Protein AF-0000000068601759 (afdb_homodimer)

Nearest PDB structures (foldseek):
  2x3x-assembly2_B  TM=1.407E-01  e=8.183E-01  Mus musculus
  4bne-assembly1_B  TM=9.800E-02  e=8.525E-01  Gallus gallus
  8b22-assembly1_A  TM=1.931E-01  e=9.949E+00  Thermotoga maritima
  2x3x-assembly2_B  TM=1.411E-01  e=8.473E-01  Mus musculus
  8b24-assembly1_A  TM=1.868E-01  e=5.291E+00  Thermotoga maritima

Radius of gyration: 29.23 Å; Cα contacts (8 Å, |Δi|>4): 939; chains: 2; bounding box: 79×85×70 Å

Solvent-accessible surface area (backbone atoms only — not comparable to full-atom values): 39164 Å² total; per-residue (Å²): 110,35,46,53,42,33,53,33,47,38,36,43,38,35,34,58,25,36,49,51,36,53,50,50,52,28,59,74,66,72,48,56,78,56,56,77,55,85,86,53,37,68,65,48,50,51,50,50,31,51,43,50,49,31,56,47,32,15,58,48,47,47,36,17,49,54,18,40,70,44,31,64,48,38,51,19,48,60,53,58,42,63,31,27,31,53,35,47,53,50,49,34,52,49,40,50,45,41,51,49,36,43,53,52,52,50,50,51,49,38,56,72,74,44,65,83,48,81,50,37,68,76,60,26,47,62,80,74,45,41,52,50,54,37,50,43,49,55,58,55,43,37,70,51,51,26,47,36,39,61,67,53,52,47,48,50,30,47,47,44,31,60,51,46,32,55,25,64,74,48,46,45,96,86,61,37,36,54,60,39,52,45,34,42,34,43,50,37,34,35,21,47,42,18,35,62,66,58,43,73,64,57,54,47,53,60,62,68,42,58,63,70,62,34,34,51,53,12,50,52,48,42,50,48,50,43,49,51,47,41,45,44,49,66,71,64,65,46,41,49,53,58,54,51,43,59,71,58,32,71,62,48,37,49,69,90,37,74,66,45,30,50,50,39,49,51,50,50,55,48,45,54,53,50,31,52,52,45,34,51,17,52,58,38,55,48,68,86,64,90,53,93,56,29,74,32,17,77,34,44,68,56,28,64,70,45,43,57,57,51,49,54,45,48,51,52,47,43,50,71,76,43,67,77,62,54,67,80,52,43,46,54,39,27,66,44,49,47,24,54,48,51,50,47,52,36,30,32,68,72,49,41,62,70,45,36,65,72,58,58,60,82,63,68,85,55,45,56,81,74,75,75,76,77,72,69,70,83,109,108,34,46,53,43,32,54,33,48,38,36,44,38,34,34,58,26,37,50,52,36,52,49,50,51,28,59,74,67,71,48,54,80,56,56,78,55,85,84,53,38,68,64,48,52,51,50,51,33,50,42,50,49,33,56,47,31,16,59,48,45,48,36,17,49,55,19,38,71,45,30,65,49,38,50,18,50,61,54,58,42,64,32,27,31,53,35,47,54,50,51,35,52,50,39,51,45,40,51,49,37,43,53,53,50,50,50,51,48,37,56,73,75,43,67,84,49,81,51,35,69,75,59,26,47,61,79,74,43,41,53,49,53,37,49,41,51,54,58,56,42,37,71,52,51,27,48,36,40,61,68,54,51,48,49,50,31,46,47,46,31,58,51,48,30,54,27,63,74,47,45,43,96,86,61,36,36,52,62,40,51,45,35,43,33,43,50,38,34,36,20,47,42,16,35,64,66,56,44,73,64,57,54,48,53,59,62,68,42,58,64,69,61,35,33,52,53,13,48,51,48,42,51,48,50,43,49,51,48,41,45,46,47,66,72,65,65,46,44,50,54,59,54,51,43,60,71,59,32,70,61,47,36,49,70,90,38,74,65,44,29,51,51,40,50,51,50,49,54,48,45,54,53,49,32,51,52,45,32,51,17,53,59,35,58,48,67,87,65,90,52,93,57,31,73,32,17,78,34,45,69,56,29,63,70,44,44,56,57,52,49,54,46,48,52,53,46,41,51,70,77,44,68,78,61,54,65,81,53,44,46,53,38,30,67,45,49,46,25,54,48,51,48,46,53,37,29,31,69,72,49,40,62,68,44,37,67,73,58,57,60,82,63,67,84,55,44,56,80,75,77,74,78,77,72,69,71,82,107

Secondary structure (DSSP, 8-state):
-HHHHHHHHHHHHHHHHHHHHHHHHHHHHT--TTPPPSSSHHHHHHHHHHHHHHHHHHHHHHHHHHHHHTHHHHHHHHS-HHHHHHHHHHHHHHHHHHHHHHHHHHHHHHHHH-TT-SSB-TTS--TTHHHHHHHHHHHHHHHHHTTB-HHHHHHHHHHHHHHGGGB---B-TTSPBGGGHHHHHHHHHHHHHHHHT--HHHHHHHHHS-HHHHHHHHHHHHHHHHHHHHHHHHHS---HHHHHHHHHT-SPPP-S-HHHHHHHHHHHHHHHHHHHHHHHHHHHHS--S--TTGGGGGGHHHHHHHHHHHHHHHHHHHHHH-TT--HHHHHHIIIIIHHHHHHHHTTSHHHHHHHHHHHS---GGGB--------GGG-/-HHHHHHHHHHHHHHHHHHHHHHHHHHHHT--TTPPPSSSHHHHHHHHHHHHHHHHHHHHHHHHHHHHHTHHHHHHHHS-HHHHHHHHHHHHHHHHHHHHHHHHHHHHHHHHH-TT-SSB-TTS--TTHHHHHHHHHHHHHHHHHTTB-HHHHHHHHHHHHHHGGGB---B-TTSPBGGGHHHHHHHHHHHHHHHHT--HHHHHHHHHS-HHHHHHHHHHHHHHHHHHHHHHHHHS---HHHHHHHHHT-SPPP-S-HHHHHHHHHHHHHHHHHHHHHHHHHHHHS--S--TTGGGGGGHHHHHHHHHHHHHHHHHHHHHH-TT--HHHHHHIIIIIHHHHHHHHTTSHHHHHHHHHHHS---GGGB--------GGG-

pLDDT: mean 84.85, std 11.3, range [19.81, 97.12]

Foldseek 3Di:
DLLLLLVLLLLVLLLLLLVLLLVLVCVVVVHDQQDADPPCRPVNLLSLLSSLLSLLARVLLNLLVLLQVLLLLLVLLADDPVSLVVSVVVLVQLLCQLVVLLQQLLVVCCVVPPVPDPPRDRQFRDDLSLVSLLSNVLSVCSNVCSNDDLVVQLVVLVCQLLCCLVDAFDADPVRGTGSLVNLSSNSSNSSSCSNRPDDPVNLVVLQPPDLVVLLVVLVVLSVVLSVVSSCCVPPVSDGSVVSNCLSSRSHHQDVPDPVSNVVSSVSSVVSVVSSVSNNSSSSSNRHPDDDPCSQLSVQSLQLSSCSSVQSVVVSVVCCVPPVPDDSVVSCCVSNPVSSVCSSRVSSDDVNCVVCVCSSGPDPVVVDDDDDPDPPVVVD/DLLLLLVLLLLVLLLLLLVLLLVLVCVVVVHDQQDADPPPRPVNLLSLLSSLLSLLARVLLNLLVLLQVLLLLLVLLADDPVSLVVSVVVLVQLLCQLVVLLQQLLVVCCVVPPVPDPPRDRQFRDDLSLVSLLSNVLSVCSNVCSNDDLVVQLVVLVCQLLCCLVDAFDADPVRGTGSLVNLSSNSSNSSSCSNRPDDPVNLVVLQPPDLVVLLVVLVVLSVVLSVVSSCCVPPVSDGSVVSNCLSSRSHHQDVPDPVSNVVSSVSSVVSVVSSVSNNSSSSSNRHPDDDPCSQLSVQSLQLSSCSSVQSVVVSVVCCVPPVPDDSVVSCCCSNPVSSVCSSRVSSDDVNCVVCVCSSGPDPVVVDDPPDPDPPPVVD

Structure (mmCIF, N/CA/C/O backbone):
data_AF-0000000068601759-model_v1
#
loop_
_entity.id
_entity.type
_entity.pdbx_description
1 polymer 'Acyltransferase 3 domain-containing protein'
#
loop_
_atom_site.group_PDB
_atom_site.id
_atom_site.type_symbol
_atom_site.label_atom_id
_atom_site.label_alt_id
_atom_site.label_comp_id
_atom_site.label_asym_id
_atom_site.label_entity_id
_atom_site.label_seq_id
_atom_site.pdbx_PDB_ins_code
_atom_site.Cartn_x
_atom_site.Cartn_y
_atom_site.Cartn_z
_atom_site.occupancy
_atom_site.B_iso_or_equiv
_atom_site.auth_seq_id
_atom_site.auth_comp_id
_atom_site.auth_asym_id
_atom_site.auth_atom_id
_atom_site.pdbx_PDB_model_num
ATOM 1 N N . MET A 1 1 ? 14.414 26.406 10.586 1 85.94 1 MET A N 1
ATOM 2 C CA . MET A 1 1 ? 13.688 25.172 10.336 1 85.94 1 MET A CA 1
ATOM 3 C C . MET A 1 1 ? 13.102 24.609 11.633 1 85.94 1 MET A C 1
ATOM 5 O O . MET A 1 1 ? 11.938 24.219 11.672 1 85.94 1 MET A O 1
ATOM 9 N N . ASP A 1 2 ? 13.773 24.703 12.688 1 89.81 2 ASP A N 1
ATOM 10 C CA . ASP A 1 2 ? 13.281 24.172 13.953 1 89.81 2 ASP A CA 1
ATOM 11 C C . ASP A 1 2 ? 12.141 25.016 14.5 1 89.81 2 ASP A C 1
ATOM 13 O O . ASP A 1 2 ? 11.211 24.484 15.117 1 89.81 2 ASP A O 1
ATOM 17 N N . ASN A 1 3 ? 12.227 26.25 14.242 1 91.81 3 ASN A N 1
ATOM 18 C CA . ASN A 1 3 ? 11.125 27.125 14.656 1 91.81 3 ASN A CA 1
ATOM 19 C C . ASN A 1 3 ? 9.836 26.766 13.914 1 91.81 3 ASN A C 1
ATOM 21 O O . ASN A 1 3 ? 8.75 26.766 14.5 1 91.81 3 ASN A O 1
ATOM 25 N N . VAL A 1 4 ? 9.977 26.516 12.641 1 91 4 VAL A N 1
ATOM 26 C CA . VAL A 1 4 ? 8.812 26.188 11.82 1 91 4 VAL A CA 1
ATOM 27 C C . VAL A 1 4 ? 8.195 24.875 12.32 1 91 4 VAL A C 1
ATOM 29 O O . VAL A 1 4 ? 6.977 24.766 12.445 1 91 4 VAL A O 1
ATOM 32 N N . LYS A 1 5 ? 9.031 23.953 12.625 1 94 5 LYS A N 1
ATOM 33 C CA . LYS A 1 5 ? 8.562 22.656 13.109 1 94 5 LYS A CA 1
ATOM 34 C C . LYS A 1 5 ? 7.816 22.812 14.438 1 94 5 LYS A C 1
ATOM 36 O O . LYS A 1 5 ? 6.758 22.203 14.625 1 94 5 LYS A O 1
ATOM 41 N N . TYR A 1 6 ? 8.414 23.562 15.258 1 93.69 6 TYR A N 1
ATOM 42 C CA . TYR A 1 6 ? 7.816 23.766 16.578 1 93.69 6 TYR A CA 1
ATOM 43 C C . TYR A 1 6 ? 6.445 24.422 16.438 1 93.69 6 TYR A C 1
ATOM 45 O O . TYR A 1 6 ? 5.469 23.938 17.016 1 93.69 6 TYR A O 1
ATOM 53 N N . LEU A 1 7 ? 6.375 25.469 15.719 1 93.31 7 LEU A N 1
ATOM 54 C CA . LEU A 1 7 ? 5.121 26.219 15.594 1 93.31 7 LEU A CA 1
ATOM 55 C C . LEU A 1 7 ? 4.078 25.391 14.844 1 93.31 7 LEU A C 1
ATOM 57 O O . LEU A 1 7 ? 2.889 25.453 15.148 1 93.31 7 LEU A O 1
ATOM 61 N N . ALA A 1 8 ? 4.539 24.672 13.828 1 93.5 8 ALA A N 1
ATOM 62 C CA . ALA A 1 8 ? 3.623 23.797 13.102 1 93.5 8 ALA A CA 1
ATOM 63 C C . ALA A 1 8 ? 3.039 22.719 14.023 1 93.5 8 ALA A C 1
ATOM 65 O O . ALA A 1 8 ? 1.847 22.422 13.945 1 93.5 8 ALA A O 1
ATOM 66 N N . MET A 1 9 ? 3.828 22.188 14.859 1 94.56 9 MET A N 1
ATOM 67 C CA . MET A 1 9 ? 3.361 21.172 15.805 1 94.56 9 MET A CA 1
ATOM 68 C C . MET A 1 9 ? 2.35 21.766 16.781 1 94.56 9 MET A C 1
ATOM 70 O O . MET A 1 9 ? 1.357 21.125 17.125 1 94.56 9 MET A O 1
ATOM 74 N N . LEU A 1 10 ? 2.635 22.953 17.188 1 93.75 10 LEU A N 1
ATOM 75 C CA . LEU A 1 10 ? 1.698 23.625 18.094 1 93.75 10 LEU A CA 1
ATOM 76 C C . LEU A 1 10 ? 0.348 23.844 17.406 1 93.75 10 LEU A C 1
ATOM 78 O O . LEU A 1 10 ? -0.699 23.703 18.047 1 93.75 10 LEU A O 1
ATOM 82 N N . VAL A 1 11 ? 0.412 24.172 16.188 1 94.62 11 VAL A N 1
ATOM 83 C CA . VAL A 1 11 ? -0.816 24.359 15.414 1 94.62 11 VAL A CA 1
ATOM 84 C C . VAL A 1 11 ? -1.601 23.047 15.359 1 94.62 11 VAL A C 1
ATOM 86 O O . VAL A 1 11 ? -2.822 23.047 15.523 1 94.62 11 VAL A O 1
ATOM 89 N N . VAL A 1 12 ? -0.904 21.984 15.156 1 94.31 12 VAL A N 1
ATOM 90 C CA . VAL A 1 12 ? -1.543 20.672 15.055 1 94.31 12 VAL A CA 1
ATOM 91 C C . VAL A 1 12 ? -2.184 20.312 16.391 1 94.31 12 VAL A C 1
ATOM 93 O O . VAL A 1 12 ? -3.322 19.844 16.438 1 94.31 12 VAL A O 1
ATOM 96 N N . VAL A 1 13 ? -1.489 20.547 17.453 1 94.75 13 VAL A N 1
ATOM 97 C CA . VAL A 1 13 ? -2.01 20.219 18.781 1 94.75 13 VAL A CA 1
ATOM 98 C C . VAL A 1 13 ? -3.24 21.078 19.078 1 94.75 13 VAL A C 1
ATOM 100 O O . VAL A 1 13 ? -4.246 20.594 19.578 1 94.75 13 VAL A O 1
ATOM 103 N N . TRP A 1 14 ? -3.107 22.297 18.703 1 94.62 14 TRP A N 1
ATOM 104 C CA . TRP A 1 14 ? -4.215 23.219 18.922 1 94.62 14 TRP A CA 1
ATOM 105 C C . TRP A 1 14 ? -5.438 22.797 18.109 1 94.62 14 TRP A C 1
ATOM 107 O O . TRP A 1 14 ? -6.57 22.906 18.594 1 94.62 14 TRP A O 1
ATOM 117 N N . ASN A 1 15 ? -5.16 22.391 16.969 1 93.62 15 ASN A N 1
ATOM 118 C CA . ASN A 1 15 ? -6.234 21.922 16.094 1 93.62 15 ASN A CA 1
ATOM 119 C C . ASN A 1 15 ? -7.023 20.781 16.719 1 93.62 15 ASN A C 1
ATOM 121 O O . ASN A 1 15 ? -8.258 20.797 16.734 1 93.62 15 ASN A O 1
ATOM 125 N N . HIS A 1 16 ? -6.414 19.859 17.266 1 92.88 16 HIS A N 1
ATOM 126 C CA . HIS A 1 16 ? -7.082 18.703 17.859 1 92.88 16 HIS A CA 1
ATOM 127 C C . HIS A 1 16 ? -7.77 19.062 19.172 1 92.88 16 HIS A C 1
ATOM 129 O O . HIS A 1 16 ? -8.82 18.5 19.5 1 92.88 16 HIS A O 1
ATOM 135 N N . SER A 1 17 ? -7.188 19.969 19.875 1 93.31 17 SER A N 1
ATOM 136 C CA . SER A 1 17 ? -7.832 20.438 21.094 1 93.31 17 SER A CA 1
ATOM 137 C C . SER A 1 17 ? -9.125 21.188 20.781 1 93.31 17 SER A C 1
ATOM 139 O O . SER A 1 17 ? -10.141 20.984 21.438 1 93.31 17 SER A O 1
ATOM 141 N N . LEU A 1 18 ? -9.016 22.016 19.812 1 91.38 18 LEU A N 1
ATOM 142 C CA . LEU A 1 18 ? -10.188 22.781 19.406 1 91.38 18 LEU A CA 1
ATOM 143 C C . LEU A 1 18 ? -11.281 21.875 18.859 1 91.38 18 LEU A C 1
ATOM 145 O O . LEU A 1 18 ? -12.469 22.141 19.031 1 91.38 18 LEU A O 1
ATOM 149 N N . GLN A 1 19 ? -10.859 20.875 18.172 1 90.06 19 GLN A N 1
ATOM 150 C CA . GLN A 1 19 ? -11.828 19.906 17.688 1 90.06 19 GLN A CA 1
ATOM 151 C C . GLN A 1 19 ? -12.648 19.312 18.828 1 90.06 19 GLN A C 1
ATOM 153 O O . GLN A 1 19 ? -13.867 19.203 18.734 1 90.06 19 GLN A O 1
ATOM 158 N N . ASP A 1 20 ? -11.961 18.922 19.844 1 87.81 20 ASP A N 1
ATOM 159 C CA . ASP A 1 20 ? -12.641 18.344 21 1 87.81 20 ASP A CA 1
ATOM 160 C C . ASP A 1 20 ? -13.539 19.375 21.688 1 87.81 20 ASP A C 1
ATOM 162 O O . ASP A 1 20 ? -14.609 19.047 22.188 1 87.81 20 ASP A O 1
ATOM 166 N N . PHE A 1 21 ? -13.102 20.562 21.703 1 86.62 21 PHE A N 1
ATOM 167 C CA . PHE A 1 21 ? -13.914 21.641 22.25 1 86.62 21 PHE A CA 1
ATOM 168 C C . PHE A 1 21 ? -15.211 21.797 21.453 1 86.62 21 PHE A C 1
ATOM 170 O O . PHE A 1 21 ? -16.281 21.906 22.047 1 86.62 21 PHE A O 1
ATOM 177 N N . LEU A 1 22 ? -15.078 21.828 20.188 1 87.56 22 LEU A N 1
ATOM 178 C CA . LEU A 1 22 ? -16.25 21.984 19.328 1 87.56 22 LEU A CA 1
ATOM 179 C C . LEU A 1 22 ? -17.203 20.812 19.5 1 87.56 22 LEU A C 1
ATOM 181 O O . LEU A 1 22 ? -18.422 20.984 19.484 1 87.56 22 LEU A O 1
ATOM 185 N N . LYS A 1 23 ? -16.656 19.688 19.656 1 84.75 23 LYS A N 1
ATOM 186 C CA . LYS A 1 23 ? -17.484 18.516 19.922 1 84.75 23 LYS A CA 1
ATOM 187 C C . LYS A 1 23 ? -18.219 18.641 21.25 1 84.75 23 LYS A C 1
ATOM 189 O O . LYS A 1 23 ? -19.391 18.266 21.344 1 84.75 23 LYS A O 1
ATOM 194 N N . ALA A 1 24 ? -17.516 19.094 22.203 1 81.75 24 ALA A N 1
ATOM 195 C CA . ALA A 1 24 ? -18.125 19.281 23.516 1 81.75 24 ALA A CA 1
ATOM 196 C C . ALA A 1 24 ? -19.25 20.328 23.453 1 81.75 24 ALA A C 1
ATOM 198 O O . ALA A 1 24 ? -20.281 20.172 24.109 1 81.75 24 ALA A O 1
ATOM 199 N N . LEU A 1 25 ? -18.953 21.328 22.719 1 81.56 25 LEU A N 1
ATOM 200 C CA . LEU A 1 25 ? -19.953 22.375 22.562 1 81.56 25 LEU A CA 1
ATOM 201 C C . LEU A 1 25 ? -21.219 21.828 21.891 1 81.56 25 LEU A C 1
ATOM 203 O O . LEU A 1 25 ? -22.328 22.109 22.328 1 81.56 25 LEU A O 1
ATOM 207 N N . ASP A 1 26 ? -21.031 21.078 20.906 1 82.81 26 ASP A N 1
ATOM 208 C CA . ASP A 1 26 ? -22.156 20.516 20.172 1 82.81 26 ASP A CA 1
ATOM 209 C C . ASP A 1 26 ? -22.922 19.516 21.031 1 82.81 26 ASP A C 1
ATOM 211 O O . ASP A 1 26 ? -24.156 19.438 20.969 1 82.81 26 ASP A O 1
ATOM 215 N N . LYS A 1 27 ? -22.234 18.781 21.766 1 80.31 27 LYS A N 1
ATOM 216 C CA . LYS A 1 27 ? -22.875 17.844 22.672 1 80.31 27 LYS A CA 1
ATOM 217 C C . LYS A 1 27 ? -23.703 18.562 23.734 1 80.31 27 LYS A C 1
ATOM 219 O O . LYS A 1 27 ? -24.812 18.156 24.062 1 80.31 27 LYS A O 1
ATOM 224 N N . HIS A 1 28 ? -23.141 19.594 24.25 1 77.38 28 HIS A N 1
ATOM 225 C CA . HIS A 1 28 ? -23.812 20.375 25.297 1 77.38 28 HIS A CA 1
ATOM 226 C C . HIS A 1 28 ? -25.094 21 24.766 1 77.38 28 HIS A C 1
ATOM 228 O O . HIS A 1 28 ? -26.094 21.094 25.484 1 77.38 28 HIS A O 1
ATOM 234 N N . GLU A 1 29 ? -25.016 21.359 23.547 1 80 29 GLU A N 1
ATOM 235 C CA . GLU A 1 29 ? -26.156 22.047 22.969 1 80 29 GLU A CA 1
ATOM 236 C C . GLU A 1 29 ? -27.047 21.094 22.203 1 80 29 GLU A C 1
ATOM 238 O O . GLU A 1 29 ? -28.047 21.5 21.609 1 80 29 GLU A O 1
ATOM 243 N N . ASN A 1 30 ? -26.719 19.781 22.156 1 80.62 30 ASN A N 1
ATOM 244 C CA . ASN A 1 30 ? -27.469 18.734 21.453 1 80.62 30 ASN A CA 1
ATOM 245 C C . ASN A 1 30 ? -27.719 19.109 20 1 80.62 30 ASN A C 1
ATOM 247 O O . ASN A 1 30 ? -28.859 19.078 19.531 1 80.62 30 ASN A O 1
ATOM 251 N N . ARG A 1 31 ? -26.656 19.516 19.406 1 81.88 31 ARG A N 1
ATOM 252 C CA . ARG A 1 31 ? -26.734 19.906 18.016 1 81.88 31 ARG A CA 1
ATOM 253 C C . ARG A 1 31 ? -25.828 19.047 17.141 1 81.88 31 ARG A C 1
ATOM 255 O O . ARG A 1 31 ? -24.938 18.359 17.656 1 81.88 31 ARG A O 1
ATOM 262 N N . GLY A 1 32 ? -26.172 19.109 15.828 1 80.38 32 GLY A N 1
ATOM 263 C CA . GLY A 1 32 ? -25.359 18.359 14.883 1 80.38 32 GLY A CA 1
ATOM 264 C C . GLY A 1 32 ? -24.125 19.125 14.422 1 80.38 32 GLY A C 1
ATOM 265 O O . GLY A 1 32 ? -24.047 20.344 14.617 1 80.38 32 GLY A O 1
ATOM 266 N N . TRP A 1 33 ? -23.281 18.516 13.852 1 82.94 33 TRP A N 1
ATOM 267 C CA . TRP A 1 33 ? -22 19.062 13.438 1 82.94 33 TRP A CA 1
ATOM 268 C C . TRP A 1 33 ? -22.172 20.156 12.391 1 82.94 33 TRP A C 1
ATOM 270 O O . TRP A 1 33 ? -21.375 21.094 12.32 1 82.94 33 TRP A O 1
ATOM 280 N N . CYS A 1 34 ? -23.297 20.156 11.719 1 82.31 34 CYS A N 1
ATOM 281 C CA . CYS A 1 34 ? -23.547 21.125 10.672 1 82.31 34 CYS A CA 1
ATOM 282 C C . CYS A 1 34 ? -24.422 22.266 11.18 1 82.31 34 CYS A C 1
ATOM 284 O O . CYS A 1 34 ? -24.516 23.312 10.547 1 82.31 34 CYS A O 1
ATOM 286 N N . GLU A 1 35 ? -25 22.078 12.336 1 81.69 35 GLU A N 1
ATOM 287 C CA . GLU A 1 35 ? -25.969 23.047 12.836 1 81.69 35 GLU A CA 1
ATOM 288 C C . GLU A 1 35 ? -25.281 24.25 13.477 1 81.69 35 GLU A C 1
ATOM 290 O O . GLU A 1 35 ? -24.266 24.094 14.148 1 81.69 35 GLU A O 1
ATOM 295 N N . MET A 1 36 ? -25.891 25.359 13.258 1 76.88 36 MET A N 1
ATOM 296 C CA . MET A 1 36 ? -25.344 26.594 13.828 1 76.88 36 MET A CA 1
ATOM 297 C C . MET A 1 36 ? -25.875 26.828 15.242 1 76.88 36 MET A C 1
ATOM 299 O O . MET A 1 36 ? -26.984 26.391 15.57 1 76.88 36 MET A O 1
ATOM 303 N N . ASP A 1 37 ? -24.969 27.422 16.047 1 71.88 37 ASP A N 1
ATOM 304 C CA . ASP A 1 37 ? -25.344 27.75 17.422 1 71.88 37 ASP A CA 1
ATOM 305 C C . ASP A 1 37 ? -26.391 28.859 17.438 1 71.88 37 ASP A C 1
ATOM 307 O O . ASP A 1 37 ? -26.219 29.906 16.812 1 71.88 37 ASP A O 1
ATOM 311 N N . ALA A 1 38 ? -27.422 28.594 18.094 1 66.81 38 ALA A N 1
ATOM 312 C CA . ALA A 1 38 ? -28.516 29.562 18.172 1 66.81 38 ALA A CA 1
ATOM 313 C C . ALA A 1 38 ? -28.25 30.594 19.25 1 66.81 38 ALA A C 1
ATOM 315 O O . ALA A 1 38 ? -28.719 31.734 19.156 1 66.81 38 ALA A O 1
ATOM 316 N N . THR A 1 39 ? -27.547 30.234 20.266 1 69.19 39 THR A N 1
ATOM 317 C CA . THR A 1 39 ? -27.359 31.109 21.406 1 69.19 39 THR A CA 1
ATOM 318 C C . THR A 1 39 ? -26.062 31.922 21.266 1 69.19 39 THR A C 1
ATOM 320 O O . THR A 1 39 ? -26.062 33.156 21.422 1 69.19 39 THR A O 1
ATOM 323 N N . ASN A 1 40 ? -24.953 31.297 21 1 74.5 40 ASN A N 1
ATOM 324 C CA . ASN A 1 40 ? -23.641 31.938 20.859 1 74.5 40 ASN A CA 1
ATOM 325 C C . ASN A 1 40 ? -23.094 31.766 19.453 1 74.5 40 ASN A C 1
ATOM 327 O O . ASN A 1 40 ? -21.984 31.25 19.266 1 74.5 40 ASN A O 1
ATOM 331 N N . ARG A 1 41 ? -23.828 32.281 18.547 1 72.19 41 ARG A N 1
ATOM 332 C CA . ARG A 1 41 ? -23.531 32.125 17.141 1 72.19 41 ARG A CA 1
ATOM 333 C C . ARG A 1 41 ? -22.172 32.719 16.781 1 72.19 41 ARG A C 1
ATOM 335 O O . ARG A 1 41 ? -21.375 32.094 16.062 1 72.19 41 ARG A O 1
ATOM 342 N N . PHE A 1 42 ? -21.938 33.844 17.422 1 74.25 42 PHE A N 1
ATOM 343 C CA . PHE A 1 42 ? -20.734 34.562 17.109 1 74.25 42 PHE A CA 1
ATOM 344 C C . PHE A 1 42 ? -19.5 33.812 17.531 1 74.25 42 PHE A C 1
ATOM 346 O O . PHE A 1 42 ? -18.594 33.562 16.719 1 74.25 42 PHE A O 1
ATOM 353 N N . SER A 1 43 ? -19.484 33.344 18.719 1 75.06 43 SER A N 1
ATOM 354 C CA . SER A 1 43 ? -18.312 32.656 19.234 1 75.06 43 SER A CA 1
ATOM 355 C C . SER A 1 43 ? -18.125 31.297 18.531 1 75.06 43 SER A C 1
ATOM 357 O O . SER A 1 43 ? -16.984 30.891 18.266 1 75.06 43 SER A O 1
ATOM 359 N N . ASN A 1 44 ? -19.203 30.734 18.203 1 81.44 44 ASN A N 1
ATOM 360 C CA . ASN A 1 44 ? -19.141 29.422 17.578 1 81.44 44 ASN A CA 1
ATOM 361 C C . ASN A 1 44 ? -18.578 29.5 16.156 1 81.44 44 ASN A C 1
ATOM 363 O O . ASN A 1 44 ? -17.703 28.719 15.789 1 81.44 44 ASN A O 1
ATOM 367 N N . VAL A 1 45 ? -19.031 30.469 15.461 1 82.88 45 VAL A N 1
ATOM 368 C CA . VAL A 1 45 ? -18.609 30.578 14.07 1 82.88 45 VAL A CA 1
ATOM 369 C C . VAL A 1 45 ? -17.125 30.938 14.016 1 82.88 45 VAL A C 1
ATOM 371 O O . VAL A 1 45 ? -16.391 30.453 13.141 1 82.88 45 VAL A O 1
ATOM 374 N N . HIS A 1 46 ? -16.75 31.766 14.93 1 86.62 46 HIS A N 1
ATOM 375 C CA . HIS A 1 46 ? -15.336 32.156 14.961 1 86.62 46 HIS A CA 1
ATOM 376 C C . HIS A 1 46 ? -14.461 30.969 15.359 1 86.62 46 HIS A C 1
ATOM 378 O O . HIS A 1 46 ? -13.359 30.781 14.828 1 86.62 46 HIS A O 1
ATOM 384 N N . ALA A 1 47 ? -14.914 30.203 16.266 1 87 47 ALA A N 1
ATOM 385 C CA . ALA A 1 47 ? -14.164 29.016 16.672 1 87 47 ALA A CA 1
ATOM 386 C C . ALA A 1 47 ? -14.055 28.016 15.523 1 87 47 ALA A C 1
ATOM 388 O O . ALA A 1 47 ? -12.984 27.438 15.305 1 87 47 ALA A O 1
ATOM 389 N N . ARG A 1 48 ? -15.086 27.891 14.852 1 89.56 48 ARG A N 1
ATOM 390 C CA . ARG A 1 48 ? -15.109 26.969 13.727 1 89.56 48 ARG A CA 1
ATOM 391 C C . ARG A 1 48 ? -14.195 27.438 12.609 1 89.56 48 ARG A C 1
ATOM 393 O O . ARG A 1 48 ? -13.469 26.641 12.008 1 89.56 48 ARG A O 1
ATOM 400 N N . ALA A 1 49 ? -14.289 28.703 12.359 1 90.94 49 ALA A N 1
ATOM 401 C CA . ALA A 1 49 ? -13.445 29.281 11.312 1 90.94 49 ALA A CA 1
ATOM 402 C C . ALA A 1 49 ? -11.969 29.156 11.664 1 90.94 49 ALA A C 1
ATOM 404 O O . ALA A 1 49 ? -11.141 28.828 10.812 1 90.94 49 ALA A O 1
ATOM 405 N N . PHE A 1 50 ? -11.695 29.422 12.898 1 91.81 50 PHE A N 1
ATOM 406 C CA . PHE A 1 50 ? -10.312 29.312 13.367 1 91.81 50 PHE A CA 1
ATOM 407 C C . PHE A 1 50 ? -9.844 27.859 13.297 1 91.81 50 PHE A C 1
ATOM 409 O O . PHE A 1 50 ? -8.703 27.594 12.898 1 91.81 50 PHE A O 1
ATOM 416 N N . TYR A 1 51 ? -10.664 26.969 13.641 1 93.06 51 TYR A N 1
ATOM 417 C CA . TYR A 1 51 ? -10.367 25.547 13.57 1 93.06 51 TYR A CA 1
ATOM 418 C C . TYR A 1 51 ? -10.047 25.125 12.141 1 93.06 51 TYR A C 1
ATOM 420 O O . TYR A 1 51 ? -9.062 24.422 11.898 1 93.06 51 TYR A O 1
ATOM 428 N N . LEU A 1 52 ? -10.781 25.609 11.25 1 93.75 52 LEU A N 1
ATOM 429 C CA . LEU A 1 52 ? -10.57 25.25 9.852 1 93.75 52 LEU A CA 1
ATOM 430 C C . LEU A 1 52 ? -9.281 25.875 9.32 1 93.75 52 LEU A C 1
ATOM 432 O O . LEU A 1 52 ? -8.586 25.25 8.508 1 93.75 52 LEU A O 1
ATOM 436 N N . LEU A 1 53 ? -9.016 27.062 9.773 1 94.12 53 LEU A N 1
ATOM 437 C CA . LEU A 1 53 ? -7.762 27.688 9.367 1 94.12 53 LEU A CA 1
ATOM 438 C C . LEU A 1 53 ? -6.562 26.875 9.836 1 94.12 53 LEU A C 1
ATOM 440 O O . LEU A 1 53 ? -5.605 26.688 9.086 1 94.12 53 LEU A O 1
ATOM 444 N N . LEU A 1 54 ? -6.656 26.422 11.047 1 94.5 54 LEU A N 1
ATOM 445 C CA . LEU A 1 54 ? -5.582 25.594 11.586 1 94.5 54 LEU A CA 1
ATOM 446 C C . LEU A 1 54 ? -5.445 24.297 10.797 1 94.5 54 LEU A C 1
ATOM 448 O O . LEU A 1 54 ? -4.332 23.797 10.586 1 94.5 54 LEU A O 1
ATOM 452 N N . ASN A 1 55 ? -6.516 23.812 10.352 1 94.44 55 ASN A N 1
ATOM 453 C CA . ASN A 1 55 ? -6.508 22.578 9.57 1 94.44 55 ASN A CA 1
ATOM 454 C C . ASN A 1 55 ? -5.824 22.781 8.219 1 94.44 55 ASN A C 1
ATOM 456 O O . ASN A 1 55 ? -5.133 21.891 7.727 1 94.44 55 ASN A O 1
ATOM 460 N N . VAL A 1 56 ? -6.039 23.875 7.684 1 94.56 56 VAL A N 1
ATOM 461 C CA . VAL A 1 56 ? -5.5 24.172 6.359 1 94.56 56 VAL A CA 1
ATOM 462 C C . VAL A 1 56 ? -3.984 24.328 6.441 1 94.56 56 VAL A C 1
ATOM 464 O O . VAL A 1 56 ? -3.266 23.969 5.504 1 94.56 56 VAL A O 1
ATOM 467 N N . ILE A 1 57 ? -3.498 24.734 7.555 1 94.62 57 ILE A N 1
ATOM 468 C CA . ILE A 1 57 ? -2.088 25.094 7.664 1 94.62 57 ILE A CA 1
ATOM 469 C C . ILE A 1 57 ? -1.321 23.969 8.352 1 94.62 57 ILE A C 1
ATOM 471 O O . ILE A 1 57 ? -0.235 23.594 7.906 1 94.62 57 ILE A O 1
ATOM 475 N N . GLY A 1 58 ? -1.862 23.359 9.336 1 93.62 58 GLY A N 1
ATOM 476 C CA . GLY A 1 58 ? -1.155 22.453 10.234 1 93.62 58 GLY A CA 1
ATOM 477 C C . GLY A 1 58 ? -0.468 21.312 9.516 1 93.62 58 GLY A C 1
ATOM 478 O O . GLY A 1 58 ? 0.739 21.359 9.273 1 93.62 58 GLY A O 1
ATOM 479 N N . MET A 1 59 ? -1.177 20.406 8.969 1 93.75 59 MET A N 1
ATOM 480 C CA . MET A 1 59 ? -0.612 19.188 8.406 1 93.75 59 MET A CA 1
ATOM 481 C C . MET A 1 59 ? 0.056 19.469 7.066 1 93.75 59 MET A C 1
ATOM 483 O O . MET A 1 59 ? 1.129 18.938 6.777 1 93.75 59 MET A O 1
ATOM 487 N N . PRO A 1 60 ? -0.488 20.344 6.309 1 95.25 60 PRO A N 1
ATOM 488 C CA . PRO A 1 60 ? 0.181 20.609 5.035 1 95.25 60 PRO A CA 1
ATOM 489 C C . PRO A 1 60 ? 1.571 21.219 5.215 1 95.25 60 PRO A C 1
ATOM 491 O O . PRO A 1 60 ? 2.52 20.812 4.539 1 95.25 60 PRO A O 1
ATOM 494 N N . VAL A 1 61 ? 1.696 22.172 6.109 1 94.69 61 VAL A N 1
ATOM 495 C CA . VAL A 1 61 ? 3.002 22.766 6.363 1 94.69 61 VAL A CA 1
ATOM 496 C C . VAL A 1 61 ? 3.949 21.719 6.941 1 94.69 61 VAL A C 1
ATOM 498 O O . VAL A 1 61 ? 5.105 21.625 6.527 1 94.69 61 VAL A O 1
ATOM 501 N N . PHE A 1 62 ? 3.398 21.016 7.824 1 93.69 62 PHE A N 1
ATOM 502 C CA . PHE A 1 62 ? 4.195 19.969 8.438 1 93.69 62 PHE A CA 1
ATOM 503 C C . PHE A 1 62 ? 4.676 18.969 7.379 1 93.69 62 PHE A C 1
ATOM 505 O O . PHE A 1 62 ? 5.836 18.562 7.395 1 93.69 62 PHE A O 1
ATOM 512 N N . THR A 1 63 ? 3.859 18.578 6.496 1 95.06 63 THR A N 1
ATOM 513 C CA . THR A 1 63 ? 4.184 17.641 5.426 1 95.06 63 THR A CA 1
ATOM 514 C C . THR A 1 63 ? 5.199 18.25 4.461 1 95.06 63 THR A C 1
ATOM 516 O O . THR A 1 63 ? 6.133 17.578 4.031 1 95.06 63 THR A O 1
ATOM 519 N N . CYS A 1 64 ? 5.035 19.484 4.195 1 94.88 64 CYS A N 1
ATOM 520 C CA . CYS A 1 64 ? 5.961 20.188 3.307 1 94.88 64 CYS A CA 1
ATOM 521 C C . CYS A 1 64 ? 7.355 20.25 3.918 1 94.88 64 CYS A C 1
ATOM 523 O O . CYS A 1 64 ? 8.352 20.031 3.229 1 94.88 64 CYS A O 1
ATOM 525 N N . VAL A 1 65 ? 7.41 20.531 5.141 1 92.81 65 VAL A N 1
ATOM 526 C CA . VAL A 1 65 ? 8.68 20.609 5.855 1 92.81 65 VAL A CA 1
ATOM 527 C C . VAL A 1 65 ? 9.352 19.234 5.863 1 92.81 65 VAL A C 1
ATOM 529 O O . VAL A 1 65 ? 10.57 19.141 5.676 1 92.81 65 VAL A O 1
ATOM 532 N N . SER A 1 66 ? 8.586 18.234 6.113 1 91.81 66 SER A N 1
ATOM 533 C CA . SER A 1 66 ? 9.133 16.875 6.082 1 91.81 66 SER A CA 1
ATOM 534 C C . SER A 1 66 ? 9.719 16.547 4.715 1 91.81 66 SER A C 1
ATOM 536 O O . SER A 1 66 ? 10.758 15.891 4.621 1 91.81 66 SER A O 1
ATOM 538 N N . GLY A 1 67 ? 9.039 16.984 3.707 1 93.06 67 GLY A N 1
ATOM 539 C CA . GLY A 1 67 ? 9.586 16.812 2.367 1 93.06 67 GLY A CA 1
ATOM 540 C C . GLY A 1 67 ? 10.891 17.562 2.158 1 93.06 67 GLY A C 1
ATOM 541 O O . GLY A 1 67 ? 11.836 17.031 1.585 1 93.06 67 GLY A O 1
ATOM 542 N N . TYR A 1 68 ? 10.953 18.75 2.682 1 91.94 68 TYR A N 1
ATOM 543 C CA . TYR A 1 68 ? 12.141 19.578 2.557 1 91.94 68 TYR A CA 1
ATOM 544 C C . TYR A 1 68 ? 13.328 18.953 3.275 1 91.94 68 TYR A C 1
ATOM 546 O O . TYR A 1 68 ? 14.453 18.984 2.771 1 91.94 68 TYR A O 1
ATOM 554 N N . LEU A 1 69 ? 13.062 18.406 4.344 1 87.94 69 LEU A N 1
ATOM 555 C CA . LEU A 1 69 ? 14.117 17.797 5.137 1 87.94 69 LEU A CA 1
ATOM 556 C C . LEU A 1 69 ? 14.586 16.484 4.504 1 87.94 69 LEU A C 1
ATOM 558 O O . LEU A 1 69 ? 15.656 15.977 4.84 1 87.94 69 LEU A O 1
ATOM 562 N N . SER A 1 70 ? 13.82 15.945 3.639 1 86.5 70 SER A N 1
ATOM 563 C CA . SER A 1 70 ? 14.188 14.711 2.951 1 86.5 70 SER A CA 1
ATOM 564 C C . SER A 1 70 ? 14.914 15 1.642 1 86.5 70 SER A C 1
ATOM 566 O O . SER A 1 70 ? 15.109 14.102 0.823 1 86.5 70 SER A O 1
ATOM 568 N N . ARG A 1 71 ? 15.242 16.172 1.454 1 85 71 ARG A N 1
ATOM 569 C CA . ARG A 1 71 ? 15.891 16.578 0.215 1 85 71 ARG A CA 1
ATOM 570 C C . ARG A 1 71 ? 17.234 15.875 0.039 1 85 71 ARG A C 1
ATOM 572 O O . ARG A 1 71 ? 17.641 15.57 -1.085 1 85 71 ARG A O 1
ATOM 579 N N . SER A 1 72 ? 17.922 15.641 1.129 1 80.19 72 SER A N 1
ATOM 580 C CA . SER A 1 72 ? 19.203 14.945 1.066 1 80.19 72 SER A CA 1
ATOM 581 C C . SER A 1 72 ? 19.047 13.555 0.464 1 80.19 72 SER A C 1
ATOM 583 O O . SER A 1 72 ? 19.969 13.055 -0.194 1 80.19 72 SER A O 1
ATOM 585 N N . TRP A 1 73 ? 17.938 13.016 0.633 1 78.62 73 TRP A N 1
ATOM 586 C CA . TRP A 1 73 ? 17.656 11.703 0.073 1 78.62 73 TRP A CA 1
ATOM 587 C C . TRP A 1 73 ? 17.531 11.766 -1.446 1 78.62 73 TRP A C 1
ATOM 589 O O . TRP A 1 73 ? 18 10.867 -2.152 1 78.62 73 TRP A O 1
ATOM 599 N N . LEU A 1 74 ? 16.922 12.805 -1.868 1 76.69 74 LEU A N 1
ATOM 600 C CA . LEU A 1 74 ? 16.781 13 -3.305 1 76.69 74 LEU A CA 1
ATOM 601 C C . LEU A 1 74 ? 18.141 13.18 -3.979 1 76.69 74 LEU A C 1
ATOM 603 O O . LEU A 1 74 ? 18.391 12.594 -5.031 1 76.69 74 LEU A O 1
ATOM 607 N N . ASN A 1 75 ? 18.922 13.945 -3.279 1 77.19 75 ASN A N 1
ATOM 608 C CA . ASN A 1 75 ? 20.266 14.164 -3.811 1 77.19 75 ASN A CA 1
ATOM 609 C C . ASN A 1 75 ? 21.078 12.867 -3.824 1 77.19 75 ASN A C 1
ATOM 611 O O . ASN A 1 75 ? 21.812 12.602 -4.781 1 77.19 75 ASN A O 1
ATOM 615 N N . ALA A 1 76 ? 20.922 12.141 -2.85 1 74.62 76 ALA A N 1
ATOM 616 C CA . ALA A 1 76 ? 21.625 10.867 -2.754 1 74.62 76 ALA A CA 1
ATOM 617 C C . ALA A 1 76 ? 21.141 9.891 -3.824 1 74.62 76 ALA A C 1
ATOM 619 O O . ALA A 1 76 ? 21.938 9.102 -4.355 1 74.62 76 ALA A O 1
ATOM 620 N N . ALA A 1 77 ? 19.969 9.977 -4.121 1 73.56 77 ALA A N 1
ATOM 621 C CA . ALA A 1 77 ? 19.391 9.094 -5.125 1 73.56 77 ALA A CA 1
ATOM 622 C C . ALA A 1 77 ? 19.906 9.43 -6.52 1 73.56 77 ALA A C 1
ATOM 624 O O . ALA A 1 77 ? 19.922 8.57 -7.406 1 73.56 77 ALA A O 1
ATOM 625 N N . ARG A 1 78 ? 20.312 10.625 -6.672 1 74.56 78 ARG A N 1
ATOM 626 C CA . ARG A 1 78 ? 20.703 11.109 -7.988 1 74.56 78 ARG A CA 1
ATOM 627 C C . ARG A 1 78 ? 22.219 11.094 -8.156 1 74.56 78 ARG A C 1
ATOM 629 O O . ARG A 1 78 ? 22.719 11.18 -9.273 1 74.56 78 ARG A O 1
ATOM 636 N N . GLU A 1 79 ? 22.953 11.117 -7.109 1 71.88 79 GLU A N 1
ATOM 637 C CA . GLU A 1 79 ? 24.406 11.258 -7.164 1 71.88 79 GLU A CA 1
ATOM 638 C C . GLU A 1 79 ? 25.078 9.906 -7.402 1 71.88 79 GLU A C 1
ATOM 640 O O . GLU A 1 79 ? 24.406 8.914 -7.695 1 71.88 79 GLU A O 1
ATOM 645 N N . ASP A 1 80 ? 26.422 9.781 -6.938 1 64.44 80 ASP A N 1
ATOM 646 C CA . ASP A 1 80 ? 27.375 8.695 -7.18 1 64.44 80 ASP A CA 1
ATOM 647 C C . ASP A 1 80 ? 26.969 7.438 -6.414 1 64.44 80 ASP A C 1
ATOM 649 O O . ASP A 1 80 ? 26.016 7.453 -5.633 1 64.44 80 ASP A O 1
ATOM 653 N N . GLU A 1 81 ? 27.609 6.379 -6.703 1 63.34 81 GLU A N 1
ATOM 654 C CA . GLU A 1 81 ? 27.406 5.047 -6.141 1 63.34 81 GLU A CA 1
ATOM 655 C C . GLU A 1 81 ? 27.438 5.082 -4.617 1 63.34 81 GLU A C 1
ATOM 657 O O . GLU A 1 81 ? 26.625 4.441 -3.957 1 63.34 81 GLU A O 1
ATOM 662 N N . ALA A 1 82 ? 28.328 5.859 -4.102 1 63.25 82 ALA A N 1
ATOM 663 C CA . ALA A 1 82 ? 28.469 5.949 -2.65 1 63.25 82 ALA A CA 1
ATOM 664 C C . ALA A 1 82 ? 27.234 6.598 -2.023 1 63.25 82 ALA A C 1
ATOM 666 O O . ALA A 1 82 ? 26.797 6.195 -0.948 1 63.25 82 ALA A O 1
ATOM 667 N N . SER A 1 83 ? 26.672 7.41 -2.752 1 72.94 83 SER A N 1
ATOM 668 C CA . SER A 1 83 ? 25.484 8.125 -2.266 1 72.94 83 SER A CA 1
ATOM 669 C C . SER A 1 83 ? 24.25 7.227 -2.266 1 72.94 83 SER A C 1
ATOM 671 O O . SER A 1 83 ? 23.406 7.328 -1.377 1 72.94 83 SER A O 1
ATOM 673 N N . ALA A 1 84 ? 24.312 6.328 -3.143 1 73.69 84 ALA A N 1
ATOM 674 C CA . ALA A 1 84 ? 23.188 5.391 -3.232 1 73.69 84 ALA A CA 1
ATOM 675 C C . ALA A 1 84 ? 23.172 4.449 -2.031 1 73.69 84 ALA A C 1
ATOM 677 O O . ALA A 1 84 ? 22.109 4.145 -1.493 1 73.69 84 ALA A O 1
ATOM 678 N N . ALA A 1 85 ? 24.328 4.02 -1.661 1 75.19 85 ALA A N 1
ATOM 679 C CA . ALA A 1 85 ? 24.438 3.135 -0.506 1 75.19 85 ALA A CA 1
ATOM 680 C C . ALA A 1 85 ? 24 3.84 0.771 1 75.19 85 ALA A C 1
ATOM 682 O O . ALA A 1 85 ? 23.281 3.262 1.587 1 75.19 85 ALA A O 1
ATOM 683 N N . ASN A 1 86 ? 24.422 5.027 0.852 1 75.31 86 ASN A N 1
ATOM 684 C CA . ASN A 1 86 ? 24.047 5.816 2.02 1 75.31 86 ASN A CA 1
ATOM 685 C C . ASN A 1 86 ? 22.547 6.09 2.051 1 75.31 86 ASN A C 1
ATOM 687 O O . ASN A 1 86 ? 21.938 6.062 3.117 1 75.31 86 ASN A O 1
ATOM 691 N N . LEU A 1 87 ? 22.016 6.293 0.922 1 76.75 87 LEU A N 1
ATOM 692 C CA . LEU A 1 87 ? 20.578 6.512 0.807 1 76.75 87 LEU A CA 1
ATOM 693 C C . LEU A 1 87 ? 19.797 5.285 1.273 1 76.75 87 LEU A C 1
ATOM 695 O O . LEU A 1 87 ? 18.844 5.406 2.041 1 76.75 87 LEU A O 1
ATOM 699 N N . LEU A 1 88 ? 20.312 4.203 0.846 1 76.88 88 LEU A N 1
ATOM 700 C CA . LEU A 1 88 ? 19.625 2.959 1.188 1 76.88 88 LEU A CA 1
ATOM 701 C C . LEU A 1 88 ? 19.656 2.725 2.695 1 76.88 88 LEU A C 1
ATOM 703 O O . LEU A 1 88 ? 18.641 2.342 3.283 1 76.88 88 LEU A O 1
ATOM 707 N N . VAL A 1 89 ? 20.734 3.006 3.229 1 76.69 89 VAL A N 1
ATOM 708 C CA . VAL A 1 89 ? 20.891 2.803 4.668 1 76.69 89 VAL A CA 1
ATOM 709 C C . VAL A 1 89 ? 19.984 3.773 5.426 1 76.69 89 VAL A C 1
ATOM 711 O O . VAL A 1 89 ? 19.328 3.393 6.398 1 76.69 89 VAL A O 1
ATOM 714 N N . ARG A 1 90 ? 19.938 4.938 4.984 1 77.56 90 ARG A N 1
ATOM 715 C CA . ARG A 1 90 ? 19.141 5.961 5.641 1 77.56 90 ARG A CA 1
ATOM 716 C C . ARG A 1 90 ? 17.656 5.648 5.52 1 77.56 90 ARG A C 1
ATOM 718 O O . ARG A 1 90 ? 16.891 5.785 6.488 1 77.56 90 ARG A O 1
ATOM 725 N N . VAL A 1 91 ? 17.297 5.281 4.402 1 77.12 91 VAL A N 1
ATOM 726 C CA . VAL A 1 91 ? 15.891 4.969 4.164 1 77.12 91 VAL A CA 1
ATOM 727 C C . VAL A 1 91 ? 15.492 3.734 4.969 1 77.12 91 VAL A C 1
ATOM 729 O O . VAL A 1 91 ? 14.406 3.686 5.543 1 77.12 91 VAL A O 1
ATOM 732 N N . ARG A 1 92 ? 16.391 2.809 5.047 1 79.81 92 ARG A N 1
ATOM 733 C CA . ARG A 1 92 ? 16.125 1.598 5.816 1 79.81 92 ARG A CA 1
ATOM 734 C C . ARG A 1 92 ? 15.93 1.92 7.293 1 79.81 92 ARG A C 1
ATOM 736 O O . ARG A 1 92 ? 15 1.419 7.922 1 79.81 92 ARG A O 1
ATOM 743 N N . SER A 1 93 ? 16.781 2.758 7.727 1 79.19 93 SER A N 1
ATOM 744 C CA . SER A 1 93 ? 16.719 3.121 9.141 1 79.19 93 SER A CA 1
ATOM 745 C C . SER A 1 93 ? 15.453 3.912 9.445 1 79.19 93 SER A C 1
ATOM 747 O O . SER A 1 93 ? 14.781 3.656 10.445 1 79.19 93 SER A O 1
ATOM 749 N N . SER A 1 94 ? 15.203 4.793 8.602 1 81.38 94 SER A N 1
ATOM 750 C CA . SER A 1 94 ? 14 5.605 8.773 1 81.38 94 SER A CA 1
ATOM 751 C C . SER A 1 94 ? 12.742 4.754 8.688 1 81.38 94 SER A C 1
ATOM 753 O O . SER A 1 94 ? 11.82 4.91 9.5 1 81.38 94 SER A O 1
ATOM 755 N N . THR A 1 95 ? 12.766 3.895 7.738 1 82.44 95 THR A N 1
ATOM 756 C CA . THR A 1 95 ? 11.609 3.025 7.527 1 82.44 95 THR A CA 1
ATOM 757 C C . THR A 1 95 ? 11.406 2.096 8.719 1 82.44 95 THR A C 1
ATOM 759 O O . THR A 1 95 ? 10.281 1.916 9.188 1 82.44 95 THR A O 1
ATOM 762 N N . ALA A 1 96 ? 12.398 1.565 9.18 1 80.44 96 ALA A N 1
ATOM 763 C CA . ALA A 1 96 ? 12.305 0.657 10.32 1 80.44 96 ALA A CA 1
ATOM 764 C C . ALA A 1 96 ? 11.773 1.379 11.555 1 80.44 96 ALA A C 1
ATOM 766 O O . ALA A 1 96 ? 10.906 0.855 12.266 1 80.44 96 ALA A O 1
ATOM 767 N N . MET A 1 97 ? 12.242 2.553 11.672 1 81.19 97 MET A N 1
ATOM 768 C CA . MET A 1 97 ? 11.82 3.336 12.836 1 81.19 97 MET A CA 1
ATOM 769 C C . MET A 1 97 ? 10.352 3.744 12.703 1 81.19 97 MET A C 1
ATOM 771 O O . MET A 1 97 ? 9.57 3.566 13.641 1 81.19 97 MET A O 1
ATOM 775 N N . LEU A 1 98 ? 10.047 4.227 11.617 1 86.12 98 LEU A N 1
ATOM 776 C CA . LEU A 1 98 ? 8.695 4.73 11.406 1 86.12 98 LEU A CA 1
ATOM 777 C C . LEU A 1 98 ? 7.688 3.588 11.391 1 86.12 98 LEU A C 1
ATOM 779 O O . LEU A 1 98 ? 6.621 3.688 12 1 86.12 98 LEU A O 1
ATOM 783 N N . LEU A 1 99 ? 8.047 2.539 10.711 1 85.56 99 LEU A N 1
ATOM 784 C CA . LEU A 1 99 ? 7.141 1.397 10.648 1 85.56 99 LEU A CA 1
ATOM 785 C C . LEU A 1 99 ? 7.031 0.718 12.008 1 85.56 99 LEU A C 1
ATOM 787 O O . LEU A 1 99 ? 5.961 0.221 12.375 1 85.56 99 LEU A O 1
ATOM 791 N N . GLY A 1 100 ? 8.125 0.66 12.664 1 83.94 100 GLY A N 1
ATOM 792 C CA . GLY A 1 100 ? 8.078 0.133 14.023 1 83.94 100 GLY A CA 1
ATOM 793 C C . GLY A 1 100 ? 7.191 0.941 14.945 1 83.94 100 GLY A C 1
ATOM 794 O O . GLY A 1 100 ? 6.355 0.381 15.656 1 83.94 100 GLY A O 1
ATOM 795 N N . THR A 1 101 ? 7.398 2.227 14.891 1 84.94 101 THR A N 1
ATOM 796 C CA . THR A 1 101 ? 6.586 3.125 15.703 1 84.94 101 THR A CA 1
ATOM 797 C C . THR A 1 101 ? 5.117 3.043 15.289 1 84.94 101 THR A C 1
ATOM 799 O O . THR A 1 101 ? 4.23 2.982 16.141 1 84.94 101 THR A O 1
ATOM 802 N N . TYR A 1 102 ? 4.891 2.961 14.094 1 89.19 102 TYR A N 1
ATOM 803 C CA . TYR A 1 102 ? 3.529 2.848 13.578 1 89.19 102 TYR A CA 1
ATOM 804 C C . TYR A 1 102 ? 2.854 1.584 14.094 1 89.19 102 TYR A C 1
ATOM 806 O O . TYR A 1 102 ? 1.718 1.631 14.57 1 89.19 102 TYR A O 1
ATOM 814 N N . THR A 1 103 ? 3.566 0.505 13.969 1 87.75 103 THR A N 1
ATOM 815 C CA . THR A 1 103 ? 2.986 -0.776 14.359 1 87.75 103 THR A CA 1
ATOM 816 C C . THR A 1 103 ? 2.668 -0.793 15.852 1 87.75 103 THR A C 1
ATOM 818 O O . THR A 1 103 ? 1.604 -1.264 16.266 1 87.75 103 THR A O 1
ATOM 821 N N . MET A 1 104 ? 3.504 -0.28 16.562 1 86.62 104 MET A N 1
ATOM 822 C CA . MET A 1 104 ? 3.318 -0.269 18.016 1 86.62 104 MET A CA 1
ATOM 823 C C . MET A 1 104 ? 2.139 0.615 18.406 1 86.62 104 MET A C 1
ATOM 825 O O . MET A 1 104 ? 1.24 0.176 19.125 1 86.62 104 MET A O 1
ATOM 829 N N . TRP A 1 105 ? 2.119 1.757 17.906 1 86.69 105 TRP A N 1
ATOM 830 C CA . TRP A 1 105 ? 1.081 2.709 18.281 1 86.69 105 TRP A CA 1
ATOM 831 C C . TRP A 1 105 ? -0.257 2.334 17.656 1 86.69 105 TRP A C 1
ATOM 833 O O . TRP A 1 105 ? -1.312 2.527 18.266 1 86.69 105 TRP A O 1
ATOM 843 N N . GLN A 1 106 ? -0.243 1.826 16.469 1 89.75 106 GLN A N 1
ATOM 844 C CA . GLN A 1 106 ? -1.469 1.341 15.836 1 89.75 106 GLN A CA 1
ATOM 845 C C . GLN A 1 106 ? -2.098 0.217 16.656 1 89.75 106 GLN A C 1
ATOM 847 O O . GLN A 1 106 ? -3.316 0.182 16.844 1 89.75 106 GLN A O 1
ATOM 852 N N . THR A 1 107 ? -1.271 -0.655 17.141 1 88.94 107 THR A N 1
ATOM 853 C CA . THR A 1 107 ? -1.752 -1.753 17.969 1 88.94 107 THR A CA 1
ATOM 854 C C . THR A 1 107 ? -2.34 -1.227 19.281 1 88.94 107 THR A C 1
ATOM 856 O O . THR A 1 107 ? -3.41 -1.664 19.703 1 88.94 107 THR A O 1
ATOM 859 N N . LEU A 1 108 ? -1.664 -0.29 19.828 1 85.31 108 LEU A N 1
ATOM 860 C CA . LEU A 1 108 ? -2.133 0.303 21.078 1 85.31 108 LEU A CA 1
ATOM 861 C C . LEU A 1 108 ? -3.49 0.973 20.891 1 85.31 108 LEU A C 1
ATOM 863 O O . LEU A 1 108 ? -4.41 0.758 21.672 1 85.31 108 LEU A O 1
ATOM 867 N N . TYR A 1 109 ? -3.584 1.7 19.812 1 84.44 109 TYR A N 1
ATOM 868 C CA . TYR A 1 109 ? -4.836 2.4 19.547 1 84.44 109 TYR A CA 1
ATOM 869 C C . TYR A 1 109 ? -5.957 1.415 19.234 1 84.44 109 TYR A C 1
ATOM 871 O O . TYR A 1 109 ? -7.105 1.634 19.609 1 84.44 109 TYR A O 1
ATOM 879 N N . LEU A 1 110 ? -5.637 0.385 18.562 1 86.62 110 LEU A N 1
ATOM 880 C CA . LEU A 1 110 ? -6.633 -0.627 18.234 1 86.62 110 LEU A CA 1
ATOM 881 C C . LEU A 1 110 ? -7.152 -1.312 19.5 1 86.62 110 LEU A C 1
ATOM 883 O O . LEU A 1 110 ? -8.359 -1.533 19.641 1 86.62 110 LEU A O 1
ATOM 887 N N . VAL A 1 111 ? -6.281 -1.562 20.422 1 86.75 111 VAL A N 1
ATOM 888 C CA . VAL A 1 111 ? -6.645 -2.268 21.641 1 86.75 111 VAL A CA 1
ATOM 889 C C . VAL A 1 111 ? -7.477 -1.355 22.531 1 86.75 111 VAL A C 1
ATOM 891 O O . VAL A 1 111 ? -8.422 -1.809 23.188 1 86.75 111 VAL A O 1
ATOM 894 N N . ILE A 1 112 ? -7.207 -0.133 22.469 1 81.94 112 ILE A N 1
ATOM 895 C CA . ILE A 1 112 ? -7.887 0.808 23.359 1 81.94 112 ILE A CA 1
ATOM 896 C C . ILE A 1 112 ? -9.25 1.168 22.766 1 81.94 112 ILE A C 1
ATOM 898 O O . ILE A 1 112 ? -10.25 1.21 23.5 1 81.94 112 ILE A O 1
ATOM 902 N N . ASN A 1 113 ? -9.281 1.327 21.5 1 79.81 113 ASN A N 1
ATOM 903 C CA . ASN A 1 113 ? -10.477 1.934 20.922 1 79.81 113 ASN A CA 1
ATOM 904 C C . ASN A 1 113 ? -11.344 0.897 20.219 1 79.81 113 ASN A C 1
ATOM 906 O O . ASN A 1 113 ? -12.555 1.091 20.062 1 79.81 113 ASN A O 1
ATOM 910 N N . TYR A 1 114 ? -10.758 -0.194 19.75 1 80.88 114 TYR A N 1
ATOM 911 C CA . TYR A 1 114 ? -11.508 -1.08 18.875 1 80.88 114 TYR A CA 1
ATOM 912 C C . TYR A 1 114 ? -11.266 -2.541 19.234 1 80.88 114 TYR A C 1
ATOM 914 O O . TYR A 1 114 ? -11.164 -3.396 18.344 1 80.88 114 TYR A O 1
ATOM 922 N N . TYR A 1 115 ? -11.094 -2.816 20.406 1 78.12 115 TYR A N 1
ATOM 923 C CA . TYR A 1 115 ? -10.836 -4.18 20.859 1 78.12 115 TYR A CA 1
ATOM 924 C C . TYR A 1 115 ? -12.023 -5.086 20.578 1 78.12 115 TYR A C 1
ATOM 926 O O . TYR A 1 115 ? -11.867 -6.305 20.438 1 78.12 115 TYR A O 1
ATOM 934 N N . ASP A 1 116 ? -13.258 -4.555 20.312 1 80 116 ASP A N 1
ATOM 935 C CA . ASP A 1 116 ? -14.477 -5.348 20.203 1 80 116 ASP A CA 1
ATOM 936 C C . ASP A 1 116 ? -14.906 -5.492 18.734 1 80 116 ASP A C 1
ATOM 938 O O . ASP A 1 116 ? -15.961 -6.059 18.453 1 80 116 ASP A O 1
ATOM 942 N N . VAL A 1 117 ? -14.086 -4.953 17.969 1 78.75 117 VAL A N 1
ATOM 943 C CA . VAL A 1 117 ? -14.477 -5.004 16.562 1 78.75 117 VAL A CA 1
ATOM 944 C C . VAL A 1 117 ? -13.812 -6.199 15.891 1 78.75 117 VAL A C 1
ATOM 946 O O . VAL A 1 117 ? -12.594 -6.363 15.961 1 78.75 117 VAL A O 1
ATOM 949 N N . THR A 1 118 ? -14.609 -7.129 15.312 1 80.31 118 THR A N 1
ATOM 950 C CA . THR A 1 118 ? -14.133 -8.297 14.586 1 80.31 118 THR A CA 1
ATOM 951 C C . THR A 1 118 ? -14.633 -8.281 13.141 1 80.31 118 THR A C 1
ATOM 953 O O . THR A 1 118 ? -15.781 -7.91 12.891 1 80.31 118 THR A O 1
ATOM 956 N N . PRO A 1 119 ? -13.789 -8.688 12.203 1 83.06 119 PRO A N 1
ATOM 957 C CA . PRO A 1 119 ? -12.352 -8.961 12.266 1 83.06 119 PRO A CA 1
ATOM 958 C C . PRO A 1 119 ? -11.531 -7.715 12.594 1 83.06 119 PRO A C 1
ATOM 960 O O . PRO A 1 119 ? -12.047 -6.594 12.523 1 83.06 119 PRO A O 1
ATOM 963 N N . VAL A 1 120 ? -10.281 -7.938 13 1 83.69 120 VAL A N 1
ATOM 964 C CA . VAL A 1 120 ? -9.406 -6.855 13.445 1 83.69 120 VAL A CA 1
ATOM 965 C C . VAL A 1 120 ? -9.195 -5.859 12.305 1 83.69 120 VAL A C 1
ATOM 967 O O . VAL A 1 120 ? -8.93 -6.254 11.172 1 83.69 120 VAL A O 1
ATOM 970 N N . GLN A 1 121 ? -9.367 -4.637 12.578 1 83.44 121 GLN A N 1
ATOM 971 C CA . GLN A 1 121 ? -9.219 -3.566 11.602 1 83.44 121 GLN A CA 1
ATOM 972 C C . GLN A 1 121 ? -7.82 -2.957 11.664 1 83.44 121 GLN A C 1
ATOM 974 O O . GLN A 1 121 ? -7.668 -1.771 11.961 1 83.44 121 GLN A O 1
ATOM 979 N N . TRP A 1 122 ? -6.863 -3.59 11.211 1 85.75 122 TRP A N 1
ATOM 980 C CA . TRP A 1 122 ? -5.465 -3.211 11.375 1 85.75 122 TRP A CA 1
ATOM 981 C C . TRP A 1 122 ? -5.027 -2.246 10.273 1 85.75 122 TRP A C 1
ATOM 983 O O . TRP A 1 122 ? -4.176 -1.384 10.5 1 85.75 122 TRP A O 1
ATOM 993 N N . TRP A 1 123 ? -5.598 -2.26 9.141 1 85.06 123 TRP A N 1
ATOM 994 C CA . TRP A 1 123 ? -5.047 -1.608 7.953 1 85.06 123 TRP A CA 1
ATOM 995 C C . TRP A 1 123 ? -5.578 -0.184 7.82 1 85.06 123 TRP A C 1
ATOM 997 O O . TRP A 1 123 ? -5.152 0.561 6.934 1 85.06 123 TRP A O 1
ATOM 1007 N N . GLY A 1 124 ? -6.516 0.152 8.617 1 87.5 124 GLY A N 1
ATOM 1008 C CA . GLY A 1 124 ? -6.98 1.528 8.688 1 87.5 124 GLY A CA 1
ATOM 1009 C C . GLY A 1 124 ? -6.309 2.33 9.781 1 87.5 124 GLY A C 1
ATOM 1010 O O . GLY A 1 124 ? -6.574 2.113 10.969 1 87.5 124 GLY A O 1
ATOM 1011 N N . PRO A 1 125 ? -5.395 3.244 9.398 1 89.69 125 PRO A N 1
ATOM 1012 C CA . PRO A 1 125 ? -4.727 4.039 10.438 1 89.69 125 PRO A CA 1
ATOM 1013 C C . PRO A 1 125 ? -5.715 4.801 11.32 1 89.69 125 PRO A C 1
ATOM 1015 O O . PRO A 1 125 ? -6.664 5.402 10.812 1 89.69 125 PRO A O 1
ATOM 1018 N N . ILE A 1 126 ? -5.414 4.746 12.555 1 87.25 126 ILE A N 1
ATOM 1019 C CA . ILE A 1 126 ? -6.309 5.379 13.516 1 87.25 126 ILE A CA 1
ATOM 1020 C C . ILE A 1 126 ? -5.773 6.762 13.891 1 87.25 126 ILE A C 1
ATOM 1022 O O . ILE A 1 126 ? -4.633 6.891 14.336 1 87.25 126 ILE A O 1
ATOM 1026 N N . GLY A 1 127 ? -6.562 7.727 13.57 1 83.38 127 GLY A N 1
ATOM 1027 C CA . GLY A 1 127 ? -6.23 9.078 13.992 1 83.38 127 GLY A CA 1
ATOM 1028 C C . GLY A 1 127 ? -4.988 9.625 13.312 1 83.38 127 GLY A C 1
ATOM 1029 O O . GLY A 1 127 ? -4.93 9.711 12.086 1 83.38 127 GLY A O 1
ATOM 1030 N N . VAL A 1 128 ? -3.926 9.828 14.164 1 87.38 128 VAL A N 1
ATOM 1031 C CA . VAL A 1 128 ? -2.736 10.523 13.68 1 87.38 128 VAL A CA 1
ATOM 1032 C C . VAL A 1 128 ? -1.792 9.531 13.016 1 87.38 128 VAL A C 1
ATOM 1034 O O . VAL A 1 128 ? -0.819 9.93 12.367 1 87.38 128 VAL A O 1
ATOM 1037 N N . MET A 1 129 ? -2.137 8.266 13.055 1 91.75 129 MET A N 1
ATOM 1038 C CA . MET A 1 129 ? -1.23 7.246 12.539 1 91.75 129 MET A CA 1
ATOM 1039 C C . MET A 1 129 ? -1.186 7.281 11.016 1 91.75 129 MET A C 1
ATOM 1041 O O . MET A 1 129 ? -0.252 6.758 10.406 1 91.75 129 MET A O 1
ATOM 1045 N N . TRP A 1 130 ? -2.109 7.957 10.406 1 92.31 130 TRP A N 1
ATOM 1046 C CA . TRP A 1 130 ? -2.1 8.031 8.953 1 92.31 130 TRP A CA 1
ATOM 1047 C C . TRP A 1 130 ? -0.834 8.719 8.445 1 92.31 130 TRP A C 1
ATOM 1049 O O . TRP A 1 130 ? -0.272 8.32 7.422 1 92.31 130 TRP A O 1
ATOM 1059 N N . TYR A 1 131 ? -0.398 9.633 9.156 1 94.19 131 TYR A N 1
ATOM 1060 C CA . TYR A 1 131 ? 0.729 10.438 8.695 1 94.19 131 TYR A CA 1
ATOM 1061 C C . TYR A 1 131 ? 2.025 9.641 8.75 1 94.19 131 TYR A C 1
ATOM 1063 O O . TYR A 1 131 ? 2.865 9.742 7.848 1 94.19 131 TYR A O 1
ATOM 1071 N N . LEU A 1 132 ? 2.215 8.906 9.867 1 91.31 132 LEU A N 1
ATOM 1072 C CA . LEU A 1 132 ? 3.424 8.094 9.969 1 91.31 132 LEU A CA 1
ATOM 1073 C C . LEU A 1 132 ? 3.5 7.09 8.828 1 91.31 132 LEU A C 1
ATOM 1075 O O . LEU A 1 132 ? 4.57 6.879 8.25 1 91.31 132 LEU A O 1
ATOM 1079 N N . PHE A 1 133 ? 2.416 6.535 8.594 1 92.38 133 PHE A N 1
ATOM 1080 C CA . PHE A 1 133 ? 2.34 5.594 7.484 1 92.38 133 PHE A CA 1
ATOM 1081 C C . PHE A 1 133 ? 2.615 6.297 6.16 1 92.38 133 PHE A C 1
ATOM 1083 O O . PHE A 1 133 ? 3.412 5.816 5.352 1 92.38 133 PHE A O 1
ATOM 1090 N N . ALA A 1 134 ? 2 7.383 5.922 1 94.5 134 ALA A N 1
ATOM 1091 C CA . ALA A 1 134 ? 2.174 8.148 4.695 1 94.5 134 ALA A CA 1
ATOM 1092 C C . ALA A 1 134 ? 3.617 8.617 4.535 1 94.5 134 ALA A C 1
ATOM 1094 O O . ALA A 1 134 ? 4.195 8.516 3.451 1 94.5 134 ALA A O 1
ATOM 1095 N N . LEU A 1 135 ? 4.172 9.109 5.598 1 93.69 135 LEU A N 1
ATOM 1096 C CA . LEU A 1 135 ? 5.547 9.594 5.562 1 93.69 135 LEU A CA 1
ATOM 1097 C C . LEU A 1 135 ? 6.508 8.477 5.164 1 93.69 135 LEU A C 1
ATOM 1099 O O . LEU A 1 135 ? 7.43 8.695 4.379 1 93.69 135 LEU A O 1
ATOM 1103 N N . THR A 1 136 ? 6.27 7.336 5.723 1 91.25 136 THR A N 1
ATOM 1104 C CA . THR A 1 136 ? 7.102 6.188 5.383 1 91.25 136 THR A CA 1
ATOM 1105 C C . THR A 1 136 ? 7.016 5.875 3.893 1 91.25 136 THR A C 1
ATOM 1107 O O . THR A 1 136 ? 8.039 5.664 3.238 1 91.25 136 THR A O 1
ATOM 1110 N N . LEU A 1 137 ? 5.875 5.914 3.387 1 91.56 137 LEU A N 1
ATOM 1111 C CA . LEU A 1 137 ? 5.68 5.605 1.975 1 91.56 137 LEU A CA 1
ATOM 1112 C C . LEU A 1 137 ? 6.289 6.688 1.091 1 91.56 137 LEU A C 1
ATOM 1114 O O . LEU A 1 137 ? 6.895 6.387 0.061 1 91.56 137 LEU A O 1
ATOM 1118 N N . TRP A 1 138 ? 6.105 7.918 1.469 1 93.06 138 TRP A N 1
ATOM 1119 C CA . TRP A 1 138 ? 6.664 9.016 0.69 1 93.06 138 TRP A CA 1
ATOM 1120 C C . TRP A 1 138 ? 8.188 8.953 0.672 1 93.06 138 TRP A C 1
ATOM 1122 O O . TRP A 1 138 ? 8.812 9.117 -0.38 1 93.06 138 TRP A O 1
ATOM 1132 N N . ARG A 1 139 ? 8.734 8.656 1.78 1 88.56 139 ARG A N 1
ATOM 1133 C CA . ARG A 1 139 ? 10.188 8.562 1.866 1 88.56 139 ARG A CA 1
ATOM 1134 C C . ARG A 1 139 ? 10.711 7.363 1.078 1 88.56 139 ARG A C 1
ATOM 1136 O O . ARG A 1 139 ? 11.734 7.461 0.394 1 88.56 139 ARG A O 1
ATOM 1143 N N . MET A 1 140 ? 9.984 6.301 1.169 1 86.12 140 MET A N 1
ATOM 1144 C CA . MET A 1 140 ? 10.375 5.113 0.408 1 86.12 140 MET A CA 1
ATOM 1145 C C . MET A 1 140 ? 10.234 5.363 -1.09 1 86.12 140 MET A C 1
ATOM 1147 O O . MET A 1 140 ? 11.023 4.84 -1.883 1 86.12 140 MET A O 1
ATOM 1151 N N . SER A 1 141 ? 9.305 6.098 -1.447 1 88 141 SER A N 1
ATOM 1152 C CA . SER A 1 141 ? 9.062 6.363 -2.861 1 88 141 SER A CA 1
ATOM 1153 C C . SER A 1 141 ? 10.188 7.184 -3.473 1 88 141 SER A C 1
ATOM 1155 O O . SER A 1 141 ? 10.375 7.184 -4.691 1 88 141 SER A O 1
ATOM 1157 N N . VAL A 1 142 ? 10.898 7.875 -2.672 1 86.06 142 VAL A N 1
ATOM 1158 C CA . VAL A 1 142 ? 12.008 8.688 -3.166 1 86.06 142 VAL A CA 1
ATOM 1159 C C . VAL A 1 142 ? 13.086 7.789 -3.766 1 86.06 142 VAL A C 1
ATOM 1161 O O . VAL A 1 142 ? 13.797 8.195 -4.691 1 86.06 142 VAL A O 1
ATOM 1164 N N . LEU A 1 143 ? 13.164 6.539 -3.27 1 81.19 143 LEU A N 1
ATOM 1165 C CA . LEU A 1 143 ? 14.125 5.582 -3.797 1 81.19 143 LEU A CA 1
ATOM 1166 C C . LEU A 1 143 ? 13.859 5.293 -5.27 1 81.19 143 LEU A C 1
ATOM 1168 O O . LEU A 1 143 ? 14.797 5.086 -6.047 1 81.19 143 LEU A O 1
ATOM 1172 N N . VAL A 1 144 ? 12.641 5.41 -5.547 1 80.38 144 VAL A N 1
ATOM 1173 C CA . VAL A 1 144 ? 12.258 5.059 -6.91 1 80.38 144 VAL A CA 1
ATOM 1174 C C . VAL A 1 144 ? 12.078 6.328 -7.738 1 80.38 144 VAL A C 1
ATOM 1176 O O . VAL A 1 144 ? 12.586 6.426 -8.859 1 80.38 144 VAL A O 1
ATOM 1179 N N . LEU A 1 145 ? 11.453 7.32 -7.188 1 83.62 145 LEU A N 1
ATOM 1180 C CA . LEU A 1 145 ? 11.102 8.539 -7.914 1 83.62 145 LEU A CA 1
ATOM 1181 C C . LEU A 1 145 ? 12.297 9.477 -8.008 1 83.62 145 LEU A C 1
ATOM 1183 O O . LEU A 1 145 ? 12.297 10.414 -8.82 1 83.62 145 LEU A O 1
ATOM 1187 N N . GLY A 1 146 ? 13.289 9.219 -7.168 1 80.12 146 GLY A N 1
ATOM 1188 C CA . GLY A 1 146 ? 14.445 10.102 -7.145 1 80.12 146 GLY A CA 1
ATOM 1189 C C . GLY A 1 146 ? 15.18 10.156 -8.469 1 80.12 146 GLY A C 1
ATOM 1190 O O . GLY A 1 146 ? 15.891 11.117 -8.75 1 80.12 146 GLY A O 1
ATOM 1191 N N . ALA A 1 147 ? 14.953 9.133 -9.258 1 80.06 147 ALA A N 1
ATOM 1192 C CA . ALA A 1 147 ? 15.648 9.078 -10.547 1 80.06 147 ALA A CA 1
ATOM 1193 C C . ALA A 1 147 ? 14.906 9.883 -11.609 1 80.06 147 ALA A C 1
ATOM 1195 O O . ALA A 1 147 ? 15.453 10.188 -12.664 1 80.06 147 ALA A O 1
ATOM 1196 N N . LEU A 1 148 ? 13.773 10.359 -11.273 1 84.44 148 LEU A N 1
ATOM 1197 C CA . LEU A 1 148 ? 12.953 11.102 -12.227 1 84.44 148 LEU A CA 1
ATOM 1198 C C . LEU A 1 148 ? 13.227 12.594 -12.133 1 84.44 148 LEU A C 1
ATOM 1200 O O . LEU A 1 148 ? 13.812 13.062 -11.156 1 84.44 148 LEU A O 1
ATOM 1204 N N . LYS A 1 149 ? 12.852 13.266 -13.203 1 87.56 149 LYS A N 1
ATOM 1205 C CA . LYS A 1 149 ? 12.953 14.719 -13.18 1 87.56 149 LYS A CA 1
ATOM 1206 C C . LYS A 1 149 ? 12 15.328 -12.156 1 87.56 149 LYS A C 1
ATOM 1208 O O . LYS A 1 149 ? 10.914 14.797 -11.922 1 87.56 149 LYS A O 1
ATOM 1213 N N . ASN A 1 150 ? 12.391 16.453 -11.578 1 89.44 150 ASN A N 1
ATOM 1214 C CA . ASN A 1 150 ? 11.57 17.125 -10.57 1 89.44 150 ASN A CA 1
ATOM 1215 C C . ASN A 1 150 ? 10.188 17.469 -11.109 1 89.44 150 ASN A C 1
ATOM 1217 O O . ASN A 1 150 ? 9.188 17.312 -10.406 1 89.44 150 ASN A O 1
ATOM 1221 N N . ARG A 1 151 ? 10.125 17.906 -12.328 1 90.94 151 ARG A N 1
ATOM 1222 C CA . ARG A 1 151 ? 8.852 18.281 -12.93 1 90.94 151 ARG A CA 1
ATOM 1223 C C . ARG A 1 151 ? 7.926 17.094 -13.07 1 90.94 151 ARG A C 1
ATOM 1225 O O . ARG A 1 151 ? 6.707 17.219 -12.922 1 90.94 151 ARG A O 1
ATOM 1232 N N . VAL A 1 152 ? 8.547 15.984 -13.32 1 89.94 152 VAL A N 1
ATOM 1233 C CA . VAL A 1 152 ? 7.762 14.773 -13.484 1 89.94 152 VAL A CA 1
ATOM 1234 C C . VAL A 1 152 ? 7.234 14.312 -12.125 1 89.94 152 VAL A C 1
ATOM 1236 O O . VAL A 1 152 ? 6.082 13.891 -12.008 1 89.94 152 VAL A O 1
ATOM 1239 N N . ILE A 1 153 ? 8.094 14.391 -11.156 1 91.94 153 ILE A N 1
ATOM 1240 C CA . ILE A 1 153 ? 7.688 14 -9.812 1 91.94 153 ILE A CA 1
ATOM 1241 C C . ILE A 1 153 ? 6.516 14.859 -9.352 1 91.94 153 ILE A C 1
ATOM 1243 O O . ILE A 1 153 ? 5.512 14.352 -8.852 1 91.94 153 ILE A O 1
ATOM 1247 N N . LEU A 1 154 ? 6.625 16.141 -9.578 1 94.12 154 LEU A N 1
ATOM 1248 C CA . LEU A 1 154 ? 5.574 17.078 -9.172 1 94.12 154 LEU A CA 1
ATOM 1249 C C . LEU A 1 154 ? 4.312 16.859 -10 1 94.12 154 LEU A C 1
ATOM 1251 O O . LEU A 1 154 ? 3.199 16.891 -9.469 1 94.12 154 LEU A O 1
ATOM 1255 N N . GLY A 1 155 ? 4.477 16.656 -11.227 1 94.38 155 GLY A N 1
ATOM 1256 C CA . GLY A 1 155 ? 3.338 16.391 -12.086 1 94.38 155 GLY A CA 1
ATOM 1257 C C . GLY A 1 155 ? 2.594 15.125 -11.711 1 94.38 155 GLY A C 1
ATOM 1258 O O . GLY A 1 155 ? 1.361 15.109 -11.672 1 94.38 155 GLY A O 1
ATOM 1259 N N . LEU A 1 156 ? 3.352 14.125 -11.438 1 92 156 LEU A N 1
ATOM 1260 C CA . LEU A 1 156 ? 2.76 12.859 -11.039 1 92 156 LEU A CA 1
ATOM 1261 C C . LEU A 1 156 ? 2.039 12.992 -9.695 1 92 156 LEU A C 1
ATOM 1263 O O . LEU A 1 156 ? 0.954 12.43 -9.516 1 92 156 LEU A O 1
ATOM 1267 N N . SER A 1 157 ? 2.703 13.664 -8.781 1 95.25 157 SER A N 1
ATOM 1268 C CA . SER A 1 157 ? 2.076 13.852 -7.477 1 95.25 157 SER A CA 1
ATOM 1269 C C . SER A 1 157 ? 0.79 14.664 -7.594 1 95.25 157 SER A C 1
ATOM 1271 O O . SER A 1 157 ? -0.213 14.344 -6.949 1 95.25 157 SER A O 1
ATOM 1273 N N . LEU A 1 158 ? 0.794 15.703 -8.367 1 96.06 158 LEU A N 1
ATOM 1274 C CA . LEU A 1 158 ? -0.398 16.516 -8.578 1 96.06 158 LEU A CA 1
ATOM 1275 C C . LEU A 1 158 ? -1.491 15.711 -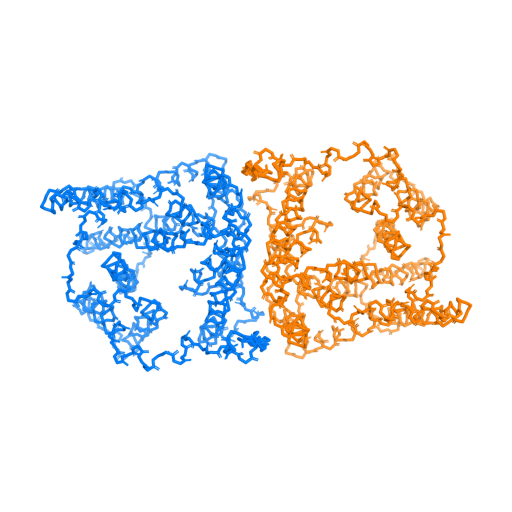9.273 1 96.06 158 LEU A C 1
ATOM 1277 O O . LEU A 1 158 ? -2.664 15.805 -8.906 1 96.06 158 LEU A O 1
ATOM 1281 N N . PHE A 1 159 ? -1.079 14.992 -10.211 1 95.38 159 PHE A N 1
ATOM 1282 C CA . PHE A 1 159 ? -2.035 14.148 -10.914 1 95.38 159 PHE A CA 1
ATOM 1283 C C . PHE A 1 159 ? -2.695 13.156 -9.961 1 95.38 159 PHE A C 1
ATOM 1285 O O . PHE A 1 159 ? -3.92 13.031 -9.938 1 95.38 159 PHE A O 1
ATOM 1292 N N . MET A 1 160 ? -1.882 12.516 -9.203 1 93.19 160 MET A N 1
ATOM 1293 C CA . MET A 1 160 ? -2.412 11.516 -8.273 1 93.19 160 MET A CA 1
ATOM 1294 C C . MET A 1 160 ? -3.256 12.172 -7.191 1 93.19 160 MET A C 1
ATOM 1296 O O . MET A 1 160 ? -4.258 11.609 -6.75 1 93.19 160 MET A O 1
ATOM 1300 N N . GLY A 1 161 ? -2.861 13.336 -6.738 1 95.5 161 GLY A N 1
ATOM 1301 C CA . GLY A 1 161 ? -3.625 14.055 -5.73 1 95.5 161 GLY A CA 1
ATOM 1302 C C . GLY A 1 161 ? -5 14.477 -6.211 1 95.5 161 GLY A C 1
ATOM 1303 O O . GLY A 1 161 ? -5.957 14.5 -5.434 1 95.5 161 GLY A O 1
ATOM 1304 N N . LEU A 1 162 ? -5.109 14.773 -7.465 1 95.25 162 LEU A N 1
ATOM 1305 C CA . LEU A 1 162 ? -6.379 15.219 -8.023 1 95.25 162 LEU A CA 1
ATOM 1306 C C . LEU A 1 162 ? -7.211 14.031 -8.508 1 95.25 162 LEU A C 1
ATOM 1308 O O . LEU A 1 162 ? -8.43 14.016 -8.336 1 95.25 162 LEU A O 1
ATOM 1312 N N . PHE A 1 163 ? -6.609 13.008 -8.977 1 91.81 163 PHE A N 1
ATOM 1313 C CA . PHE A 1 163 ? -7.312 11.883 -9.586 1 91.81 163 PHE A CA 1
ATOM 1314 C C . PHE A 1 163 ? -7.852 10.938 -8.516 1 91.81 163 PHE A C 1
ATOM 1316 O O . PHE A 1 163 ? -8.836 10.234 -8.742 1 91.81 163 PHE A O 1
ATOM 1323 N N . VAL A 1 164 ? -7.211 10.867 -7.398 1 92.44 164 VAL A N 1
ATOM 1324 C CA . VAL A 1 164 ? -7.617 9.938 -6.348 1 92.44 164 VAL A CA 1
ATOM 1325 C C . VAL A 1 164 ? -9.039 10.266 -5.891 1 92.44 164 VAL A C 1
ATOM 1327 O O . VAL A 1 164 ? -9.781 9.375 -5.473 1 92.44 164 VAL A O 1
ATOM 1330 N N . GLY A 1 165 ? -9.461 11.492 -6.078 1 92.44 165 GLY A N 1
ATOM 1331 C CA . GLY A 1 165 ? -10.812 11.891 -5.695 1 92.44 165 GLY A CA 1
ATOM 1332 C C . GLY A 1 165 ? -11.891 11.227 -6.531 1 92.44 165 GLY A C 1
ATOM 1333 O O . GLY A 1 165 ? -13.039 11.133 -6.105 1 92.44 165 GLY A O 1
ATOM 1334 N N . PHE A 1 166 ? -11.5 10.75 -7.68 1 90.56 166 PHE A N 1
ATOM 1335 C CA . PHE A 1 166 ? -12.453 10.109 -8.57 1 90.56 166 PHE A CA 1
ATOM 1336 C C . PHE A 1 166 ? -12.578 8.625 -8.25 1 90.56 166 PHE A C 1
ATOM 1338 O O . PHE A 1 166 ? -13.438 7.934 -8.789 1 90.56 166 PHE A O 1
ATOM 1345 N N . THR A 1 167 ? -11.797 8.172 -7.375 1 88.31 167 THR A N 1
ATOM 1346 C CA . THR A 1 167 ? -11.758 6.746 -7.074 1 88.31 167 THR A CA 1
ATOM 1347 C C . THR A 1 167 ? -12.43 6.457 -5.73 1 88.31 167 THR A C 1
ATOM 1349 O O . THR A 1 167 ? -12.562 7.355 -4.895 1 88.31 167 THR A O 1
ATOM 1352 N N . GLU A 1 168 ? -12.797 5.172 -5.605 1 85.06 168 GLU A N 1
ATOM 1353 C CA . GLU A 1 168 ? -13.469 4.766 -4.375 1 85.06 168 GLU A CA 1
ATOM 1354 C C . GLU A 1 168 ? -12.469 4.469 -3.27 1 85.06 168 GLU A C 1
ATOM 1356 O O . GLU A 1 168 ? -11.312 4.121 -3.545 1 85.06 168 GLU A O 1
ATOM 1361 N N . THR A 1 169 ? -12.945 4.781 -2.059 1 81.12 169 THR A N 1
ATOM 1362 C CA . THR A 1 169 ? -12.18 4.445 -0.861 1 81.12 169 THR A CA 1
ATOM 1363 C C . THR A 1 169 ? -13.008 3.578 0.082 1 81.12 169 THR A C 1
ATOM 1365 O O . THR A 1 169 ? -13.828 4.094 0.852 1 81.12 169 THR A O 1
ATOM 1368 N N . PRO A 1 170 ? -12.719 2.316 0.05 1 81.62 170 PRO A N 1
ATOM 1369 C CA . PRO A 1 170 ? -13.508 1.471 0.951 1 81.62 170 PRO A CA 1
ATOM 1370 C C . PRO A 1 170 ? -13.117 1.642 2.416 1 81.62 170 PRO A C 1
ATOM 1372 O O . PRO A 1 170 ? -11.945 1.902 2.717 1 81.62 170 PRO A O 1
ATOM 1375 N N . SER A 1 171 ? -14.094 1.664 3.244 1 81.44 171 SER A N 1
ATOM 1376 C CA . SER A 1 171 ? -13.891 1.779 4.684 1 81.44 171 SER A CA 1
ATOM 1377 C C . SER A 1 171 ? -14.211 0.468 5.395 1 81.44 171 SER A C 1
ATOM 1379 O O . SER A 1 171 ? -15.023 -0.323 4.914 1 81.44 171 SER A O 1
ATOM 1381 N N . GLY A 1 172 ? -13.492 0.182 6.426 1 77 172 GLY A N 1
ATOM 1382 C CA . GLY A 1 172 ? -13.75 -1.002 7.23 1 77 172 GLY A CA 1
ATOM 1383 C C . GLY A 1 172 ? -14.977 -0.863 8.117 1 77 172 GLY A C 1
ATOM 1384 O O . GLY A 1 172 ? -15.719 0.116 8.008 1 77 172 GLY A O 1
ATOM 1385 N N . LYS A 1 173 ? -15.219 -1.882 8.906 1 78.31 173 LYS A N 1
ATOM 1386 C CA . LYS A 1 173 ? -16.359 -1.926 9.812 1 78.31 173 LYS A CA 1
ATOM 1387 C C . LYS A 1 173 ? -16.281 -0.825 10.867 1 78.31 173 LYS A C 1
ATOM 1389 O O . LYS A 1 173 ? -17.297 -0.371 11.383 1 78.31 173 LYS A O 1
ATOM 1394 N N . ASN A 1 174 ? -15.062 -0.387 11.156 1 76.25 174 ASN A N 1
ATOM 1395 C CA . ASN A 1 174 ? -14.891 0.67 12.141 1 76.25 174 ASN A CA 1
ATOM 1396 C C . ASN A 1 174 ? -15.023 2.055 11.516 1 76.25 174 ASN A C 1
ATOM 1398 O O . ASN A 1 174 ? -14.93 3.068 12.203 1 76.25 174 ASN A O 1
ATOM 1402 N N . GLY A 1 175 ? -15.172 2.041 10.234 1 76.19 175 GLY A N 1
ATOM 1403 C CA . GLY A 1 175 ? -15.352 3.318 9.562 1 76.19 175 GLY A CA 1
ATOM 1404 C C . GLY A 1 175 ? -14.047 3.912 9.047 1 76.19 175 GLY A C 1
ATOM 1405 O O . GLY A 1 175 ? -14.062 4.91 8.328 1 76.19 175 GLY A O 1
ATOM 1406 N N . ALA A 1 176 ? -12.984 3.363 9.438 1 78.75 176 ALA A N 1
ATOM 1407 C CA . ALA A 1 176 ? -11.695 3.883 9 1 78.75 176 ALA A CA 1
ATOM 1408 C C . ALA A 1 176 ? -11.391 3.439 7.57 1 78.75 176 ALA A C 1
ATOM 1410 O O . ALA A 1 176 ? -11.68 2.303 7.191 1 78.75 176 ALA A O 1
ATOM 1411 N N . ALA A 1 177 ? -10.906 4.363 6.828 1 83.69 177 ALA A N 1
ATOM 1412 C CA . ALA A 1 177 ? -10.523 4.055 5.449 1 83.69 177 ALA A CA 1
ATOM 1413 C C . ALA A 1 177 ? -9.25 3.217 5.41 1 83.69 177 ALA A C 1
ATOM 1415 O O . ALA A 1 177 ? -8.32 3.451 6.188 1 83.69 177 ALA A O 1
ATOM 1416 N N . ILE A 1 178 ? -9.227 2.285 4.516 1 84 178 ILE A N 1
ATOM 1417 C CA . ILE A 1 178 ? -8.055 1.431 4.391 1 84 178 ILE A CA 1
ATOM 1418 C C . ILE A 1 178 ? -6.863 2.26 3.918 1 84 178 ILE A C 1
ATOM 1420 O O . ILE A 1 178 ? -6.949 2.965 2.912 1 84 178 ILE A O 1
ATOM 1424 N N . PHE A 1 179 ? -5.836 2.303 4.738 1 85.12 179 PHE A N 1
ATOM 1425 C CA . PHE A 1 179 ? -4.562 2.971 4.492 1 85.12 179 PHE A CA 1
ATOM 1426 C C . PHE A 1 179 ? -4.762 4.473 4.336 1 85.12 179 PHE A C 1
ATOM 1428 O O . PHE A 1 179 ? -3.803 5.211 4.094 1 85.12 179 PHE A O 1
ATOM 1435 N N . ASP A 1 180 ? -5.93 4.988 4.414 1 89.31 180 ASP A N 1
ATOM 1436 C CA . ASP A 1 180 ? -6.195 6.41 4.227 1 89.31 180 ASP A CA 1
ATOM 1437 C C . ASP A 1 180 ? -5.551 6.926 2.941 1 89.31 180 ASP A C 1
ATOM 1439 O O . ASP A 1 180 ? -4.828 7.926 2.959 1 89.31 180 ASP A O 1
ATOM 1443 N N . TRP A 1 181 ? -5.859 6.273 1.874 1 86.75 181 TRP A N 1
ATOM 1444 C CA . TRP A 1 181 ? -5.113 6.508 0.643 1 86.75 181 TRP A CA 1
ATOM 1445 C C . TRP A 1 181 ? -5.484 7.855 0.031 1 86.75 181 TRP A C 1
ATOM 1447 O O . TRP A 1 181 ? -4.66 8.492 -0.636 1 86.75 181 TRP A O 1
ATOM 1457 N N . GLN A 1 182 ? -6.73 8.336 0.29 1 91.19 182 GLN A N 1
ATOM 1458 C CA . GLN A 1 182 ? -7.082 9.656 -0.214 1 91.19 182 GLN A CA 1
ATOM 1459 C C . GLN A 1 182 ? -6.129 10.719 0.324 1 91.19 182 GLN A C 1
ATOM 1461 O O . GLN A 1 182 ? -5.488 11.438 -0.449 1 91.19 182 GLN A O 1
ATOM 1466 N N . ARG A 1 183 ? -5.941 10.68 1.612 1 93.25 183 ARG A N 1
ATOM 1467 C CA . ARG A 1 183 ? -5.055 11.656 2.244 1 93.25 183 ARG A CA 1
ATOM 1468 C C . ARG A 1 183 ? -3.604 11.414 1.842 1 93.25 183 ARG A C 1
ATOM 1470 O O . ARG A 1 183 ? -2.834 12.359 1.677 1 93.25 183 ARG A O 1
ATOM 1477 N N . LEU A 1 184 ? -3.312 10.195 1.722 1 94.12 184 LEU A N 1
ATOM 1478 C CA . LEU A 1 184 ? -1.952 9.82 1.353 1 94.12 184 LEU A CA 1
ATOM 1479 C C . LEU A 1 184 ? -1.545 10.477 0.037 1 94.12 184 LEU A C 1
ATOM 1481 O O . LEU A 1 184 ? -0.468 11.07 -0.06 1 94.12 184 LEU A O 1
ATOM 1485 N N . PHE A 1 185 ? -2.402 10.477 -0.916 1 94.94 185 PHE A N 1
ATOM 1486 C CA . PHE A 1 185 ? -2.055 10.992 -2.232 1 94.94 185 PHE A CA 1
ATOM 1487 C C . PHE A 1 185 ? -2.26 12.5 -2.291 1 94.94 185 PHE A C 1
ATOM 1489 O O . PHE A 1 185 ? -1.5 13.211 -2.953 1 94.94 185 PHE A O 1
ATOM 1496 N N . VAL A 1 186 ? -3.25 12.953 -1.633 1 96.56 186 VAL A N 1
ATOM 1497 C CA . VAL A 1 186 ? -3.52 14.383 -1.657 1 96.56 186 VAL A CA 1
ATOM 1498 C C . VAL A 1 186 ? -2.393 15.133 -0.952 1 96.56 186 VAL A C 1
ATOM 1500 O O . VAL A 1 186 ? -1.898 16.141 -1.457 1 96.56 186 VAL A O 1
ATOM 1503 N N . TYR A 1 187 ? -1.94 14.617 0.163 1 97.12 187 TYR A N 1
ATOM 1504 C CA . TYR A 1 187 ? -0.9 15.297 0.928 1 97.12 187 TYR A CA 1
ATOM 1505 C C . TYR A 1 187 ? 0.478 15.023 0.337 1 97.12 187 TYR A C 1
ATOM 1507 O O . TYR A 1 187 ? 1.453 15.695 0.688 1 97.12 187 TYR A O 1
ATOM 1515 N N . ALA A 1 188 ? 0.553 14.055 -0.538 1 97.06 188 ALA A N 1
ATOM 1516 C CA . ALA A 1 188 ? 1.816 13.805 -1.224 1 97.06 188 ALA A CA 1
ATOM 1517 C C . ALA A 1 188 ? 2.27 15.031 -2.01 1 97.06 188 ALA A C 1
ATOM 1519 O O . ALA A 1 188 ? 3.469 15.281 -2.148 1 97.06 188 ALA A O 1
ATOM 1520 N N . VAL A 1 189 ? 1.339 15.781 -2.445 1 96.94 189 VAL A N 1
ATOM 1521 C CA . VAL A 1 189 ? 1.641 16.969 -3.223 1 96.94 189 VAL A CA 1
ATOM 1522 C C . VAL A 1 189 ? 2.443 17.953 -2.371 1 96.94 189 VAL A C 1
ATOM 1524 O O . VAL A 1 189 ? 3.428 18.531 -2.838 1 96.94 189 VAL A O 1
ATOM 1527 N N . TYR A 1 190 ? 2.08 18.094 -1.173 1 97.06 190 TYR A N 1
ATOM 1528 C CA . TYR A 1 190 ? 2.795 18.984 -0.268 1 97.06 190 TYR A CA 1
ATOM 1529 C C . TYR A 1 190 ? 4.191 18.453 0.035 1 97.06 190 TYR A C 1
ATOM 1531 O O . TYR A 1 190 ? 5.156 19.219 0.096 1 97.06 190 TYR A O 1
ATOM 1539 N N . PHE A 1 191 ? 4.328 17.188 0.217 1 96.56 191 PHE A N 1
ATOM 1540 C CA . PHE A 1 191 ? 5.613 16.562 0.51 1 96.56 191 PHE A CA 1
ATOM 1541 C C . PHE A 1 191 ? 6.586 16.766 -0.644 1 96.56 191 PHE A C 1
ATOM 1543 O O . PHE A 1 191 ? 7.727 17.188 -0.436 1 96.56 191 PHE A O 1
ATOM 1550 N N . PHE A 1 192 ? 6.125 16.484 -1.788 1 95.88 192 PHE A N 1
ATOM 1551 C CA . PHE A 1 192 ? 7.012 16.547 -2.941 1 95.88 192 PHE A CA 1
ATOM 1552 C C . PHE A 1 192 ? 7.262 17.984 -3.367 1 95.88 192 PHE A C 1
ATOM 1554 O O . PHE A 1 192 ? 8.281 18.281 -3.988 1 95.88 192 PHE A O 1
ATOM 1561 N N . PHE A 1 193 ? 6.293 18.828 -3.064 1 94.88 193 PHE A N 1
ATOM 1562 C CA . PHE A 1 193 ? 6.555 20.25 -3.266 1 94.88 193 PHE A CA 1
ATOM 1563 C C . PHE A 1 193 ? 7.711 20.719 -2.393 1 94.88 193 PHE A C 1
ATOM 1565 O O . PHE A 1 193 ? 8.586 21.453 -2.855 1 94.88 193 PHE A O 1
ATOM 1572 N N . GLY A 1 194 ? 7.734 20.297 -1.18 1 93.12 194 GLY A N 1
ATOM 1573 C CA . GLY A 1 194 ? 8.844 20.609 -0.29 1 93.12 194 GLY A CA 1
ATOM 1574 C C . GLY A 1 194 ? 10.141 19.938 -0.704 1 93.12 194 GLY A C 1
ATOM 1575 O O . GLY A 1 194 ? 11.211 20.547 -0.586 1 93.12 194 GLY A O 1
ATOM 1576 N N . LEU A 1 195 ? 10 18.812 -1.202 1 91.94 195 LEU A N 1
ATOM 1577 C CA . LEU A 1 195 ? 11.164 18.016 -1.581 1 91.94 195 LEU A CA 1
ATOM 1578 C C . LEU A 1 195 ? 11.828 18.578 -2.836 1 91.94 195 LEU A C 1
ATOM 1580 O O . LEU A 1 195 ? 13.055 18.688 -2.9 1 91.94 195 LEU A O 1
ATOM 1584 N N . CYS A 1 196 ? 11.023 19 -3.824 1 90.81 196 CYS A N 1
ATOM 1585 C CA . CYS A 1 196 ? 11.562 19.281 -5.148 1 90.81 196 CYS A CA 1
ATOM 1586 C C . CYS A 1 196 ? 11.617 20.781 -5.41 1 90.81 196 CYS A C 1
ATOM 1588 O O . CYS A 1 196 ? 12.453 21.25 -6.176 1 90.81 196 CYS A O 1
ATOM 1590 N N . VAL A 1 197 ? 10.719 21.5 -4.863 1 88.5 197 VAL A N 1
ATOM 1591 C CA . VAL A 1 197 ? 10.562 22.891 -5.285 1 88.5 197 VAL A CA 1
ATOM 1592 C C . VAL A 1 197 ? 11.273 23.828 -4.305 1 88.5 197 VAL A C 1
ATOM 1594 O O . VAL A 1 197 ? 12 24.734 -4.711 1 88.5 197 VAL A O 1
ATOM 1597 N N . ILE A 1 198 ? 11.07 23.531 -3.059 1 87.56 198 ILE A N 1
ATOM 1598 C CA . ILE A 1 198 ? 11.641 24.438 -2.064 1 87.56 198 ILE A CA 1
ATOM 1599 C C . ILE A 1 198 ? 13.148 24.203 -1.971 1 87.56 198 ILE A C 1
ATOM 1601 O O . ILE A 1 198 ? 13.602 23.109 -1.659 1 87.56 198 ILE A O 1
ATOM 1605 N N . ARG A 1 199 ? 13.883 25.266 -2.23 1 84.62 199 ARG A N 1
ATOM 1606 C CA . ARG A 1 199 ? 15.344 25.234 -2.158 1 84.62 199 ARG A CA 1
ATOM 1607 C C . ARG A 1 199 ? 15.844 26.094 -0.998 1 84.62 199 ARG A C 1
ATOM 1609 O O . ARG A 1 199 ? 15.148 27 -0.54 1 84.62 199 ARG A O 1
ATOM 1616 N N . PRO A 1 200 ? 16.969 25.672 -0.53 1 84.5 200 PRO A N 1
ATOM 1617 C CA . PRO A 1 200 ? 17.516 26.484 0.563 1 84.5 200 PRO A CA 1
ATOM 1618 C C . PRO A 1 200 ? 17.625 27.969 0.213 1 84.5 200 PRO A C 1
ATOM 1620 O O . PRO A 1 200 ? 17.453 28.812 1.085 1 84.5 200 PRO A O 1
ATOM 1623 N N . ASP A 1 201 ? 17.812 28.234 -1.002 1 85.69 201 ASP A N 1
ATOM 1624 C CA . ASP A 1 201 ? 17.922 29.609 -1.449 1 85.69 201 ASP A CA 1
ATOM 1625 C C . ASP A 1 201 ? 16.609 30.359 -1.256 1 85.69 201 ASP A C 1
ATOM 1627 O O . ASP A 1 201 ? 16.609 31.562 -0.942 1 85.69 201 ASP A O 1
ATOM 1631 N N . HIS A 1 202 ? 15.531 29.703 -1.465 1 83 202 HIS A N 1
ATOM 1632 C CA . HIS A 1 202 ? 14.227 30.312 -1.244 1 83 202 HIS A CA 1
ATOM 1633 C C . HIS A 1 202 ? 14.039 30.703 0.219 1 83 202 HIS A C 1
ATOM 1635 O O . HIS A 1 202 ? 13.531 31.781 0.517 1 83 202 HIS A O 1
ATOM 1641 N N . LEU A 1 203 ? 14.461 29.891 1.057 1 80.56 203 LEU A N 1
ATOM 1642 C CA . LEU A 1 203 ? 14.328 30.156 2.486 1 80.56 203 LEU A CA 1
ATOM 1643 C C . LEU A 1 203 ? 15.273 31.266 2.934 1 80.56 203 LEU A C 1
ATOM 1645 O O . LEU A 1 203 ? 14.914 32.094 3.785 1 80.56 203 LEU A O 1
ATOM 1649 N N . LYS A 1 204 ? 16.453 31.266 2.33 1 82.12 204 LYS A N 1
ATOM 1650 C CA . LYS A 1 204 ? 17.406 32.344 2.629 1 82.12 204 LYS A CA 1
ATOM 1651 C C . LYS A 1 204 ? 16.859 33.688 2.188 1 82.12 204 LYS A C 1
ATOM 1653 O O . LYS A 1 204 ? 17.031 34.688 2.883 1 82.12 204 LYS A O 1
ATOM 1658 N N . ARG A 1 205 ? 16.25 33.688 1.094 1 82.75 205 ARG A N 1
ATOM 1659 C CA . ARG A 1 205 ? 15.656 34.938 0.595 1 82.75 205 ARG A CA 1
ATOM 1660 C C . ARG A 1 205 ? 14.555 35.438 1.525 1 82.75 205 ARG A C 1
ATOM 1662 O O . ARG A 1 205 ? 14.422 36.625 1.757 1 82.75 205 ARG A O 1
ATOM 1669 N N . LEU A 1 206 ? 13.805 34.531 1.96 1 81 206 LEU A N 1
ATOM 1670 C CA . LEU A 1 206 ? 12.758 34.875 2.918 1 81 206 LEU A CA 1
ATOM 1671 C C . LEU A 1 206 ? 13.359 35.406 4.215 1 81 206 LEU A C 1
ATOM 1673 O O . LEU A 1 206 ? 12.836 36.344 4.805 1 81 206 LEU A O 1
ATOM 1677 N N . HIS A 1 207 ? 14.461 34.844 4.555 1 79.12 207 HIS A N 1
ATOM 1678 C CA . HIS A 1 207 ? 15.117 35.219 5.801 1 79.12 207 HIS A CA 1
ATOM 1679 C C . HIS A 1 207 ? 15.836 36.562 5.648 1 79.12 207 HIS A C 1
ATOM 1681 O O . HIS A 1 207 ? 16.062 37.25 6.637 1 79.12 207 HIS A O 1
ATOM 1687 N N . ARG A 1 208 ? 16.234 36.844 4.461 1 80.94 208 ARG A N 1
ATOM 1688 C CA . ARG A 1 208 ? 16.938 38.094 4.215 1 80.94 208 ARG A CA 1
ATOM 1689 C C . ARG A 1 208 ? 15.984 39.281 4.246 1 80.94 208 ARG A C 1
ATOM 1691 O O . ARG A 1 208 ? 16.406 40.406 4.504 1 80.94 208 ARG A O 1
ATOM 1698 N N . THR A 1 209 ? 14.828 38.969 4.004 1 85.44 209 THR A N 1
ATOM 1699 C CA . THR A 1 209 ? 13.836 40.031 4.086 1 85.44 209 THR A CA 1
ATOM 1700 C C . THR A 1 209 ? 13.602 40.438 5.535 1 85.44 209 THR A C 1
ATOM 1702 O O . THR A 1 209 ? 13.633 39.625 6.438 1 85.44 209 THR A O 1
ATOM 1705 N N . GLU A 1 210 ? 13.469 41.75 5.723 1 88.06 210 GLU A N 1
ATOM 1706 C CA . GLU A 1 210 ? 13.258 42.25 7.07 1 88.06 210 GLU A CA 1
ATOM 1707 C C . GLU A 1 210 ? 12.055 41.594 7.734 1 88.06 210 GLU A C 1
ATOM 1709 O O . GLU A 1 210 ? 10.977 41.5 7.141 1 88.06 210 GLU A O 1
ATOM 1714 N N . TYR A 1 211 ? 12.242 41.094 8.898 1 88 211 TYR A N 1
ATOM 1715 C CA . TYR A 1 211 ? 11.219 40.375 9.633 1 88 211 TYR A CA 1
ATOM 1716 C C . TYR A 1 211 ? 9.945 41.188 9.781 1 88 211 TYR A C 1
ATOM 1718 O O . TYR A 1 211 ? 8.836 40.656 9.672 1 88 211 TYR A O 1
ATOM 1726 N N . GLY A 1 212 ? 10.094 42.469 10 1 89 212 GLY A N 1
ATOM 1727 C CA . GLY A 1 212 ? 8.938 43.344 10.172 1 89 212 GLY A CA 1
ATOM 1728 C C . GLY A 1 212 ? 8.031 43.375 8.961 1 89 212 GLY A C 1
ATOM 1729 O O . GLY A 1 212 ? 6.805 43.312 9.094 1 89 212 GLY A O 1
ATOM 1730 N N . LYS A 1 213 ? 8.617 43.5 7.859 1 90.88 213 LYS A N 1
ATOM 1731 C CA . LYS A 1 213 ? 7.836 43.5 6.625 1 90.88 213 LYS A CA 1
ATOM 1732 C C . LYS A 1 213 ? 7.184 42.156 6.359 1 90.88 213 LYS A C 1
ATOM 1734 O O . LYS A 1 213 ? 6.027 42.094 5.934 1 90.88 213 LYS A O 1
ATOM 1739 N N . ARG A 1 214 ? 7.879 41.094 6.621 1 90.75 214 ARG A N 1
ATOM 1740 C CA . ARG A 1 214 ? 7.359 39.75 6.418 1 90.75 214 ARG A CA 1
ATOM 1741 C C . ARG A 1 214 ? 6.164 39.5 7.324 1 90.75 214 ARG A C 1
ATOM 1743 O O . ARG A 1 214 ? 5.176 38.875 6.895 1 90.75 214 ARG A O 1
ATOM 1750 N N . VAL A 1 215 ? 6.293 39.938 8.461 1 92 215 VAL A N 1
ATOM 1751 C CA . VAL A 1 215 ? 5.25 39.656 9.445 1 92 215 VAL A CA 1
ATOM 1752 C C . VAL A 1 215 ? 3.969 40.406 9.047 1 92 215 VAL A C 1
ATOM 1754 O O . VAL A 1 215 ? 2.871 39.844 9.195 1 92 215 VAL A O 1
ATOM 1757 N N . VAL A 1 216 ? 4.133 41.594 8.562 1 93.56 216 VAL A N 1
ATOM 1758 C CA . VAL A 1 216 ? 2.971 42.375 8.172 1 93.56 216 VAL A CA 1
ATOM 1759 C C . VAL A 1 216 ? 2.26 41.688 7 1 93.56 216 VAL A C 1
ATOM 1761 O O . VAL A 1 216 ? 1.038 41.531 7.02 1 93.56 216 VAL A O 1
ATOM 1764 N N . ILE A 1 217 ? 2.988 41.344 6.066 1 91.94 217 ILE A N 1
ATOM 1765 C CA . ILE A 1 217 ? 2.416 40.656 4.902 1 91.94 217 ILE A CA 1
ATOM 1766 C C . ILE A 1 217 ? 1.787 39.344 5.324 1 91.94 217 ILE A C 1
ATOM 1768 O O . ILE A 1 217 ? 0.681 39 4.891 1 91.94 217 ILE A O 1
ATOM 1772 N N . GLY A 1 218 ? 2.473 38.594 6.117 1 93.12 218 GLY A N 1
ATOM 1773 C CA . GLY A 1 218 ? 1.957 37.344 6.617 1 93.12 218 GLY A CA 1
ATOM 1774 C C . GLY A 1 218 ? 0.659 37.469 7.387 1 93.12 218 GLY A C 1
ATOM 1775 O O . GLY A 1 218 ? -0.267 36.688 7.207 1 93.12 218 GLY A O 1
ATOM 1776 N N . LEU A 1 219 ? 0.606 38.469 8.164 1 94.56 219 LEU A N 1
ATOM 1777 C CA . LEU A 1 219 ? -0.589 38.688 8.961 1 94.56 219 LEU A CA 1
ATOM 1778 C C . LEU A 1 219 ? -1.769 39.094 8.078 1 94.56 219 LEU A C 1
ATOM 1780 O O . LEU A 1 219 ? -2.9 38.656 8.328 1 94.56 219 LEU A O 1
ATOM 1784 N N . ILE A 1 220 ? -1.48 39.906 7.117 1 95.31 220 ILE A N 1
ATOM 1785 C CA . ILE A 1 220 ? -2.533 40.312 6.199 1 95.31 220 ILE A CA 1
ATOM 1786 C C . ILE A 1 220 ? -3.102 39.125 5.465 1 95.31 220 ILE A C 1
ATOM 1788 O O . ILE A 1 220 ? -4.32 38.938 5.375 1 95.31 220 ILE A O 1
ATOM 1792 N N . ILE A 1 221 ? -2.221 38.281 5.012 1 94.06 221 ILE A N 1
ATOM 1793 C CA . ILE A 1 221 ? -2.652 37.125 4.27 1 94.06 221 ILE A CA 1
ATOM 1794 C C . ILE A 1 221 ? -3.375 36.156 5.207 1 94.06 221 ILE A C 1
ATOM 1796 O O . ILE A 1 221 ? -4.383 35.562 4.836 1 94.06 221 ILE A O 1
ATOM 1800 N N . MET A 1 222 ? -2.912 36 6.363 1 94.69 222 MET A N 1
ATOM 1801 C CA . MET A 1 222 ? -3.527 35.094 7.336 1 94.69 222 MET A CA 1
ATOM 1802 C C . MET A 1 222 ? -4.93 35.594 7.707 1 94.69 222 MET A C 1
ATOM 1804 O O . MET A 1 222 ? -5.863 34.781 7.762 1 94.69 222 MET A O 1
ATOM 1808 N N . VAL A 1 223 ? -5.059 36.812 7.934 1 94.31 223 VAL A N 1
ATOM 1809 C CA . VAL A 1 223 ? -6.352 37.406 8.281 1 94.31 223 VAL A CA 1
ATOM 1810 C C . VAL A 1 223 ? -7.305 37.312 7.094 1 94.31 223 VAL A C 1
ATOM 1812 O O . VAL A 1 223 ? -8.492 37.031 7.266 1 94.31 223 VAL A O 1
ATOM 1815 N N . SER A 1 224 ? -6.762 37.562 5.953 1 94.19 224 SER A N 1
ATOM 1816 C CA . SER A 1 224 ? -7.574 37.406 4.75 1 94.19 224 SER A CA 1
ATOM 1817 C C . SER A 1 224 ? -8.039 35.969 4.562 1 94.19 224 SER A C 1
ATOM 1819 O O . SER A 1 224 ? -9.172 35.75 4.125 1 94.19 224 SER A O 1
ATOM 1821 N N . SER A 1 225 ? -7.168 35.062 4.812 1 93.31 225 SER A N 1
ATOM 1822 C CA . SER A 1 225 ? -7.535 33.656 4.719 1 93.31 225 SER A CA 1
ATOM 1823 C C . SER A 1 225 ? -8.617 33.281 5.734 1 93.31 225 SER A C 1
ATOM 1825 O O . SER A 1 225 ? -9.555 32.562 5.414 1 93.31 225 SER A O 1
ATOM 1827 N N . TYR A 1 226 ? -8.414 33.781 6.906 1 93.81 226 TYR A N 1
ATOM 1828 C CA . TYR A 1 226 ? -9.43 33.594 7.938 1 93.81 226 TYR A CA 1
ATOM 1829 C C . TYR A 1 226 ? -10.766 34.188 7.508 1 93.81 226 TYR A C 1
ATOM 1831 O O . TYR A 1 226 ? -11.812 33.562 7.66 1 93.81 226 TYR A O 1
ATOM 1839 N N . ALA A 1 227 ? -10.727 35.375 7.008 1 91.88 227 ALA A N 1
ATOM 1840 C CA . ALA A 1 227 ? -11.938 36.062 6.551 1 91.88 227 ALA A CA 1
ATOM 1841 C C . ALA A 1 227 ? -12.609 35.281 5.422 1 91.88 227 ALA A C 1
ATOM 1843 O O . ALA A 1 227 ? -13.836 35.219 5.352 1 91.88 227 ALA A O 1
ATOM 1844 N N . GLY A 1 228 ? -11.789 34.844 4.527 1 89.25 228 GLY A N 1
ATOM 1845 C CA . GLY A 1 228 ? -12.336 34 3.453 1 89.25 228 GLY A CA 1
ATOM 1846 C C . GLY A 1 228 ? -13.078 32.781 3.951 1 89.25 228 GLY A C 1
ATOM 1847 O O . GLY A 1 228 ? -14.172 32.469 3.475 1 89.25 228 GLY A O 1
ATOM 1848 N N . ILE A 1 229 ? -12.555 32.062 4.922 1 90.44 229 ILE A N 1
ATOM 1849 C CA . ILE A 1 229 ? -13.18 30.891 5.492 1 90.44 229 ILE A CA 1
ATOM 1850 C C . ILE A 1 229 ? -14.461 31.281 6.227 1 90.44 229 ILE A C 1
ATOM 1852 O O . ILE A 1 229 ? -15.492 30.625 6.082 1 90.44 229 ILE A O 1
ATOM 1856 N N . TYR A 1 230 ? -14.32 32.344 6.969 1 88.38 230 TYR A N 1
ATOM 1857 C CA . TYR A 1 230 ? -15.477 32.844 7.711 1 88.38 230 TYR A CA 1
ATOM 1858 C C . TYR A 1 230 ? -16.625 33.188 6.773 1 88.38 230 TYR A C 1
ATOM 1860 O O . TYR A 1 230 ? -17.781 32.812 7.039 1 88.38 230 TYR A O 1
ATOM 1868 N N . LEU A 1 231 ? -16.359 33.812 5.68 1 86.06 231 LEU A N 1
ATOM 1869 C CA . LEU A 1 231 ? -17.375 34.219 4.715 1 86.06 231 LEU A CA 1
ATOM 1870 C C . LEU A 1 231 ? -17.984 32.969 4.031 1 86.06 231 LEU A C 1
ATOM 1872 O O . LEU A 1 231 ? -19.188 32.938 3.77 1 86.06 231 LEU A O 1
ATOM 1876 N N . THR A 1 232 ? -17.156 32.062 3.74 1 83.06 232 THR A N 1
ATOM 1877 C CA . THR A 1 232 ? -17.625 30.828 3.092 1 83.06 232 THR A CA 1
ATOM 1878 C C . THR A 1 232 ? -18.578 30.062 4.008 1 83.06 232 THR A C 1
ATOM 1880 O O . THR A 1 232 ? -19.594 29.531 3.547 1 83.06 232 THR A O 1
ATOM 1883 N N . LEU A 1 233 ? -18.281 29.969 5.273 1 82.31 233 LEU A N 1
ATOM 1884 C CA . LEU A 1 233 ? -19.094 29.234 6.234 1 82.31 233 LEU A CA 1
ATOM 1885 C C . LEU A 1 233 ? -20.422 29.953 6.484 1 82.31 233 LEU A C 1
ATOM 1887 O O . LEU A 1 233 ? -21.469 29.312 6.648 1 82.31 233 LEU A O 1
ATOM 1891 N N . ASN A 1 234 ? -20.406 31.234 6.484 1 77.12 234 ASN A N 1
ATOM 1892 C CA . ASN A 1 234 ? -21.594 32 6.855 1 77.12 234 ASN A CA 1
ATOM 1893 C C . ASN A 1 234 ? -22.422 32.375 5.633 1 77.12 234 ASN A C 1
ATOM 1895 O O . ASN A 1 234 ? -23.656 32.375 5.688 1 77.12 234 ASN A O 1
ATOM 1899 N N . TYR A 1 235 ? -21.812 32.688 4.668 1 72.12 235 TYR A N 1
ATOM 1900 C CA . TYR A 1 235 ? -22.547 33.25 3.545 1 72.12 235 TYR A CA 1
ATOM 1901 C C . TYR A 1 235 ? -22.953 32.156 2.562 1 72.12 235 TYR A C 1
ATOM 1903 O O . TYR A 1 235 ? -24.031 32.188 1.982 1 72.12 235 TYR A O 1
ATOM 1911 N N . PHE A 1 236 ? -22.219 31.125 2.396 1 68.56 236 PHE A N 1
ATOM 1912 C CA . PHE A 1 236 ? -22.516 30.125 1.375 1 68.56 236 PHE A CA 1
ATOM 1913 C C . PHE A 1 236 ? -23.141 28.891 2 1 68.56 236 PHE A C 1
ATOM 1915 O O . PHE A 1 236 ? -23.453 27.922 1.298 1 68.56 236 PHE A O 1
ATOM 1922 N N . ASP A 1 237 ? -23.5 28.953 3.242 1 63.16 237 ASP A N 1
ATOM 1923 C CA . ASP A 1 237 ? -24.234 27.938 3.99 1 63.16 237 ASP A CA 1
ATOM 1924 C C . ASP A 1 237 ? -23.625 26.562 3.785 1 63.16 237 ASP A C 1
ATOM 1926 O O . ASP A 1 237 ? -24.328 25.594 3.531 1 63.16 237 ASP A O 1
ATOM 1930 N N . LYS A 1 238 ? -22.438 26.516 3.77 1 67.5 238 LYS A N 1
ATOM 1931 C CA . LYS A 1 238 ? -21.781 25.219 3.654 1 67.5 238 LYS A CA 1
ATOM 1932 C C . LYS A 1 238 ? -21.766 24.5 5 1 67.5 238 LYS A C 1
ATOM 1934 O O . LYS A 1 238 ? -21.422 25.094 6.023 1 67.5 238 LYS A O 1
ATOM 1939 N N . CYS A 1 239 ? -22.234 23.359 4.941 1 81.12 239 CYS A N 1
ATOM 1940 C CA . CYS A 1 239 ? -22.172 22.5 6.117 1 81.12 239 CYS A CA 1
ATOM 1941 C C . CYS A 1 239 ? -20.734 22.359 6.617 1 81.12 239 CYS A C 1
ATOM 1943 O O . CYS A 1 239 ? -19.828 22.109 5.828 1 81.12 239 CYS A O 1
ATOM 1945 N N . PHE A 1 240 ? -20.547 22.656 7.949 1 85.75 240 PHE A N 1
ATOM 1946 C CA . PHE A 1 240 ? -19.234 22.609 8.594 1 85.75 240 PHE A CA 1
ATOM 1947 C C . PHE A 1 240 ? -18.578 21.25 8.359 1 85.75 240 PHE A C 1
ATOM 1949 O O . PHE A 1 240 ? -17.375 21.188 8.109 1 85.75 240 PHE A O 1
ATOM 1956 N N . ASP A 1 241 ? -19.359 20.266 8.32 1 85.75 241 ASP A N 1
ATOM 1957 C CA . ASP A 1 241 ? -18.844 18.906 8.117 1 85.75 241 ASP A CA 1
ATOM 1958 C C . ASP A 1 241 ? -18.25 18.75 6.723 1 85.75 241 ASP A C 1
ATOM 1960 O O . ASP A 1 241 ? -17.172 18.172 6.562 1 85.75 241 ASP A O 1
ATOM 1964 N N . THR A 1 242 ? -18.922 19.281 5.801 1 84.44 242 THR A N 1
ATOM 1965 C CA . THR A 1 242 ? -18.484 19.172 4.414 1 84.44 242 THR A CA 1
ATOM 1966 C C . THR A 1 242 ? -17.188 19.938 4.203 1 84.44 242 THR A C 1
ATOM 1968 O O . THR A 1 242 ? -16.281 19.469 3.504 1 84.44 242 THR A O 1
ATOM 1971 N N . ALA A 1 243 ? -17.156 21.109 4.832 1 86.5 243 ALA A N 1
ATOM 1972 C CA . ALA A 1 243 ? -15.938 21.906 4.727 1 86.5 243 ALA A CA 1
ATOM 1973 C C . ALA A 1 243 ? -14.75 21.219 5.383 1 86.5 243 ALA A C 1
ATOM 1975 O O . ALA A 1 243 ? -13.648 21.188 4.824 1 86.5 243 ALA A O 1
ATOM 1976 N N . GLU A 1 244 ? -15.016 20.688 6.531 1 89.5 244 GLU A N 1
ATOM 1977 C CA . GLU A 1 244 ? -13.969 19.984 7.266 1 89.5 244 GLU A CA 1
ATOM 1978 C C . GLU A 1 244 ? -13.461 18.766 6.48 1 89.5 244 GLU A C 1
ATOM 1980 O O . GLU A 1 244 ? -12.25 18.562 6.359 1 89.5 244 GLU A O 1
ATOM 1985 N N . ARG A 1 245 ? -14.336 18.047 5.918 1 87.19 245 ARG A N 1
ATOM 1986 C CA . ARG A 1 245 ? -13.977 16.844 5.168 1 87.19 245 ARG A CA 1
ATOM 1987 C C . ARG A 1 245 ? -13.227 17.203 3.891 1 87.19 245 ARG A C 1
ATOM 1989 O O . ARG A 1 245 ? -12.336 16.469 3.461 1 87.19 245 ARG A O 1
ATOM 1996 N N . ALA A 1 246 ? -13.617 18.25 3.365 1 86.94 246 ALA A N 1
ATOM 1997 C CA . ALA A 1 246 ? -12.922 18.719 2.168 1 86.94 246 ALA A CA 1
ATOM 1998 C C . ALA A 1 246 ? -11.477 19.078 2.479 1 86.94 246 ALA A C 1
ATOM 2000 O O . ALA A 1 246 ? -10.57 18.766 1.71 1 86.94 246 ALA A O 1
ATOM 2001 N N . ILE A 1 247 ? -11.289 19.688 3.594 1 90.44 247 ILE A N 1
ATOM 2002 C CA . ILE A 1 247 ? -9.953 20.094 3.988 1 90.44 247 ILE A CA 1
ATOM 2003 C C . ILE A 1 247 ? -9.133 18.875 4.391 1 90.44 247 ILE A C 1
ATOM 2005 O O . ILE A 1 247 ? -7.945 18.781 4.055 1 90.44 247 ILE A O 1
ATOM 2009 N N . TRP A 1 248 ? -9.766 17.922 5.012 1 88.44 248 TRP A N 1
ATOM 2010 C CA . TRP A 1 248 ? -9.086 16.703 5.414 1 88.44 248 TRP A CA 1
ATOM 2011 C C . TRP A 1 248 ? -8.812 15.812 4.207 1 88.44 248 TRP A C 1
ATOM 2013 O O . TRP A 1 248 ? -7.898 14.984 4.234 1 88.44 248 TRP A O 1
ATOM 2023 N N . SER A 1 249 ? -9.562 15.969 3.18 1 88.12 249 SER A N 1
ATOM 2024 C CA . SER A 1 249 ? -9.414 15.18 1.956 1 88.12 249 SER A CA 1
ATOM 2025 C C . SER A 1 249 ? -9.461 13.688 2.248 1 88.12 249 SER A C 1
ATOM 2027 O O . SER A 1 249 ? -8.609 12.93 1.782 1 88.12 249 SER A O 1
ATOM 2029 N N . THR A 1 250 ? -10.453 13.234 3.025 1 84.75 250 THR A N 1
ATOM 2030 C CA . THR A 1 250 ? -10.555 11.836 3.422 1 84.75 250 THR A CA 1
ATOM 2031 C C . THR A 1 250 ? -11.555 11.094 2.539 1 84.75 250 THR A C 1
ATOM 2033 O O . THR A 1 250 ? -11.602 9.859 2.543 1 84.75 250 THR A O 1
ATOM 2036 N N . SER A 1 251 ? -12.367 11.828 1.803 1 85.31 251 SER A N 1
ATOM 2037 C CA . SER A 1 251 ? -13.43 11.203 1.017 1 85.31 251 SER A CA 1
ATOM 2038 C C . SER A 1 251 ? -13.281 11.531 -0.466 1 85.31 251 SER A C 1
ATOM 2040 O O . SER A 1 251 ? -12.742 12.578 -0.825 1 85.31 251 SER A O 1
ATOM 2042 N N . PRO A 1 252 ? -13.75 10.586 -1.216 1 88.56 252 PRO A N 1
ATOM 2043 C CA . PRO A 1 252 ? -13.75 10.867 -2.654 1 88.56 252 PRO A CA 1
ATOM 2044 C C . PRO A 1 252 ? -14.734 11.961 -3.045 1 88.56 252 PRO A C 1
ATOM 2046 O O . PRO A 1 252 ? -15.5 12.438 -2.201 1 88.56 252 PRO A O 1
ATOM 2049 N N . TYR A 1 253 ? -14.555 12.359 -4.316 1 90.5 253 TYR A N 1
ATOM 2050 C CA . TYR A 1 253 ? -15.516 13.328 -4.848 1 90.5 253 TYR A CA 1
ATOM 2051 C C . TYR A 1 253 ? -16.922 12.75 -4.852 1 90.5 253 TYR A C 1
ATOM 2053 O O . TYR A 1 253 ? -17.109 11.539 -4.988 1 90.5 253 TYR A O 1
ATOM 2061 N N . ASP A 1 254 ? -17.859 13.594 -4.586 1 85.31 254 ASP A N 1
ATOM 2062 C CA . ASP A 1 254 ? -19.25 13.164 -4.617 1 85.31 254 ASP A CA 1
ATOM 2063 C C . ASP A 1 254 ? -19.609 12.562 -5.977 1 85.31 254 ASP A C 1
ATOM 2065 O O . ASP A 1 254 ? -19.453 13.219 -7.008 1 85.31 254 ASP A O 1
ATOM 2069 N N . SER A 1 255 ? -20 11.328 -6.008 1 79.94 255 SER A N 1
ATOM 2070 C CA . SER A 1 255 ? -20.25 10.617 -7.262 1 79.94 255 SER A CA 1
ATOM 2071 C C . SER A 1 255 ? -21.734 10.602 -7.609 1 79.94 255 SER A C 1
ATOM 2073 O O . SER A 1 255 ? -22.188 9.742 -8.359 1 79.94 255 SER A O 1
ATOM 2075 N N . THR A 1 256 ? -22.547 11.438 -7.066 1 77.81 256 THR A N 1
ATOM 2076 C CA . THR A 1 256 ? -23.984 11.469 -7.352 1 77.81 256 THR A CA 1
ATOM 2077 C C . THR A 1 256 ? -24.234 11.93 -8.781 1 77.81 256 THR A C 1
ATOM 2079 O O . THR A 1 256 ? -25.125 11.398 -9.461 1 77.81 256 THR A O 1
ATOM 2082 N N . SER A 1 257 ? -23.438 12.883 -9.195 1 82.62 257 SER A N 1
ATOM 2083 C CA . SER A 1 257 ? -23.516 13.367 -10.57 1 82.62 257 SER A CA 1
ATOM 2084 C C . SER A 1 257 ? -22.125 13.719 -11.109 1 82.62 257 SER A C 1
ATOM 2086 O O . SER A 1 257 ? -21.172 13.883 -10.344 1 82.62 257 SER A O 1
ATOM 2088 N N . VAL A 1 258 ? -22.062 13.617 -12.359 1 82.25 258 VAL A N 1
ATOM 2089 C CA . VAL A 1 258 ? -20.812 13.977 -13.016 1 82.25 258 VAL A CA 1
ATOM 2090 C C . VAL A 1 258 ? -20.438 15.414 -12.648 1 82.25 258 VAL A C 1
ATOM 2092 O O . VAL A 1 258 ? -19.266 15.703 -12.391 1 82.25 258 VAL A O 1
ATOM 2095 N N . MET A 1 259 ? -21.438 16.25 -12.555 1 85.44 259 MET A N 1
ATOM 2096 C CA . MET A 1 259 ? -21.188 17.641 -12.219 1 85.44 259 MET A CA 1
ATOM 2097 C C . MET A 1 259 ? -20.672 17.781 -10.789 1 85.44 259 MET A C 1
ATOM 2099 O O . MET A 1 259 ? -19.797 18.594 -10.516 1 85.44 259 MET A O 1
ATOM 2103 N N . SER A 1 260 ? -21.188 17 -9.961 1 87.75 260 SER A N 1
ATOM 2104 C CA . SER A 1 260 ? -20.75 17.031 -8.57 1 87.75 260 SER A CA 1
ATOM 2105 C C . SER A 1 260 ? -19.312 16.562 -8.438 1 87.75 260 SER A C 1
ATOM 2107 O O . SER A 1 260 ? -18.562 17.078 -7.598 1 87.75 260 SER A O 1
ATOM 2109 N N . MET A 1 261 ? -18.938 15.703 -9.32 1 88.56 261 MET A N 1
ATOM 2110 C CA . MET A 1 261 ? -17.562 15.211 -9.297 1 88.56 261 MET A CA 1
ATOM 2111 C C . MET A 1 261 ? -16.594 16.312 -9.711 1 88.56 261 MET A C 1
ATOM 2113 O O . MET A 1 261 ? -15.547 16.484 -9.086 1 88.56 261 MET A O 1
ATOM 2117 N N . PHE A 1 262 ? -16.969 17.031 -10.656 1 90.88 262 PHE A N 1
ATOM 2118 C CA . PHE A 1 262 ? -16.078 18.078 -11.141 1 90.88 262 PHE A CA 1
ATOM 2119 C C . PHE A 1 262 ? -16.078 19.266 -10.203 1 90.88 262 PHE A C 1
ATOM 2121 O O . PHE A 1 262 ? -15.078 19.984 -10.102 1 90.88 262 PHE A O 1
ATOM 2128 N N . LYS A 1 263 ? -17.203 19.484 -9.531 1 90 263 LYS A N 1
ATOM 2129 C CA . LYS A 1 263 ? -17.203 20.484 -8.484 1 90 263 LYS A CA 1
ATOM 2130 C C . LYS A 1 263 ? -16.203 20.141 -7.379 1 90 263 LYS A C 1
ATOM 2132 O O . LYS A 1 263 ? -15.477 21.016 -6.895 1 90 263 LYS A O 1
ATOM 2137 N N . GLY A 1 264 ? -16.203 18.891 -7.039 1 90.44 264 GLY A N 1
ATOM 2138 C CA . GLY A 1 264 ? -15.234 18.438 -6.062 1 90.44 264 GLY A CA 1
ATOM 2139 C C . GLY A 1 264 ? -13.797 18.609 -6.527 1 90.44 264 GLY A C 1
ATOM 2140 O O . GLY A 1 264 ? -12.93 19.016 -5.746 1 90.44 264 GLY A O 1
ATOM 2141 N N . PHE A 1 265 ? -13.625 18.312 -7.758 1 93.44 265 PHE A N 1
ATOM 2142 C CA . PHE A 1 265 ? -12.312 18.5 -8.375 1 93.44 265 PHE A CA 1
ATOM 2143 C C . PHE A 1 265 ? -11.883 19.969 -8.289 1 93.44 265 PHE A C 1
ATOM 2145 O O . PHE A 1 265 ? -10.742 20.25 -7.93 1 93.44 265 PHE A O 1
ATOM 2152 N N . GLY A 1 266 ? -12.75 20.844 -8.648 1 93.5 266 GLY A N 1
ATOM 2153 C CA . GLY A 1 266 ? -12.453 22.266 -8.562 1 93.5 266 GLY A CA 1
ATOM 2154 C C . GLY A 1 266 ? -12.164 22.734 -7.152 1 93.5 266 GLY A C 1
ATOM 2155 O O . GLY A 1 266 ? -11.266 23.562 -6.938 1 93.5 266 GLY A O 1
ATOM 2156 N N . GLU A 1 267 ? -12.875 22.266 -6.227 1 91.62 267 GLU A N 1
ATOM 2157 C CA . GLU A 1 267 ? -12.672 22.609 -4.824 1 91.62 267 GLU A CA 1
ATOM 2158 C C . GLU A 1 267 ? -11.289 22.156 -4.344 1 91.62 267 GLU A C 1
ATOM 2160 O O . GLU A 1 267 ? -10.641 22.859 -3.566 1 91.62 267 GLU A O 1
ATOM 2165 N N . ARG A 1 268 ? -10.859 21.062 -4.789 1 94.69 268 ARG A N 1
ATOM 2166 C CA . ARG A 1 268 ? -9.539 20.578 -4.406 1 94.69 268 ARG A CA 1
ATOM 2167 C C . ARG A 1 268 ? -8.438 21.438 -4.988 1 94.69 268 ARG A C 1
ATOM 2169 O O . ARG A 1 268 ? -7.438 21.719 -4.32 1 94.69 268 ARG A O 1
ATOM 2176 N N . VAL A 1 269 ? -8.609 21.797 -6.195 1 95.69 269 VAL A N 1
ATOM 2177 C CA . VAL A 1 269 ? -7.633 22.672 -6.82 1 95.69 269 VAL A CA 1
ATOM 2178 C C . VAL A 1 269 ? -7.559 23.984 -6.051 1 95.69 269 VAL A C 1
ATOM 2180 O O . VAL A 1 269 ? -6.465 24.5 -5.77 1 95.69 269 VAL A O 1
ATOM 2183 N N . PHE A 1 270 ? -8.703 24.438 -5.707 1 94.12 270 PHE A N 1
ATOM 2184 C CA . PHE A 1 270 ? -8.758 25.672 -4.93 1 94.12 270 PHE A CA 1
ATOM 2185 C C . PHE A 1 270 ? -8.109 25.484 -3.564 1 94.12 270 PHE A C 1
ATOM 2187 O O . PHE A 1 270 ? -7.418 26.375 -3.07 1 94.12 270 PHE A O 1
ATOM 2194 N N . LEU A 1 271 ? -8.328 24.422 -3.004 1 93.38 271 LEU A N 1
ATOM 2195 C CA . LEU A 1 271 ? -7.766 24.125 -1.69 1 93.38 271 LEU A CA 1
ATOM 2196 C C . LEU A 1 271 ? -6.242 24.094 -1.745 1 93.38 271 LEU A C 1
ATOM 2198 O O . LEU A 1 271 ? -5.57 24.578 -0.833 1 93.38 271 LEU A O 1
ATOM 2202 N N . TYR A 1 272 ? -5.695 23.5 -2.797 1 95.88 272 TYR A N 1
ATOM 2203 C CA . TYR A 1 272 ? -4.242 23.484 -2.957 1 95.88 272 TYR A CA 1
ATOM 2204 C C . TYR A 1 272 ? -3.686 24.906 -3.021 1 95.88 272 TYR A C 1
ATOM 2206 O O . TYR A 1 272 ? -2.678 25.219 -2.379 1 95.88 272 TYR A O 1
ATOM 2214 N N . PHE A 1 273 ? -4.387 25.703 -3.754 1 95 273 PHE A N 1
ATOM 2215 C CA . PHE A 1 273 ? -3.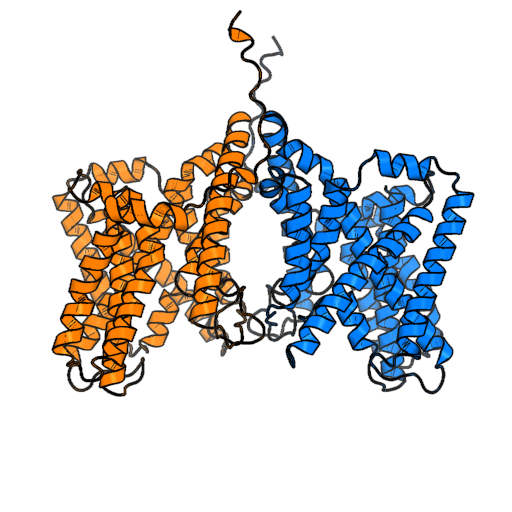957 27.094 -3.883 1 95 273 PHE A CA 1
ATOM 2216 C C . PHE A 1 273 ? -4.086 27.828 -2.553 1 95 273 PHE A C 1
ATOM 2218 O O . PHE A 1 273 ? -3.156 28.5 -2.121 1 95 273 PHE A O 1
ATOM 2225 N N . PHE A 1 274 ? -5.195 27.641 -1.942 1 93.94 274 PHE A N 1
ATOM 2226 C CA . PHE A 1 274 ? -5.461 28.297 -0.669 1 93.94 274 PHE A CA 1
ATOM 2227 C C . PHE A 1 274 ? -4.465 27.844 0.392 1 93.94 274 PHE A C 1
ATOM 2229 O O . PHE A 1 274 ? -3.943 28.672 1.149 1 93.94 274 PHE A O 1
ATOM 2236 N N . THR A 1 275 ? -4.223 26.578 0.471 1 94.44 275 THR A N 1
ATOM 2237 C CA . THR A 1 275 ? -3.27 26.031 1.427 1 94.44 275 THR A CA 1
ATOM 2238 C C . THR A 1 275 ? -1.867 26.578 1.164 1 94.44 275 THR A C 1
ATOM 2240 O O . THR A 1 275 ? -1.131 26.891 2.102 1 94.44 275 THR A O 1
ATOM 2243 N N . GLY A 1 276 ? -1.521 26.688 -0.078 1 94.12 276 GLY A N 1
ATOM 2244 C CA . GLY A 1 276 ? -0.234 27.266 -0.43 1 94.12 276 GLY A CA 1
ATOM 2245 C C . GLY A 1 276 ? -0.067 28.688 0.059 1 94.12 276 GLY A C 1
ATOM 2246 O O . GLY A 1 276 ? 0.96 29.031 0.649 1 94.12 276 GLY A O 1
ATOM 2247 N N . VAL A 1 277 ? -1.083 29.438 -0.102 1 93.56 277 VAL A N 1
ATOM 2248 C CA . VAL A 1 277 ? -1.049 30.844 0.292 1 93.56 277 VAL A CA 1
ATOM 2249 C C . VAL A 1 277 ? -1.005 30.953 1.813 1 93.56 277 VAL A C 1
ATOM 2251 O O . VAL A 1 277 ? -0.199 31.703 2.365 1 93.56 277 VAL A O 1
ATOM 2254 N N . ALA A 1 278 ? -1.831 30.203 2.416 1 93.25 278 ALA A N 1
ATOM 2255 C CA . ALA A 1 278 ? -1.878 30.234 3.875 1 93.25 278 ALA A CA 1
ATOM 2256 C C . ALA A 1 278 ? -0.566 29.75 4.477 1 93.25 278 ALA A C 1
ATOM 2258 O O . ALA A 1 278 ? -0.099 30.281 5.488 1 93.25 278 ALA A O 1
ATOM 2259 N N . SER A 1 279 ? -0.036 28.719 3.871 1 92.5 279 SER A N 1
ATOM 2260 C CA . SER A 1 279 ? 1.233 28.172 4.348 1 92.5 279 SER A CA 1
ATOM 2261 C C . SER A 1 279 ? 2.359 29.188 4.184 1 92.5 279 SER A C 1
ATOM 2263 O O . SER A 1 279 ? 3.246 29.281 5.035 1 92.5 279 SER A O 1
ATOM 2265 N N . PHE A 1 280 ? 2.336 29.906 3.096 1 90.12 280 PHE A N 1
ATOM 2266 C CA . PHE A 1 280 ? 3.32 30.953 2.873 1 90.12 280 PHE A CA 1
ATOM 2267 C C . PHE A 1 280 ? 3.201 32.031 3.938 1 90.12 280 PHE A C 1
ATOM 2269 O O . PHE A 1 280 ? 4.211 32.562 4.426 1 90.12 280 PHE A O 1
ATOM 2276 N N . ALA A 1 281 ? 2.002 32.375 4.254 1 93.56 281 ALA A N 1
ATOM 2277 C CA . ALA A 1 281 ? 1.768 33.375 5.305 1 93.56 281 ALA A CA 1
ATOM 2278 C C . ALA A 1 281 ? 2.301 32.875 6.648 1 93.56 281 ALA A C 1
ATOM 2280 O O . ALA A 1 281 ? 2.912 33.656 7.395 1 93.56 281 ALA A O 1
ATOM 2281 N N . PHE A 1 282 ? 2.066 31.672 6.961 1 93.06 282 PHE A N 1
ATOM 2282 C CA . PHE A 1 282 ? 2.543 31.078 8.203 1 93.06 282 PHE A CA 1
ATOM 2283 C C . PHE A 1 282 ? 4.066 31.109 8.273 1 93.06 282 PHE A C 1
ATOM 2285 O O . PHE A 1 282 ? 4.637 31.469 9.305 1 93.06 282 PHE A O 1
ATOM 2292 N N . LEU A 1 283 ? 4.715 30.781 7.168 1 90.38 283 LEU A N 1
ATOM 2293 C CA . LEU A 1 283 ? 6.172 30.766 7.125 1 90.38 283 LEU A CA 1
ATOM 2294 C C . LEU A 1 283 ? 6.73 32.188 7.289 1 90.38 283 LEU A C 1
ATOM 2296 O O . LEU A 1 283 ? 7.809 32.344 7.863 1 90.38 283 LEU A O 1
ATOM 2300 N N . ALA A 1 284 ? 5.973 33.125 6.785 1 90.38 284 ALA A N 1
ATOM 2301 C CA . ALA A 1 284 ? 6.398 34.531 6.902 1 90.38 284 ALA A CA 1
ATOM 2302 C C . ALA A 1 284 ? 6.344 35 8.352 1 90.38 284 ALA A C 1
ATOM 2304 O O . ALA A 1 284 ? 7.09 35.906 8.75 1 90.38 284 ALA A O 1
ATOM 2305 N N . LEU A 1 285 ? 5.496 34.375 9.148 1 91.94 285 LEU A N 1
ATOM 2306 C CA . LEU A 1 285 ? 5.309 34.781 10.531 1 91.94 285 LEU A CA 1
ATOM 2307 C C . LEU A 1 285 ? 6.348 34.125 11.438 1 91.94 285 LEU A C 1
ATOM 2309 O O . LEU A 1 285 ? 6.547 34.562 12.57 1 91.94 285 LEU A O 1
ATOM 2313 N N . VAL A 1 286 ? 6.973 33.094 11.016 1 90.25 286 VAL A N 1
ATOM 2314 C CA . VAL A 1 286 ? 7.93 32.344 11.828 1 90.25 286 VAL A CA 1
ATOM 2315 C C . VAL A 1 286 ? 9.234 33.156 11.938 1 90.25 286 VAL A C 1
ATOM 2317 O O . VAL A 1 286 ? 9.812 33.531 10.922 1 90.25 286 VAL A O 1
ATOM 2320 N N . PRO A 1 287 ? 9.656 33.406 13.148 1 87.88 287 PRO A N 1
ATOM 2321 C CA . PRO A 1 287 ? 10.922 34.125 13.32 1 87.88 287 PRO A CA 1
ATOM 2322 C C . PRO A 1 287 ? 12.125 33.312 12.844 1 87.88 287 PRO A C 1
ATOM 2324 O O . PRO A 1 287 ? 12.125 32.094 12.93 1 87.88 287 PRO A O 1
ATOM 2327 N N . SER A 1 288 ? 13.141 34 12.375 1 83.94 288 SER A N 1
ATOM 2328 C CA . SER A 1 288 ? 14.328 33.344 11.828 1 83.94 288 SER A CA 1
ATOM 2329 C C . SER A 1 288 ? 15.438 33.281 12.875 1 83.94 288 SER A C 1
ATOM 2331 O O . SER A 1 288 ? 16.375 32.469 12.734 1 83.94 288 SER A O 1
ATOM 2333 N N . ASP A 1 289 ? 15.203 34 13.938 1 84.88 289 ASP A N 1
ATOM 2334 C CA . ASP A 1 289 ? 16.234 34 14.969 1 84.88 289 ASP A CA 1
ATOM 2335 C C . ASP A 1 289 ? 16.031 32.844 15.961 1 84.88 289 ASP A C 1
ATOM 2337 O O . ASP A 1 289 ? 14.961 32.25 16 1 84.88 289 ASP A O 1
ATOM 2341 N N . THR A 1 290 ? 17.078 32.531 16.609 1 86.62 290 THR A N 1
ATOM 2342 C CA . THR A 1 290 ? 17 31.5 17.625 1 86.62 290 THR A CA 1
ATOM 2343 C C . THR A 1 290 ? 16.156 31.969 18.812 1 86.62 290 THR A C 1
ATOM 2345 O O . THR A 1 290 ? 16.344 33.062 19.328 1 86.62 290 THR A O 1
ATOM 2348 N N . MET A 1 291 ? 15.18 31.281 19.078 1 87.19 291 MET A N 1
ATOM 2349 C CA . MET A 1 291 ? 14.273 31.578 20.188 1 87.19 291 MET A CA 1
ATOM 2350 C C . MET A 1 291 ? 14.414 30.531 21.281 1 87.19 291 MET A C 1
ATOM 2352 O O . MET A 1 291 ? 15.133 29.531 21.125 1 87.19 291 MET A O 1
ATOM 2356 N N . CYS A 1 292 ? 13.734 30.734 22.359 1 85.38 292 CYS A N 1
ATOM 2357 C CA . CYS A 1 292 ? 13.781 29.812 23.5 1 85.38 292 CYS A CA 1
ATOM 2358 C C . CYS A 1 292 ? 13.141 28.469 23.141 1 85.38 292 CYS A C 1
ATOM 2360 O O . CYS A 1 292 ? 13.484 27.438 23.719 1 85.38 292 CYS A O 1
ATOM 2362 N N . PHE A 1 293 ? 12.32 28.438 22.094 1 88.19 293 PHE A N 1
ATOM 2363 C CA . PHE A 1 293 ? 11.586 27.219 21.766 1 88.19 293 PHE A CA 1
ATOM 2364 C C . PHE A 1 293 ? 12.234 26.516 20.578 1 88.19 293 PHE A C 1
ATOM 2366 O O . PHE A 1 293 ? 11.75 25.469 20.141 1 88.19 293 PHE A O 1
ATOM 2373 N N . THR A 1 294 ? 13.281 26.984 20.094 1 88 294 THR A N 1
ATOM 2374 C CA . THR A 1 294 ? 13.93 26.422 18.922 1 88 294 THR A CA 1
ATOM 2375 C C . THR A 1 294 ? 14.367 24.984 19.188 1 88 294 THR A C 1
ATOM 2377 O O . THR A 1 294 ? 14.211 24.109 18.312 1 88 294 THR A O 1
ATOM 2380 N N . VAL A 1 295 ? 14.805 24.766 20.375 1 88.5 295 VAL A N 1
ATOM 2381 C CA . VAL A 1 295 ? 15.32 23.438 20.703 1 88.5 295 VAL A CA 1
ATOM 2382 C C . VAL A 1 295 ? 14.18 22.438 20.719 1 88.5 295 VAL A C 1
ATOM 2384 O O . VAL A 1 295 ? 14.375 21.266 20.391 1 88.5 295 VAL A O 1
ATOM 2387 N N . MET A 1 296 ? 13 22.906 20.953 1 89.06 296 MET A N 1
ATOM 2388 C CA . MET A 1 296 ? 11.836 22.047 21.031 1 89.06 296 MET A CA 1
ATOM 2389 C C . MET A 1 296 ? 11.406 21.578 19.641 1 89.06 296 MET A C 1
ATOM 2391 O O . MET A 1 296 ? 10.742 20.547 19.5 1 89.06 296 MET A O 1
ATOM 2395 N N . GLY A 1 297 ? 11.828 22.266 18.688 1 89.38 297 GLY A N 1
ATOM 2396 C CA . GLY A 1 297 ? 11.492 21.922 17.312 1 89.38 297 GLY A CA 1
ATOM 2397 C C . GLY A 1 297 ? 12.102 20.609 16.859 1 89.38 297 GLY A C 1
ATOM 2398 O O . GLY A 1 297 ? 11.633 20 15.898 1 89.38 297 GLY A O 1
ATOM 2399 N N . SER A 1 298 ? 13.102 20.156 17.516 1 88.19 298 SER A N 1
ATOM 2400 C CA . SER A 1 298 ? 13.75 18.906 17.156 1 88.19 298 SER A CA 1
ATOM 2401 C C . SER A 1 298 ? 13.07 17.719 17.812 1 88.19 298 SER A C 1
ATOM 2403 O O . SER A 1 298 ? 13.406 16.562 17.531 1 88.19 298 SER A O 1
ATOM 2405 N N . ARG A 1 299 ? 12.047 17.969 18.641 1 90.62 299 ARG A N 1
ATOM 2406 C CA . ARG A 1 299 ? 11.391 16.906 19.391 1 90.62 299 ARG A CA 1
ATOM 2407 C C . ARG A 1 299 ? 9.906 16.844 19.078 1 90.62 299 ARG A C 1
ATOM 2409 O O . ARG A 1 299 ? 9.086 16.531 19.938 1 90.62 299 ARG A O 1
ATOM 2416 N N . THR A 1 300 ? 9.578 17.109 17.844 1 90.38 300 THR A N 1
ATOM 2417 C CA . THR A 1 300 ? 8.172 17.234 17.469 1 90.38 300 THR A CA 1
ATOM 2418 C C . THR A 1 300 ? 7.527 15.859 17.344 1 90.38 300 THR A C 1
ATOM 2420 O O . THR A 1 300 ? 6.312 15.719 17.5 1 90.38 300 THR A O 1
ATOM 2423 N N . LEU A 1 301 ? 8.344 14.828 17.047 1 85.88 301 LEU A N 1
ATOM 2424 C CA . LEU A 1 301 ? 7.809 13.484 16.875 1 85.88 301 LEU A CA 1
ATOM 2425 C C . LEU A 1 301 ? 7.145 13 18.156 1 85.88 301 LEU A C 1
ATOM 2427 O O . LEU A 1 301 ? 6.086 12.367 18.109 1 85.88 301 LEU A O 1
ATOM 2431 N N . TYR A 1 302 ? 7.672 13.312 19.266 1 88.31 302 TYR A N 1
ATOM 2432 C CA . TYR A 1 302 ? 7.152 12.891 20.562 1 88.31 302 TYR A CA 1
ATOM 2433 C C . TYR A 1 302 ? 5.809 13.555 20.844 1 88.31 302 TYR A C 1
ATOM 2435 O O . TYR A 1 302 ? 4.871 12.891 21.312 1 88.31 302 TYR A O 1
ATOM 2443 N N . CYS A 1 303 ? 5.809 14.781 20.578 1 91.44 303 CYS A N 1
ATOM 2444 C CA . CYS A 1 303 ? 4.551 15.5 20.75 1 91.44 303 CYS A CA 1
ATOM 2445 C C . CYS A 1 303 ? 3.498 14.984 19.766 1 91.44 303 CYS A C 1
ATOM 2447 O O . CYS A 1 303 ? 2.342 14.781 20.156 1 91.44 303 CYS A O 1
ATOM 2449 N N . TYR A 1 304 ? 3.902 14.719 18.625 1 89.94 304 TYR A N 1
ATOM 2450 C CA . TYR A 1 304 ? 2.986 14.258 17.594 1 89.94 304 TYR A CA 1
ATOM 2451 C C . TYR A 1 304 ? 2.309 12.953 18 1 89.94 304 TYR A C 1
ATOM 2453 O O . TYR A 1 304 ? 1.093 12.805 17.859 1 89.94 304 TYR A O 1
ATOM 2461 N N . LEU A 1 305 ? 2.984 12.094 18.578 1 87.06 305 LEU A N 1
ATOM 2462 C CA . LEU A 1 305 ? 2.475 10.75 18.844 1 87.06 305 LEU A CA 1
ATOM 2463 C C . LEU A 1 305 ? 1.633 10.742 20.109 1 87.06 305 LEU A C 1
ATOM 2465 O O . LEU A 1 305 ? 0.645 10.008 20.203 1 87.06 305 LEU A O 1
ATOM 2469 N N . VAL A 1 306 ? 1.956 11.57 21.047 1 89.19 306 VAL A N 1
ATOM 2470 C CA . VAL A 1 306 ? 1.352 11.438 22.375 1 89.19 306 VAL A CA 1
ATOM 2471 C C . VAL A 1 306 ? 0.257 12.484 22.547 1 89.19 306 VAL A C 1
ATOM 2473 O O . VAL A 1 306 ? -0.622 12.336 23.406 1 89.19 306 VAL A O 1
ATOM 2476 N N . HIS A 1 307 ? 0.25 13.5 21.828 1 91.81 307 HIS A N 1
ATOM 2477 C CA . HIS A 1 307 ? -0.624 14.633 22.109 1 91.81 307 HIS A CA 1
ATOM 2478 C C . HIS A 1 307 ? -2.092 14.219 22.062 1 91.81 307 HIS A C 1
ATOM 2480 O O . HIS A 1 307 ? -2.898 14.672 22.875 1 91.81 307 HIS A O 1
ATOM 2486 N N . LEU A 1 308 ? -2.395 13.367 21.125 1 89 308 LEU A N 1
ATOM 2487 C CA . LEU A 1 308 ? -3.795 12.977 21 1 89 308 LEU A CA 1
ATOM 2488 C C . LEU A 1 308 ? -4.25 12.18 22.219 1 89 308 LEU A C 1
ATOM 2490 O O . LEU A 1 308 ? -5.398 12.312 22.656 1 89 308 LEU A O 1
ATOM 2494 N N . LEU A 1 309 ? -3.41 11.367 22.688 1 87 309 LEU A N 1
ATOM 2495 C CA . LEU A 1 309 ? -3.73 10.578 23.875 1 87 309 LEU A CA 1
ATOM 2496 C C . LEU A 1 309 ? -4.031 11.492 25.062 1 87 309 LEU A C 1
ATOM 2498 O O . LEU A 1 309 ? -4.953 11.219 25.844 1 87 309 LEU A O 1
ATOM 2502 N N . LEU A 1 310 ? -3.297 12.5 25.141 1 89 310 LEU A N 1
ATOM 2503 C CA . LEU A 1 310 ? -3.465 13.406 26.266 1 89 310 LEU A CA 1
ATOM 2504 C C . LEU A 1 310 ? -4.699 14.281 26.078 1 89 310 LEU A C 1
ATOM 2506 O O . LEU A 1 310 ? -5.473 14.484 27.016 1 89 310 LEU A O 1
ATOM 2510 N N . ILE A 1 311 ? -4.844 14.742 24.859 1 90.31 311 ILE A N 1
ATOM 2511 C CA . ILE A 1 311 ? -5.953 15.656 24.609 1 90.31 311 ILE A CA 1
ATOM 2512 C C . ILE A 1 311 ? -7.273 14.891 24.672 1 90.31 311 ILE A C 1
ATOM 2514 O O . ILE A 1 311 ? -8.188 15.266 25.406 1 90.31 311 ILE A O 1
ATOM 2518 N N . HIS A 1 312 ? -7.348 13.82 23.922 1 87.25 312 HIS A N 1
ATOM 2519 C CA . HIS A 1 312 ? -8.562 13.016 23.922 1 87.25 312 HIS A CA 1
ATOM 2520 C C . HIS A 1 312 ? -8.773 12.344 25.281 1 87.25 312 HIS A C 1
ATOM 2522 O O . HIS A 1 312 ? -9.906 12.164 25.719 1 87.25 312 HIS A O 1
ATOM 2528 N N . GLY A 1 313 ? -7.695 11.922 25.891 1 86.19 313 GLY A N 1
ATOM 2529 C CA . GLY A 1 313 ? -7.793 11.336 27.219 1 86.19 313 GLY A CA 1
ATOM 2530 C C . GLY A 1 313 ? -8.352 12.297 28.25 1 86.19 313 GLY A C 1
ATOM 2531 O O . GLY A 1 313 ? -9.188 11.914 29.078 1 86.19 313 GLY A O 1
ATOM 2532 N N . PHE A 1 314 ? -7.879 13.484 28.156 1 88.31 314 PHE A N 1
ATOM 2533 C CA . PHE A 1 314 ? -8.375 14.508 29.078 1 88.31 314 PHE A CA 1
ATOM 2534 C C . PHE A 1 314 ? -9.852 14.797 28.812 1 88.31 314 PHE A C 1
ATOM 2536 O O . PHE A 1 314 ? -10.625 14.961 29.75 1 88.31 314 PHE A O 1
ATOM 2543 N N . TYR A 1 315 ? -10.156 14.859 27.594 1 87.25 315 TYR A N 1
ATOM 2544 C CA . TYR A 1 315 ? -11.555 15.086 27.234 1 87.25 315 TYR A CA 1
ATOM 2545 C C . TYR A 1 315 ? -12.445 13.984 27.781 1 87.25 315 TYR A C 1
ATOM 2547 O O . TYR A 1 315 ? -13.5 14.258 28.375 1 87.25 315 TYR A O 1
ATOM 2555 N N . ARG A 1 316 ? -12.039 12.781 27.609 1 85 316 ARG A N 1
ATOM 2556 C CA . ARG A 1 316 ? -12.805 11.648 28.109 1 85 316 ARG A CA 1
ATOM 2557 C C . ARG A 1 316 ? -12.859 11.648 29.625 1 85 316 ARG A C 1
ATOM 2559 O O . ARG A 1 316 ? -13.898 11.336 30.219 1 85 316 ARG A O 1
ATOM 2566 N N . PHE A 1 317 ? -11.789 12.016 30.188 1 86.38 317 PHE A N 1
ATOM 2567 C CA . PHE A 1 317 ? -11.695 12.07 31.641 1 86.38 317 PHE A CA 1
ATOM 2568 C C . PHE A 1 317 ? -12.648 13.117 32.219 1 86.38 317 PHE A C 1
ATOM 2570 O O . PHE A 1 317 ? -13.398 12.836 33.156 1 86.38 317 PHE A O 1
ATOM 2577 N N . ILE A 1 318 ? -12.656 14.273 31.688 1 85.25 318 ILE A N 1
ATOM 2578 C CA . ILE A 1 318 ? -13.492 15.359 32.156 1 85.25 318 ILE A CA 1
ATOM 2579 C C . ILE A 1 318 ? -14.969 15.016 31.953 1 85.25 318 ILE A C 1
ATOM 2581 O O . ILE A 1 318 ? -15.812 15.305 32.812 1 85.25 318 ILE A O 1
ATOM 2585 N N . ASN A 1 319 ? -15.258 14.352 30.828 1 84.12 319 ASN A N 1
ATOM 2586 C CA . ASN A 1 319 ? -16.625 13.961 30.547 1 84.12 319 ASN A CA 1
ATOM 2587 C C . ASN A 1 319 ? -17.125 12.906 31.531 1 84.12 319 ASN A C 1
ATOM 2589 O O . ASN A 1 319 ? -18.328 12.844 31.828 1 84.12 319 ASN A O 1
ATOM 2593 N N . GLU A 1 320 ? -16.266 12.133 31.969 1 85.31 320 GLU A N 1
ATOM 2594 C CA . GLU A 1 320 ? -16.641 11.07 32.906 1 85.31 320 GLU A CA 1
ATOM 2595 C C . GLU A 1 320 ? -16.734 11.602 34.344 1 85.31 320 GLU A C 1
ATOM 2597 O O . GLU A 1 320 ? -17.641 11.219 35.094 1 85.31 320 GLU A O 1
ATOM 2602 N N . VAL A 1 321 ? -15.828 12.453 34.719 1 85.94 321 VAL A N 1
ATOM 2603 C CA . VAL A 1 321 ? -15.734 12.898 36.094 1 85.94 321 VAL A CA 1
ATOM 2604 C C . VAL A 1 321 ? -16.625 14.117 36.312 1 85.94 321 VAL A C 1
ATOM 2606 O O . VAL A 1 321 ? -17.203 14.305 37.375 1 85.94 321 VAL A O 1
ATOM 2609 N N . TRP A 1 322 ? -16.641 15.031 35.312 1 84.94 322 TRP A N 1
ATOM 2610 C CA . TRP A 1 322 ? -17.391 16.281 35.406 1 84.94 322 TRP A CA 1
ATOM 2611 C C . TRP A 1 322 ? -18.25 16.5 34.188 1 84.94 322 TRP A C 1
ATOM 2613 O O . TRP A 1 322 ? -18.047 17.453 33.438 1 84.94 322 TRP A O 1
ATOM 2623 N N . ALA A 1 323 ? -19.266 15.703 34.094 1 76.5 323 ALA A N 1
ATOM 2624 C CA . ALA A 1 323 ? -20.141 15.703 32.906 1 76.5 323 ALA A CA 1
ATOM 2625 C C . ALA A 1 323 ? -20.844 17.047 32.75 1 76.5 323 ALA A C 1
ATOM 2627 O O . ALA A 1 323 ? -21.141 17.469 31.625 1 76.5 323 ALA A O 1
ATOM 2628 N N . ALA A 1 324 ? -20.938 17.766 33.875 1 75.81 324 ALA A N 1
ATOM 2629 C CA . ALA A 1 324 ? -21.719 19 33.844 1 75.81 324 ALA A CA 1
ATOM 2630 C C . ALA A 1 324 ? -20.812 20.219 33.812 1 75.81 324 ALA A C 1
ATOM 2632 O O . ALA A 1 324 ? -21.219 21.328 34.156 1 75.81 324 ALA A O 1
ATOM 2633 N N . ALA A 1 325 ? -19.688 19.984 33.344 1 79.31 325 ALA A N 1
ATOM 2634 C CA . ALA A 1 325 ? -18.766 21.125 33.25 1 79.31 325 ALA A CA 1
ATOM 2635 C C . ALA A 1 325 ? -19.312 22.203 32.344 1 79.31 325 ALA A C 1
ATOM 2637 O O . ALA A 1 325 ? -19.812 21.906 31.234 1 79.31 325 ALA A O 1
ATOM 2638 N N . P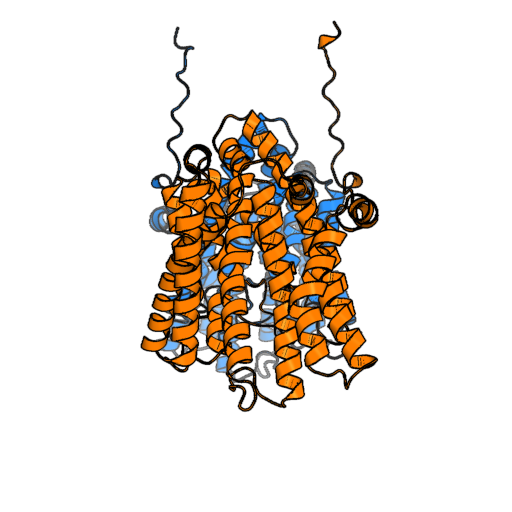RO A 1 326 ? -19.297 23.469 32.906 1 79.56 326 PRO A N 1
ATOM 2639 C CA . PRO A 1 326 ? -19.844 24.547 32.062 1 79.56 326 PRO A CA 1
ATOM 2640 C C . PRO A 1 326 ? -18.969 24.859 30.859 1 79.56 326 PRO A C 1
ATOM 2642 O O . PRO A 1 326 ? -17.781 24.5 30.844 1 79.56 326 PRO A O 1
ATOM 2645 N N . LEU A 1 327 ? -19.547 25.453 29.906 1 77 327 LEU A N 1
ATOM 2646 C CA . LEU A 1 327 ? -18.859 25.828 28.672 1 77 327 LEU A CA 1
ATOM 2647 C C . LEU A 1 327 ? -17.719 26.828 28.953 1 77 327 LEU A C 1
ATOM 2649 O O . LEU A 1 327 ? -16.719 26.844 28.25 1 77 327 LEU A O 1
ATOM 2653 N N . SER A 1 328 ? -17.938 27.578 30 1 77.69 328 SER A N 1
ATOM 2654 C CA . SER A 1 328 ? -16.938 28.562 30.375 1 77.69 328 SER A CA 1
ATOM 2655 C C . SER A 1 328 ? -15.633 27.875 30.781 1 77.69 328 SER A C 1
ATOM 2657 O O . SER A 1 328 ? -14.562 28.484 30.734 1 77.69 328 SER A O 1
ATOM 2659 N N . PHE A 1 329 ? -15.797 26.672 31.094 1 79 329 PHE A N 1
ATOM 2660 C CA . PHE A 1 329 ? -14.617 25.891 31.453 1 79 329 PHE A CA 1
ATOM 2661 C C . PHE A 1 329 ? -13.953 25.312 30.203 1 79 329 PHE A C 1
ATOM 2663 O O . PHE A 1 329 ? -12.727 25.375 30.062 1 79 329 PHE A O 1
ATOM 2670 N N . TYR A 1 330 ? -14.711 24.828 29.312 1 81.19 330 TYR A N 1
ATOM 2671 C CA . TYR A 1 330 ? -14.195 24.125 28.141 1 81.19 330 TYR A CA 1
ATOM 2672 C C . TYR A 1 330 ? -13.461 25.078 27.203 1 81.19 330 TYR A C 1
ATOM 2674 O O . TYR A 1 330 ? -12.445 24.719 26.625 1 81.19 330 TYR A O 1
ATOM 2682 N N . LEU A 1 331 ? -13.898 26.203 27.141 1 80 331 LEU A N 1
ATOM 2683 C CA . LEU A 1 331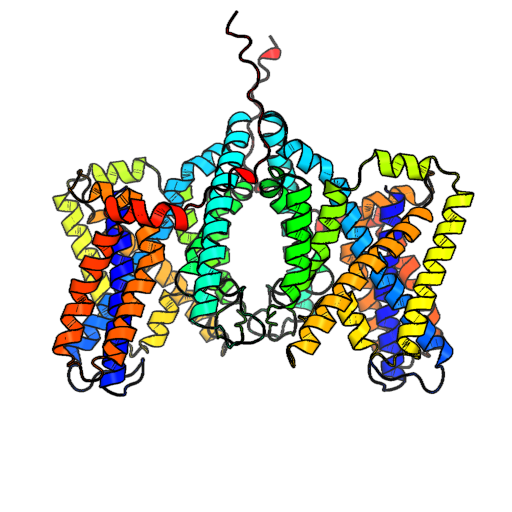 ? -13.352 27.141 26.172 1 80 331 LEU A CA 1
ATOM 2684 C C . LEU A 1 331 ? -11.906 27.484 26.5 1 80 331 LEU A C 1
ATOM 2686 O O . LEU A 1 331 ? -11.016 27.281 25.672 1 80 331 LEU A O 1
ATOM 2690 N N . PRO A 1 332 ? -11.719 27.984 27.719 1 81.75 332 PRO A N 1
ATOM 2691 C CA . PRO A 1 332 ? -10.328 28.344 28 1 81.75 332 PRO A CA 1
ATOM 2692 C C . PRO A 1 332 ? -9.422 27.109 28.094 1 81.75 332 PRO A C 1
ATOM 2694 O O . PRO A 1 332 ? -8.25 27.172 27.703 1 81.75 332 PRO A O 1
ATOM 2697 N N . VAL A 1 333 ? -9.898 26.094 28.578 1 85.81 333 VAL A N 1
ATOM 2698 C CA . VAL A 1 333 ? -9.07 24.922 28.797 1 85.81 333 VAL A CA 1
ATOM 2699 C C . VAL A 1 333 ? -8.688 24.297 27.453 1 85.81 333 VAL A C 1
ATOM 2701 O O . VAL A 1 333 ? -7.5 24.109 27.172 1 85.81 333 VAL A O 1
ATOM 2704 N N . PHE A 1 334 ? -9.641 24.062 26.625 1 87.06 334 PHE A N 1
ATOM 2705 C CA . PHE A 1 334 ? -9.375 23.375 25.375 1 87.06 334 PHE A CA 1
ATOM 2706 C C . PHE A 1 334 ? -8.961 24.359 24.281 1 87.06 334 PHE A C 1
ATOM 2708 O O . PHE A 1 334 ? -8.25 24 23.344 1 87.06 334 PHE A O 1
ATOM 2715 N N . GLY A 1 335 ? -9.383 25.547 24.438 1 83.94 335 GLY A N 1
ATOM 2716 C CA . GLY A 1 335 ? -9.078 26.547 23.438 1 83.94 335 GLY A CA 1
ATOM 2717 C C . GLY A 1 335 ? -7.68 27.125 23.562 1 83.94 335 GLY A C 1
ATOM 2718 O O . GLY A 1 335 ? -7.074 27.531 22.578 1 83.94 335 GLY A O 1
ATOM 2719 N N . LEU A 1 336 ? -7.227 27.094 24.812 1 86 336 LEU A N 1
ATOM 2720 C CA . LEU A 1 336 ? -5.961 27.797 24.984 1 86 336 LEU A CA 1
ATOM 2721 C C . LEU A 1 336 ? -5 26.984 25.859 1 86 336 LEU A C 1
ATOM 2723 O O . LEU A 1 336 ? -3.967 26.516 25.375 1 86 336 LEU A O 1
ATOM 2727 N N . PHE A 1 337 ? -5.371 26.609 27.016 1 88.5 337 PHE A N 1
ATOM 2728 C CA . PHE A 1 337 ? -4.434 26.094 28.016 1 88.5 337 PHE A CA 1
ATOM 2729 C C . PHE A 1 337 ? -3.967 24.688 27.656 1 88.5 337 PHE A C 1
ATOM 2731 O O . PHE A 1 337 ? -2.768 24.406 27.672 1 88.5 337 PHE A O 1
ATOM 2738 N N . LEU A 1 338 ? -4.875 23.906 27.375 1 90.56 338 LEU A N 1
ATOM 2739 C CA . LEU A 1 338 ? -4.535 22.5 27.141 1 90.56 338 LEU A CA 1
ATOM 2740 C C . LEU A 1 338 ? -3.584 22.359 25.969 1 90.56 338 LEU A C 1
ATOM 2742 O O . LEU A 1 338 ? -2.547 21.703 26.078 1 90.56 338 LEU A O 1
ATOM 2746 N N . PRO A 1 339 ? -3.863 22.969 24.875 1 91.69 339 PRO A N 1
ATOM 2747 C CA . PRO A 1 339 ? -2.936 22.828 23.75 1 91.69 339 PRO A CA 1
ATOM 2748 C C . PRO A 1 339 ? -1.56 23.422 24.031 1 91.69 339 PRO A C 1
ATOM 2750 O O . PRO A 1 339 ? -0.543 22.891 23.578 1 91.69 339 PRO A O 1
ATOM 2753 N N . LEU A 1 340 ? -1.535 24.5 24.781 1 91.31 340 LEU A N 1
ATOM 2754 C CA . LEU A 1 340 ? -0.255 25.109 25.125 1 91.31 340 LEU A CA 1
ATOM 2755 C C . LEU A 1 340 ? 0.537 24.219 26.078 1 91.31 340 LEU A C 1
ATOM 2757 O O . LEU A 1 340 ? 1.749 24.062 25.922 1 91.31 340 LEU A O 1
ATOM 2761 N N . ILE A 1 341 ? -0.131 23.656 26.953 1 93.12 341 ILE A N 1
ATOM 2762 C CA . ILE A 1 341 ? 0.54 22.812 27.953 1 93.12 341 ILE A CA 1
ATOM 2763 C C . ILE A 1 341 ? 1.013 21.516 27.297 1 93.12 341 ILE A C 1
ATOM 2765 O O . ILE A 1 341 ? 2.189 21.156 27.391 1 93.12 341 ILE A O 1
ATOM 2769 N N . VAL A 1 342 ? 0.132 20.906 26.625 1 93.12 342 VAL A N 1
ATOM 2770 C CA . VAL A 1 342 ? 0.451 19.625 26 1 93.12 342 VAL A CA 1
ATOM 2771 C C . VAL A 1 342 ? 1.499 19.844 24.906 1 93.12 342 VAL A C 1
ATOM 2773 O O . VAL A 1 342 ? 2.455 19.062 24.797 1 93.12 342 VAL A O 1
ATOM 2776 N N . GLY A 1 343 ? 1.347 20.891 24.125 1 92.25 343 GLY A N 1
ATOM 2777 C CA . GLY A 1 343 ? 2.258 21.172 23.016 1 92.25 343 GLY A CA 1
ATOM 2778 C C . GLY A 1 343 ? 3.662 21.5 23.484 1 92.25 343 GLY A C 1
ATOM 2779 O O . GLY A 1 343 ? 4.637 21.234 22.781 1 92.25 343 GLY A O 1
ATOM 2780 N N . ASN A 1 344 ? 3.746 22.047 24.656 1 92.69 344 ASN A N 1
ATOM 2781 C CA . ASN A 1 344 ? 5.059 22.438 25.172 1 92.69 344 ASN A CA 1
ATOM 2782 C C . ASN A 1 344 ? 5.645 21.375 26.094 1 92.69 344 ASN A C 1
ATOM 2784 O O . ASN A 1 344 ? 6.828 21.047 26 1 92.69 344 ASN A O 1
ATOM 2788 N N . VAL A 1 345 ? 4.922 20.797 26.891 1 93.38 345 VAL A N 1
ATOM 2789 C CA . VAL A 1 345 ? 5.402 19.844 27.875 1 93.38 345 VAL A CA 1
ATOM 2790 C C . VAL A 1 345 ? 5.949 18.594 27.188 1 93.38 345 VAL A C 1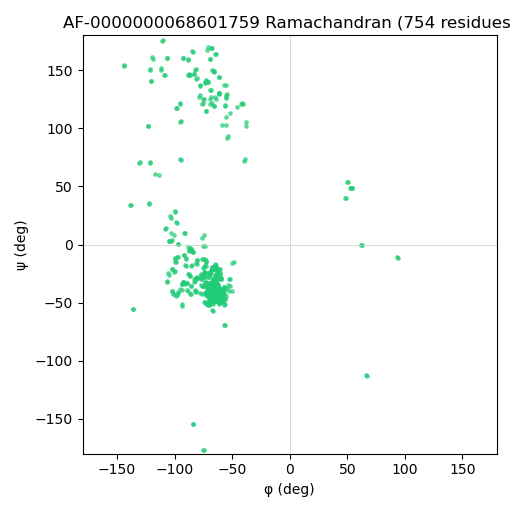
ATOM 2792 O O . VAL A 1 345 ? 6.965 18.047 27.594 1 93.38 345 VAL A O 1
ATOM 2795 N N . LEU A 1 346 ? 5.355 18.188 26.125 1 93.25 346 LEU A N 1
ATOM 2796 C CA . LEU A 1 346 ? 5.738 16.969 25.438 1 93.25 346 LEU A CA 1
ATOM 2797 C C . LEU A 1 346 ? 7.027 17.172 24.641 1 93.25 346 LEU A C 1
ATOM 2799 O O . LEU A 1 346 ? 7.656 16.188 24.219 1 93.25 346 LEU A O 1
ATOM 2803 N N . MET A 1 347 ? 7.383 18.422 24.516 1 93.12 347 MET A N 1
ATOM 2804 C CA . MET A 1 347 ? 8.602 18.703 23.75 1 93.12 347 MET A CA 1
ATOM 2805 C C . MET A 1 347 ? 9.727 19.141 24.688 1 93.12 347 MET A C 1
ATOM 2807 O O . MET A 1 347 ? 10.773 19.609 24.219 1 93.12 347 MET A O 1
ATOM 2811 N N . LEU A 1 348 ? 9.531 18.938 25.922 1 92.06 348 LEU A N 1
ATOM 2812 C CA . LEU A 1 348 ? 10.562 19.219 26.906 1 92.06 348 LEU A CA 1
ATOM 2813 C C . LEU A 1 348 ? 11.57 18.078 26.984 1 92.06 348 LEU A C 1
ATOM 2815 O O . LEU A 1 348 ? 11.211 16.906 26.797 1 92.06 348 LEU A O 1
ATOM 2819 N N . GLY A 1 349 ? 12.742 18.344 27.312 1 90.25 349 GLY A N 1
ATOM 2820 C CA . GLY A 1 349 ? 13.836 17.391 27.359 1 90.25 349 GLY A CA 1
ATOM 2821 C C . GLY A 1 349 ? 13.555 16.203 28.266 1 90.25 349 GLY A C 1
ATOM 2822 O O . GLY A 1 349 ? 13.648 15.055 27.828 1 90.25 349 GLY A O 1
ATOM 2823 N N . PRO A 1 350 ? 13.18 16.469 29.469 1 91.19 350 PRO A N 1
ATOM 2824 C CA . PRO A 1 350 ? 12.93 15.352 30.406 1 91.19 350 PRO A CA 1
ATOM 2825 C C . PRO A 1 350 ? 11.82 14.422 29.922 1 91.19 350 PRO A C 1
ATOM 2827 O O . PRO A 1 350 ? 11.898 13.211 30.125 1 91.19 350 PRO A O 1
ATOM 2830 N N . VAL A 1 351 ? 10.781 14.938 29.375 1 90.5 351 VAL A N 1
ATOM 2831 C CA . VAL A 1 351 ? 9.664 14.117 28.906 1 90.5 351 VAL A CA 1
ATOM 2832 C C . VAL A 1 351 ? 10.109 13.266 27.719 1 90.5 351 VAL A C 1
ATOM 2834 O O . VAL A 1 351 ? 9.75 12.094 27.625 1 90.5 351 VAL A O 1
ATOM 2837 N N . VAL A 1 352 ? 10.836 13.805 26.906 1 89.81 352 VAL A N 1
ATOM 2838 C CA . VAL A 1 352 ? 11.352 13.094 25.734 1 89.81 352 VAL A CA 1
ATOM 2839 C C . VAL A 1 352 ? 12.234 11.938 26.188 1 89.81 352 VAL A C 1
ATOM 2841 O O . VAL A 1 352 ? 12.188 10.852 25.594 1 89.81 352 VAL A O 1
ATOM 2844 N N . ARG A 1 353 ? 12.945 12.156 27.219 1 90.19 353 ARG A N 1
ATOM 2845 C CA . ARG A 1 353 ? 13.828 11.117 27.734 1 90.19 353 ARG A CA 1
ATOM 2846 C C . ARG A 1 353 ? 13.023 9.938 28.266 1 90.19 353 ARG A C 1
ATOM 2848 O O . ARG A 1 353 ? 13.43 8.781 28.109 1 90.19 353 ARG A O 1
ATOM 2855 N N . ILE A 1 354 ? 11.953 10.172 28.797 1 89.88 354 ILE A N 1
ATOM 2856 C CA . ILE A 1 354 ? 11.102 9.133 29.359 1 89.88 354 ILE A CA 1
ATOM 2857 C C . ILE A 1 354 ? 10.398 8.367 28.234 1 89.88 354 ILE A C 1
ATOM 2859 O O . ILE A 1 354 ? 10.227 7.148 28.328 1 89.88 354 ILE A O 1
ATOM 2863 N N . LEU A 1 355 ? 10.055 9.078 27.203 1 86.94 355 LEU A N 1
ATOM 2864 C CA . LEU A 1 355 ? 9.25 8.484 26.141 1 86.94 355 LEU A CA 1
ATOM 2865 C C . LEU A 1 355 ? 10.133 7.855 25.062 1 86.94 355 LEU A C 1
ATOM 2867 O O . LEU A 1 355 ? 9.656 7.07 24.25 1 86.94 355 LEU A O 1
ATOM 2871 N N . ARG A 1 356 ? 11.336 8.094 25.062 1 85.44 356 ARG A N 1
ATOM 2872 C CA . ARG A 1 356 ? 12.273 7.695 24.016 1 85.44 356 ARG A CA 1
ATOM 2873 C C . ARG A 1 356 ? 12.273 6.184 23.844 1 85.44 356 ARG A C 1
ATOM 2875 O O . ARG A 1 356 ? 12.211 5.688 22.703 1 85.44 356 ARG A O 1
ATOM 2882 N N . PRO A 1 357 ? 12.258 5.438 24.891 1 81 357 PRO A N 1
ATOM 2883 C CA . PRO A 1 357 ? 12.297 3.99 24.688 1 81 357 PRO A CA 1
ATOM 2884 C C . PRO A 1 357 ? 11.039 3.461 24 1 81 357 PRO A C 1
ATOM 2886 O O . PRO A 1 357 ? 11.094 2.428 23.312 1 81 357 PRO A O 1
ATOM 2889 N N . VAL A 1 358 ? 9.977 4.184 24.062 1 78.62 358 VAL A N 1
ATOM 2890 C CA . VAL A 1 358 ? 8.711 3.721 23.516 1 78.62 358 VAL A CA 1
ATOM 2891 C C . VAL A 1 358 ? 8.57 4.203 22.078 1 78.62 358 VAL A C 1
ATOM 2893 O O . VAL A 1 358 ? 7.992 3.508 21.234 1 78.62 358 VAL A O 1
ATOM 2896 N N . ILE A 1 359 ? 9.109 5.297 21.844 1 78.75 359 ILE A N 1
ATOM 2897 C CA . ILE A 1 359 ? 8.898 5.918 20.547 1 78.75 359 ILE A CA 1
ATOM 2898 C C . ILE A 1 359 ? 10.031 5.527 19.594 1 78.75 359 ILE A C 1
ATOM 2900 O O . ILE A 1 359 ? 9.805 5.359 18.391 1 78.75 359 ILE A O 1
ATOM 2904 N N . GLU A 1 360 ? 11.211 5.363 20.094 1 76.12 360 GLU A N 1
ATOM 2905 C CA . GLU A 1 360 ? 12.352 4.977 19.266 1 76.12 360 GLU A CA 1
ATOM 2906 C C . GLU A 1 360 ? 12.977 3.676 19.75 1 76.12 360 GLU A C 1
ATOM 2908 O O . GLU A 1 360 ? 14.117 3.662 20.203 1 76.12 360 GLU A O 1
ATOM 2913 N N . PRO A 1 361 ? 12.203 2.625 19.516 1 71.62 361 PRO A N 1
ATOM 2914 C CA . PRO A 1 361 ? 12.828 1.371 19.938 1 71.62 361 PRO A CA 1
ATOM 2915 C C . PRO A 1 361 ? 14.031 0.995 19.078 1 71.62 361 PRO A C 1
ATOM 2917 O O . PRO A 1 361 ? 14.07 1.323 17.891 1 71.62 361 PRO A O 1
ATOM 2920 N N . SER A 1 362 ? 15.086 0.638 19.672 1 69.94 362 SER A N 1
ATOM 2921 C CA . SER A 1 362 ? 16.266 0.223 18.922 1 69.94 362 SER A CA 1
ATOM 2922 C C . SER A 1 362 ? 16.062 -1.148 18.297 1 69.94 362 SER A C 1
ATOM 2924 O O . SER A 1 362 ? 15.68 -2.104 18.969 1 69.94 362 SER A O 1
ATOM 2926 N N . PHE A 1 363 ? 16.047 -1.158 16.953 1 66.5 363 PHE A N 1
ATOM 2927 C CA . PHE A 1 363 ? 15.891 -2.418 16.234 1 66.5 363 PHE A CA 1
ATOM 2928 C C . PHE A 1 363 ? 17.25 -2.924 15.75 1 66.5 363 PHE A C 1
ATOM 2930 O O . PHE A 1 363 ? 17.328 -3.635 14.742 1 66.5 363 PHE A O 1
ATOM 2937 N N . ASP A 1 364 ? 18.25 -2.598 16.406 1 68.69 364 ASP A N 1
ATOM 2938 C CA . ASP A 1 364 ? 19.609 -2.945 15.977 1 68.69 364 ASP A CA 1
ATOM 2939 C C . ASP A 1 364 ? 19.797 -4.461 15.945 1 68.69 364 ASP A C 1
ATOM 2941 O O . ASP A 1 364 ? 20.609 -4.973 15.164 1 68.69 364 ASP A O 1
ATOM 2945 N N . PHE A 1 365 ? 19.062 -5.164 16.719 1 67.38 365 PHE A N 1
ATOM 2946 C CA . PHE A 1 365 ? 19.219 -6.609 16.797 1 67.38 365 PHE A CA 1
ATOM 2947 C C . PHE A 1 365 ? 18.688 -7.281 15.531 1 67.38 365 PHE A C 1
ATOM 2949 O O . PHE A 1 365 ? 19.016 -8.43 15.242 1 67.38 365 PHE A O 1
ATOM 2956 N N . LEU A 1 366 ? 17.969 -6.582 14.75 1 67.94 366 LEU A N 1
ATOM 2957 C CA . LEU A 1 366 ? 17.328 -7.168 13.578 1 67.94 366 LEU A CA 1
ATOM 2958 C C . LEU A 1 366 ? 18.234 -7.066 12.359 1 67.94 366 LEU A C 1
ATOM 2960 O O . LEU A 1 366 ? 18.078 -7.812 11.391 1 67.94 366 LEU A O 1
ATOM 2964 N N . TRP A 1 367 ? 19.203 -6.137 12.516 1 67.94 367 TRP A N 1
ATOM 2965 C CA . TRP A 1 367 ? 20.047 -5.867 11.359 1 67.94 367 TRP A CA 1
ATOM 2966 C C . TRP A 1 367 ? 21.234 -6.816 11.312 1 67.94 367 TRP A C 1
ATOM 2968 O O . TRP A 1 367 ? 21.672 -7.32 12.352 1 67.94 367 TRP A O 1
ATOM 2978 N N . ARG A 1 368 ? 21.641 -7.156 10.102 1 66.19 368 ARG A N 1
ATOM 2979 C CA . ARG A 1 368 ? 22.828 -7.984 9.93 1 66.19 368 ARG A CA 1
ATOM 2980 C C . ARG A 1 368 ? 24.078 -7.254 10.406 1 66.19 368 ARG A C 1
ATOM 2982 O O . ARG A 1 368 ? 24.188 -6.035 10.266 1 66.19 368 ARG A O 1
ATOM 2989 N N . SER A 1 369 ? 24.938 -7.754 11.273 1 53.56 369 SER A N 1
ATOM 2990 C CA . SER A 1 369 ? 26.172 -7.199 11.797 1 53.56 369 SER A CA 1
ATOM 2991 C C . SER A 1 369 ? 27.125 -6.805 10.664 1 53.56 369 SER A C 1
ATOM 2993 O O . SER A 1 369 ? 27.391 -7.605 9.766 1 53.56 369 SER A O 1
ATOM 2995 N N . HIS A 1 370 ? 27.109 -5.68 10.203 1 52.19 370 HIS A N 1
ATOM 2996 C CA . HIS A 1 370 ? 28.188 -5.281 9.305 1 52.19 370 HIS A CA 1
ATOM 2997 C C . HIS A 1 370 ? 29.547 -5.402 9.992 1 52.19 370 HIS A C 1
ATOM 2999 O O . HIS A 1 370 ? 29.766 -4.844 11.07 1 52.19 370 HIS A O 1
ATOM 3005 N N . LYS A 1 371 ? 30.469 -6.402 9.812 1 40.69 371 LYS A N 1
ATOM 3006 C CA . LYS A 1 371 ? 31.875 -6.328 10.211 1 40.69 371 LYS A CA 1
ATOM 3007 C C . LYS A 1 371 ? 32.562 -5.105 9.602 1 40.69 371 LYS A C 1
ATOM 3009 O O . LYS A 1 371 ? 32.438 -4.863 8.398 1 40.69 371 LYS A O 1
ATOM 3014 N N . PRO A 1 372 ? 32.906 -4.117 10.398 1 38.19 372 PRO A N 1
ATOM 3015 C CA . PRO A 1 372 ? 33.75 -3.076 9.852 1 38.19 372 PRO A CA 1
ATOM 3016 C C . PRO A 1 372 ? 34.875 -3.643 8.977 1 38.19 372 PRO A C 1
ATOM 3018 O O . PRO A 1 372 ? 35.406 -4.711 9.273 1 38.19 372 PRO A O 1
ATOM 3021 N N . ALA A 1 373 ? 35.031 -3.34 7.719 1 35.81 373 ALA A N 1
ATOM 3022 C CA . ALA A 1 373 ? 36.281 -3.578 7.027 1 35.81 373 ALA A CA 1
ATOM 3023 C C . ALA A 1 373 ? 37.469 -3.221 7.918 1 35.81 373 ALA A C 1
ATOM 3025 O O . ALA A 1 373 ? 37.438 -2.217 8.633 1 35.81 373 ALA A O 1
ATOM 3026 N N . THR A 1 374 ? 38.406 -4.082 8.258 1 32.22 374 THR A N 1
ATOM 3027 C CA . THR A 1 374 ? 39.719 -3.859 8.852 1 32.22 374 THR A CA 1
ATOM 3028 C C . THR A 1 374 ? 40.375 -2.6 8.281 1 32.22 374 THR A C 1
ATOM 3030 O O . THR A 1 374 ? 40.438 -2.428 7.066 1 32.22 374 THR A O 1
ATOM 3033 N N . SER A 1 375 ? 40.375 -1.555 8.953 1 31.42 375 SER A N 1
ATOM 3034 C CA . SER A 1 375 ? 41.344 -0.482 8.773 1 31.42 375 SER A CA 1
ATOM 3035 C C . SER A 1 375 ? 42.75 -1.039 8.508 1 31.42 375 SER A C 1
ATOM 3037 O O . SER A 1 375 ? 43.344 -1.646 9.391 1 31.42 375 SER A O 1
ATOM 3039 N N . MET A 1 376 ? 43.125 -1.647 7.34 1 29.97 376 MET A N 1
ATOM 3040 C CA . MET A 1 376 ? 44.531 -1.816 7.004 1 29.97 376 MET A CA 1
ATOM 3041 C C . MET A 1 376 ? 45.281 -0.51 7.191 1 29.97 376 MET A C 1
ATOM 3043 O O . MET A 1 376 ? 46.5 -0.468 7.012 1 29.97 376 MET A O 1
ATOM 3047 N N . ASN A 1 377 ? 44.562 0.677 7.32 1 26.62 377 ASN A N 1
ATOM 3048 C CA . ASN A 1 377 ? 45.531 1.768 7.383 1 26.62 377 ASN A CA 1
ATOM 3049 C C . ASN A 1 377 ? 46.219 1.828 8.742 1 26.62 377 ASN A C 1
ATOM 3051 O O . ASN A 1 377 ? 46.875 2.822 9.07 1 26.62 377 ASN A O 1
ATOM 3055 N N . ALA A 1 378 ? 45.969 1.02 9.758 1 26.62 378 ALA A N 1
ATOM 3056 C CA . ALA A 1 378 ? 46.906 1.287 10.859 1 26.62 378 ALA A CA 1
ATOM 3057 C C . ALA A 1 378 ? 48.281 0.736 10.555 1 26.62 378 ALA A C 1
ATOM 3059 O O . ALA A 1 378 ? 49.156 0.715 11.422 1 26.62 378 ALA A O 1
ATOM 3060 N N . LEU A 1 379 ? 48.656 0.204 9.289 1 19.91 379 LEU A N 1
ATOM 3061 C CA . LEU A 1 379 ? 50.125 0.219 9.102 1 19.91 379 LEU A CA 1
ATOM 3062 C C . LEU A 1 379 ? 50.562 1.539 8.484 1 19.91 379 LEU A C 1
ATOM 3064 O O . LEU A 1 379 ? 49.875 2.096 7.625 1 19.91 379 LEU A O 1
ATOM 3068 N N . MET B 1 1 ? 15.703 -23.625 -15.195 1 86.31 1 MET B N 1
ATOM 3069 C CA . MET B 1 1 ? 14.844 -22.531 -14.727 1 86.31 1 MET B CA 1
ATOM 3070 C C . MET B 1 1 ? 13.836 -22.141 -15.789 1 86.31 1 MET B C 1
ATOM 3072 O O . MET B 1 1 ? 12.648 -21.969 -15.5 1 86.31 1 MET B O 1
ATOM 3076 N N . ASP B 1 2 ? 14.195 -22.094 -16.984 1 90.12 2 ASP B N 1
ATOM 3077 C CA . ASP B 1 2 ? 13.281 -21.703 -18.047 1 90.12 2 ASP B CA 1
ATOM 3078 C C . ASP B 1 2 ? 12.219 -22.781 -18.281 1 90.12 2 ASP B C 1
ATOM 3080 O O . ASP B 1 2 ? 11.07 -22.453 -18.609 1 90.12 2 ASP B O 1
ATOM 3084 N N . ASN B 1 3 ? 12.602 -23.969 -18.094 1 91.88 3 ASN B N 1
ATOM 3085 C CA . ASN B 1 3 ? 11.617 -25.047 -18.203 1 91.88 3 ASN B CA 1
ATOM 3086 C C . ASN B 1 3 ? 10.547 -24.938 -17.125 1 91.88 3 ASN B C 1
ATOM 3088 O O . ASN B 1 3 ? 9.367 -25.156 -17.391 1 91.88 3 ASN B O 1
ATOM 3092 N N . VAL B 1 4 ? 10.984 -24.625 -15.938 1 91 4 VAL B N 1
ATOM 3093 C CA . VAL B 1 4 ? 10.055 -24.5 -14.82 1 91 4 VAL B CA 1
ATOM 3094 C C . VAL B 1 4 ? 9.086 -23.344 -15.086 1 91 4 VAL B C 1
ATOM 3096 O O . VAL B 1 4 ? 7.879 -23.484 -14.883 1 91 4 VAL B O 1
ATOM 3099 N N . LYS B 1 5 ? 9.609 -22.281 -15.594 1 94.06 5 LYS B N 1
ATOM 3100 C CA . LYS B 1 5 ? 8.781 -21.109 -15.891 1 94.06 5 LYS B CA 1
ATOM 3101 C C . LYS B 1 5 ? 7.734 -21.438 -16.953 1 94.06 5 LYS B C 1
ATOM 3103 O O . LYS B 1 5 ? 6.57 -21.062 -16.812 1 94.06 5 LYS B O 1
ATOM 3108 N N . TYR B 1 6 ? 8.211 -22.094 -17.922 1 93.62 6 TYR B N 1
ATOM 3109 C CA . TYR B 1 6 ? 7.32 -22.453 -19.016 1 93.62 6 TYR B CA 1
ATOM 3110 C C . TYR B 1 6 ? 6.191 -23.344 -18.531 1 93.62 6 TYR B C 1
ATOM 3112 O O . TYR B 1 6 ? 5.02 -23.078 -18.797 1 93.62 6 TYR B O 1
ATOM 3120 N N . LEU B 1 7 ? 6.527 -24.391 -17.844 1 93.25 7 LEU B N 1
ATOM 3121 C CA . LEU B 1 7 ? 5.527 -25.344 -17.391 1 93.25 7 LEU B CA 1
ATOM 3122 C C . LEU B 1 7 ? 4.602 -24.719 -16.359 1 93.25 7 LEU B C 1
ATOM 3124 O O . LEU B 1 7 ? 3.406 -25.016 -16.328 1 93.25 7 LEU B O 1
ATOM 3128 N N . ALA B 1 8 ? 5.18 -23.891 -15.5 1 93.5 8 ALA B N 1
ATOM 3129 C CA . ALA B 1 8 ? 4.352 -23.188 -14.523 1 93.5 8 ALA B CA 1
ATOM 3130 C C . ALA B 1 8 ? 3.34 -22.281 -15.211 1 93.5 8 ALA B C 1
ATOM 3132 O O . ALA B 1 8 ? 2.18 -22.203 -14.797 1 93.5 8 ALA B O 1
ATOM 3133 N N . MET B 1 9 ? 3.746 -21.625 -16.219 1 94.5 9 MET B N 1
ATOM 3134 C CA . MET B 1 9 ? 2.848 -20.75 -16.969 1 94.5 9 MET B CA 1
ATOM 3135 C C . MET B 1 9 ? 1.739 -21.547 -17.641 1 94.5 9 MET B C 1
ATOM 3137 O O . MET B 1 9 ? 0.585 -21.125 -17.672 1 94.5 9 MET B O 1
ATOM 3141 N N . LEU B 1 10 ? 2.123 -22.672 -18.141 1 93.62 10 LEU B N 1
ATOM 3142 C CA . LEU B 1 10 ? 1.121 -23.531 -18.75 1 93.62 10 LEU B CA 1
ATOM 3143 C C . LEU B 1 10 ? 0.082 -23.984 -17.734 1 93.62 10 LEU B C 1
ATOM 3145 O O . LEU B 1 10 ? -1.107 -24.062 -18.047 1 93.62 10 LEU B O 1
ATOM 3149 N N . VAL B 1 11 ? 0.549 -24.266 -16.578 1 94.56 11 VAL B N 1
ATOM 3150 C CA . VAL B 1 11 ? -0.352 -24.672 -15.508 1 94.56 11 VAL B CA 1
ATOM 3151 C C . VAL B 1 11 ? -1.329 -23.531 -15.203 1 94.56 11 VAL B C 1
ATOM 3153 O O . VAL B 1 11 ? -2.525 -23.781 -15.023 1 94.56 11 VAL B O 1
ATOM 3156 N N . VAL B 1 12 ? -0.83 -22.344 -15.18 1 94.19 12 VAL B N 1
ATOM 3157 C CA . VAL B 1 12 ? -1.658 -21.188 -14.867 1 94.19 12 VAL B CA 1
ATOM 3158 C C . VAL B 1 12 ? -2.703 -20.984 -15.961 1 94.19 12 VAL B C 1
ATOM 3160 O O . VAL B 1 12 ? -3.879 -20.75 -15.672 1 94.19 12 VAL B O 1
ATOM 3163 N N . VAL B 1 13 ? -2.303 -21.109 -17.188 1 94.62 13 VAL B N 1
ATOM 3164 C CA . VAL B 1 13 ? -3.223 -20.953 -18.297 1 94.62 13 VAL B CA 1
ATOM 3165 C C . VAL B 1 13 ? -4.293 -22.031 -18.25 1 94.62 13 VAL B C 1
ATOM 3167 O O . VAL B 1 13 ? -5.48 -21.766 -18.453 1 94.62 13 VAL B O 1
ATOM 3170 N N . TRP B 1 14 ? -3.832 -23.188 -17.969 1 94.5 14 TRP B N 1
ATOM 3171 C CA . TRP B 1 14 ? -4.75 -24.328 -17.891 1 94.5 14 TRP B CA 1
ATOM 3172 C C . TRP B 1 14 ? -5.758 -24.109 -16.766 1 94.5 14 TRP B C 1
ATOM 3174 O O . TRP B 1 14 ? -6.934 -24.453 -16.906 1 94.5 14 TRP B O 1
ATOM 3184 N N . ASN B 1 15 ? -5.266 -23.625 -15.727 1 93.5 15 ASN B N 1
ATOM 3185 C CA . ASN B 1 15 ? -6.117 -23.359 -14.578 1 93.5 15 ASN B CA 1
ATOM 3186 C C . ASN B 1 15 ? -7.262 -22.406 -14.93 1 93.5 15 ASN B C 1
ATOM 3188 O O . ASN B 1 15 ? -8.422 -22.672 -14.609 1 93.5 15 ASN B O 1
ATOM 3192 N N . HIS B 1 16 ? -7.016 -21.391 -15.594 1 92.75 16 HIS B N 1
ATOM 3193 C CA . HIS B 1 16 ? -8.031 -20.406 -15.938 1 92.75 16 HIS B CA 1
ATOM 3194 C C . HIS B 1 16 ? -8.977 -20.922 -17.016 1 92.75 16 HIS B C 1
ATOM 3196 O O . HIS B 1 16 ? -10.164 -20.594 -17.016 1 92.75 16 HIS B O 1
ATOM 3202 N N . SER B 1 17 ? -8.445 -21.734 -17.875 1 93.06 17 SER B N 1
ATOM 3203 C CA . SER B 1 17 ? -9.297 -22.344 -18.875 1 93.06 17 SER B CA 1
ATOM 3204 C C . SER B 1 17 ? -10.273 -23.328 -18.25 1 93.06 17 SER B C 1
ATOM 3206 O O . SER B 1 17 ? -11.461 -23.344 -18.594 1 93.06 17 SER B O 1
ATOM 3208 N N . LEU B 1 18 ? -9.75 -24.094 -17.359 1 91.25 18 LEU B N 1
ATOM 3209 C CA . LEU B 1 18 ? -10.594 -25.062 -16.672 1 91.25 18 LEU B CA 1
ATOM 3210 C C . LEU B 1 18 ? -11.641 -24.359 -15.82 1 91.25 18 LEU B C 1
ATOM 3212 O O . LEU B 1 18 ? -12.758 -24.875 -15.656 1 91.25 18 LEU B O 1
ATOM 3216 N N . GLN B 1 19 ? -11.25 -23.297 -15.258 1 90 19 GLN B N 1
ATOM 3217 C CA . GLN B 1 19 ? -12.211 -22.516 -14.484 1 90 19 GLN B CA 1
ATOM 3218 C C . GLN B 1 19 ? -13.414 -22.125 -15.328 1 90 19 GLN B C 1
ATOM 3220 O O . GLN B 1 19 ? -14.562 -22.25 -14.891 1 90 19 GLN B O 1
ATOM 3225 N N . ASP B 1 20 ? -13.133 -21.641 -16.484 1 87.62 20 ASP B N 1
ATOM 3226 C CA . ASP B 1 20 ? -14.211 -21.234 -17.391 1 87.62 20 ASP B CA 1
ATOM 3227 C C . ASP B 1 20 ? -15.039 -22.438 -17.828 1 87.62 20 ASP B C 1
ATOM 3229 O O . ASP B 1 20 ? -16.25 -22.344 -18 1 87.62 20 ASP B O 1
ATOM 3233 N N . PHE B 1 21 ? -14.406 -23.531 -18 1 86.25 21 PHE B N 1
ATOM 3234 C CA . PHE B 1 21 ? -15.117 -24.766 -18.328 1 86.25 21 PHE B CA 1
ATOM 3235 C C . PHE B 1 21 ? -16.078 -25.141 -17.203 1 86.25 21 PHE B C 1
ATOM 3237 O O . PHE B 1 21 ? -17.234 -25.484 -17.469 1 86.25 21 PHE B O 1
ATOM 3244 N N . LEU B 1 22 ? -15.594 -25.109 -16.016 1 87.5 22 LEU B N 1
ATOM 3245 C CA . LEU B 1 22 ? -16.422 -25.469 -14.875 1 87.5 22 LEU B CA 1
ATOM 3246 C C . LEU B 1 22 ? -17.609 -24.5 -14.734 1 87.5 22 LEU B C 1
ATOM 3248 O O . LEU B 1 22 ? -18.703 -24.922 -14.391 1 87.5 22 LEU B O 1
ATOM 3252 N N . LYS B 1 23 ? -17.344 -23.297 -15.016 1 84.44 23 LYS B N 1
ATOM 3253 C CA . LYS B 1 23 ? -18.422 -22.312 -14.984 1 84.44 23 LYS B CA 1
ATOM 3254 C C . LYS B 1 23 ? -19.469 -22.625 -16.062 1 84.44 23 LYS B C 1
ATOM 3256 O O . LYS B 1 23 ? -20.672 -22.484 -15.812 1 84.44 23 LYS B O 1
ATOM 3261 N N . ALA B 1 24 ? -18.984 -22.953 -17.188 1 81.5 24 ALA B N 1
ATOM 3262 C CA . ALA B 1 24 ? -19.891 -23.297 -18.281 1 81.5 24 ALA B CA 1
ATOM 3263 C C . ALA B 1 24 ? -20.719 -24.531 -17.953 1 81.5 24 ALA B C 1
ATOM 3265 O O . ALA B 1 24 ? -21.906 -24.594 -18.266 1 81.5 24 ALA B O 1
ATOM 3266 N N . LEU B 1 25 ? -20.047 -25.438 -17.359 1 81.31 25 LEU B N 1
ATOM 3267 C CA . LEU B 1 25 ? -20.719 -26.656 -16.953 1 81.31 25 LEU B CA 1
ATOM 3268 C C . LEU B 1 25 ? -21.828 -26.359 -15.945 1 81.31 25 LEU B C 1
ATOM 3270 O O . LEU B 1 25 ? -22.938 -26.875 -16.062 1 81.31 25 LEU B O 1
ATOM 3274 N N . ASP B 1 26 ? -21.531 -25.562 -15.023 1 82.62 26 ASP B N 1
ATOM 3275 C CA . ASP B 1 26 ? -22.5 -25.219 -13.984 1 82.62 26 ASP B CA 1
ATOM 3276 C C . ASP B 1 26 ? -23.656 -24.406 -14.57 1 82.62 26 ASP B C 1
ATOM 3278 O O . ASP B 1 26 ? -24.812 -24.578 -14.164 1 82.62 26 ASP B O 1
ATOM 3282 N N . LYS B 1 27 ? -23.344 -23.578 -15.438 1 79.88 27 LYS B N 1
ATOM 3283 C CA . LYS B 1 27 ? -24.391 -22.797 -16.094 1 79.88 27 LYS B CA 1
ATOM 3284 C C . LYS B 1 27 ? -25.328 -23.688 -16.906 1 79.88 27 LYS B C 1
ATOM 3286 O O . LYS B 1 27 ? -26.547 -23.516 -16.906 1 79.88 27 LYS B O 1
ATOM 3291 N N . HIS B 1 28 ? -24.75 -24.609 -17.594 1 77.06 28 HIS B N 1
ATOM 3292 C CA . HIS B 1 28 ? -25.516 -25.531 -18.422 1 77.06 28 HIS B CA 1
ATOM 3293 C C . HIS B 1 28 ? -26.453 -26.391 -17.578 1 77.06 28 HIS B C 1
ATOM 3295 O O . HIS B 1 28 ? -27.578 -26.688 -18 1 77.06 28 HIS B O 1
ATOM 3301 N N . GLU B 1 29 ? -25.969 -26.688 -16.438 1 79.75 29 GLU B N 1
ATOM 3302 C CA . GLU B 1 29 ? -26.75 -27.562 -15.586 1 79.75 29 GLU B CA 1
ATOM 3303 C C . GLU B 1 29 ? -27.562 -26.781 -14.562 1 79.75 29 GLU B C 1
ATOM 3305 O O . GLU B 1 29 ? -28.234 -27.359 -13.719 1 79.75 29 GLU B O 1
ATOM 3310 N N . ASN B 1 30 ? -27.484 -25.438 -14.57 1 80.31 30 ASN B N 1
ATOM 3311 C CA . ASN B 1 30 ? -28.188 -24.531 -13.656 1 80.31 30 ASN B CA 1
ATOM 3312 C C . ASN B 1 30 ? -27.922 -24.906 -12.195 1 80.31 30 ASN B C 1
ATOM 3314 O O . ASN B 1 30 ? -28.875 -25.078 -11.422 1 80.31 30 ASN B O 1
ATOM 3318 N N . ARG B 1 31 ? -26.672 -25.078 -11.953 1 81.81 31 ARG B N 1
ATOM 3319 C CA . ARG B 1 31 ? -26.266 -25.453 -10.602 1 81.81 31 ARG B CA 1
ATOM 3320 C C . ARG B 1 31 ? -25.359 -24.391 -9.992 1 81.81 31 ARG B C 1
ATOM 3322 O O . ARG B 1 31 ? -24.812 -23.562 -10.711 1 81.81 31 ARG B O 1
ATOM 3329 N N . GLY B 1 32 ? -25.312 -24.469 -8.641 1 80.5 32 GLY B N 1
ATOM 3330 C CA . GLY B 1 32 ? -24.422 -23.562 -7.941 1 80.5 32 GLY B CA 1
ATOM 3331 C C . GLY B 1 32 ? -22.984 -24.062 -7.863 1 80.5 32 GLY B C 1
ATOM 3332 O O . GLY B 1 32 ? -22.719 -25.234 -8.109 1 80.5 32 GLY B O 1
ATOM 3333 N N . TRP B 1 33 ? -22.156 -23.281 -7.547 1 82.81 33 TRP B N 1
ATOM 3334 C CA . TRP B 1 33 ? -20.734 -23.531 -7.523 1 82.81 33 TRP B CA 1
ATOM 3335 C C . TRP B 1 33 ? -20.391 -24.609 -6.492 1 82.81 33 TRP B C 1
ATOM 3337 O O . TRP B 1 33 ? -19.422 -25.359 -6.664 1 82.81 33 TRP B O 1
ATOM 3347 N N . CYS B 1 34 ? -21.266 -24.797 -5.531 1 82.38 34 CYS B N 1
ATOM 3348 C CA . CYS B 1 34 ? -21.016 -25.781 -4.484 1 82.38 34 CYS B CA 1
ATOM 3349 C C . CYS B 1 34 ? -21.766 -27.078 -4.758 1 82.38 34 CYS B C 1
ATOM 3351 O O . CYS B 1 34 ? -21.484 -28.109 -4.145 1 82.38 34 CYS B O 1
ATOM 3353 N N . GLU B 1 35 ? -22.672 -27.047 -5.699 1 81.75 35 GLU B N 1
ATOM 3354 C CA . GLU B 1 35 ? -23.547 -28.188 -5.93 1 81.75 35 GLU B CA 1
ATOM 3355 C C . GLU B 1 35 ? -22.844 -29.25 -6.777 1 81.75 35 GLU B C 1
ATOM 3357 O O . GLU B 1 35 ? -22.094 -28.922 -7.699 1 81.75 35 GLU B O 1
ATOM 3362 N N . MET B 1 36 ? -23.125 -30.453 -6.426 1 76.81 36 MET B N 1
ATOM 3363 C CA . MET B 1 36 ? -22.531 -31.578 -7.152 1 76.81 36 MET B CA 1
ATOM 3364 C C . MET B 1 36 ? -23.375 -31.938 -8.375 1 76.81 36 MET B C 1
ATOM 3366 O O . MET B 1 36 ? -24.594 -31.719 -8.383 1 76.81 36 MET B O 1
ATOM 3370 N N . ASP B 1 37 ? -22.625 -32.375 -9.422 1 71.69 37 ASP B N 1
ATOM 3371 C CA . ASP B 1 37 ? -23.297 -32.812 -10.648 1 71.69 37 ASP B CA 1
ATOM 3372 C C . ASP B 1 37 ? -24.062 -34.125 -10.43 1 71.69 37 ASP B C 1
ATOM 3374 O O . ASP B 1 37 ? -23.5 -35.094 -9.93 1 71.69 37 ASP B O 1
ATOM 3378 N N . ALA B 1 38 ? -25.297 -34.062 -10.742 1 66.81 38 ALA B N 1
ATOM 3379 C CA . ALA B 1 38 ? -26.141 -35.25 -10.555 1 66.81 38 ALA B CA 1
ATOM 3380 C C . ALA B 1 38 ? -25.984 -36.219 -11.711 1 66.81 38 ALA B C 1
ATOM 3382 O O . ALA B 1 38 ? -26.172 -37.438 -11.539 1 66.81 38 ALA B O 1
ATOM 3383 N N . THR B 1 39 ? -25.688 -35.719 -12.859 1 69.31 39 THR B N 1
ATOM 3384 C CA . THR B 1 39 ? -25.656 -36.562 -14.055 1 69.31 39 THR B CA 1
ATOM 3385 C C . THR B 1 39 ? -24.234 -37.094 -14.312 1 69.31 39 THR B C 1
ATOM 3387 O O . THR B 1 39 ? -24.047 -38.281 -14.508 1 69.31 39 THR B O 1
ATOM 3390 N N . ASN B 1 40 ? -23.25 -36.25 -14.375 1 74.19 40 ASN B N 1
ATOM 3391 C CA . ASN B 1 40 ? -21.859 -36.594 -14.625 1 74.19 40 ASN B CA 1
ATOM 3392 C C . ASN B 1 40 ? -20.969 -36.312 -13.414 1 74.19 40 ASN B C 1
ATOM 3394 O O . ASN B 1 40 ? -19.984 -35.594 -13.523 1 74.19 40 ASN B O 1
ATOM 3398 N N . ARG B 1 41 ? -21.312 -36.969 -12.367 1 72.69 41 ARG B N 1
ATOM 3399 C CA . ARG B 1 41 ? -20.672 -36.719 -11.078 1 72.69 41 ARG B CA 1
ATOM 3400 C C . ARG B 1 41 ? -19.188 -37.031 -11.141 1 72.69 41 ARG B C 1
ATOM 3402 O O . ARG B 1 41 ? -18.359 -36.25 -10.641 1 72.69 41 ARG B O 1
ATOM 3409 N N . PHE B 1 42 ? -18.938 -38.094 -11.867 1 74.69 42 PHE B N 1
ATOM 3410 C CA . PHE B 1 42 ? -17.562 -38.562 -11.922 1 74.69 42 PHE B CA 1
ATOM 3411 C C . PHE B 1 42 ? -16.672 -37.562 -12.633 1 74.69 42 PHE B C 1
ATOM 3413 O O . PHE B 1 42 ? -15.641 -37.156 -12.086 1 74.69 42 PHE B O 1
ATOM 3420 N N . SER B 1 43 ? -17.062 -37.156 -13.766 1 75.06 43 SER B N 1
ATOM 3421 C CA . SER B 1 43 ? -16.25 -36.25 -14.562 1 75.06 43 SER B CA 1
ATOM 3422 C C . SER B 1 43 ? -16.125 -34.875 -13.891 1 75.06 43 SER B C 1
ATOM 3424 O O . SER B 1 43 ? -15.062 -34.25 -13.93 1 75.06 43 SER B O 1
ATOM 3426 N N . ASN B 1 44 ? -17.172 -34.531 -13.25 1 81.31 44 ASN B N 1
ATOM 3427 C CA . ASN B 1 44 ? -17.188 -33.219 -12.617 1 81.31 44 ASN B CA 1
ATOM 3428 C C . ASN B 1 44 ? -16.234 -33.156 -11.414 1 81.31 44 ASN B C 1
ATOM 3430 O O . ASN B 1 44 ? -15.477 -32.219 -11.266 1 81.31 44 ASN B O 1
ATOM 3434 N N . VAL B 1 45 ? -16.297 -34.188 -10.664 1 82.81 45 VAL B N 1
ATOM 3435 C CA . VAL B 1 45 ? -15.5 -34.188 -9.445 1 82.81 45 VAL B CA 1
ATOM 3436 C C . VAL B 1 45 ? -14.016 -34.25 -9.805 1 82.81 45 VAL B C 1
ATOM 3438 O O . VAL B 1 45 ? -13.188 -33.625 -9.148 1 82.81 45 VAL B O 1
ATOM 3441 N N . HIS B 1 46 ? -13.75 -35 -10.82 1 86.5 46 HIS B N 1
ATOM 3442 C CA . HIS B 1 46 ? -12.359 -35.094 -11.25 1 86.5 46 HIS B CA 1
ATOM 3443 C C . HIS B 1 46 ? -11.875 -33.781 -11.836 1 86.5 46 HIS B C 1
ATOM 3445 O O . HIS B 1 46 ? -10.734 -33.375 -11.617 1 86.5 46 HIS B O 1
ATOM 3451 N N . ALA B 1 47 ? -12.695 -33.156 -12.539 1 86.81 47 ALA B N 1
ATOM 3452 C CA . ALA B 1 47 ? -12.336 -31.844 -13.109 1 86.81 47 ALA B CA 1
ATOM 3453 C C . ALA B 1 47 ? -12.102 -30.812 -12.008 1 86.81 47 ALA B C 1
ATOM 3455 O O . ALA B 1 47 ? -11.148 -30.031 -12.07 1 86.81 47 ALA B O 1
ATOM 3456 N N . ARG B 1 48 ? -12.922 -30.875 -11.07 1 89.44 48 ARG B N 1
ATOM 3457 C CA . ARG B 1 48 ? -12.812 -29.953 -9.945 1 89.44 48 ARG B CA 1
ATOM 3458 C C . ARG B 1 48 ? -11.539 -30.219 -9.141 1 89.44 48 ARG B C 1
ATOM 3460 O O . ARG B 1 48 ? -10.844 -29.281 -8.75 1 89.44 48 ARG B O 1
ATOM 3467 N N . ALA B 1 49 ? -11.32 -31.469 -8.922 1 90.88 49 ALA B N 1
ATOM 3468 C CA . ALA B 1 49 ? -10.125 -31.844 -8.172 1 90.88 49 ALA B CA 1
ATOM 3469 C C . ALA B 1 49 ? -8.859 -31.453 -8.922 1 90.88 49 ALA B C 1
ATOM 3471 O O . ALA B 1 49 ? -7.906 -30.938 -8.32 1 90.88 49 ALA B O 1
ATOM 3472 N N . PHE B 1 50 ? -8.891 -31.672 -10.188 1 91.69 50 PHE B N 1
ATOM 3473 C CA . PHE B 1 50 ? -7.746 -31.312 -11.016 1 91.69 50 PHE B CA 1
ATOM 3474 C C . PHE B 1 50 ? -7.562 -29.797 -11.039 1 91.69 50 PHE B C 1
ATOM 3476 O O . PHE B 1 50 ? -6.434 -29.297 -10.961 1 91.69 50 PHE B O 1
ATOM 3483 N N . TYR B 1 51 ? -8.602 -29.094 -11.125 1 92.94 51 TYR B N 1
ATOM 3484 C CA . TYR B 1 51 ? -8.578 -27.641 -11.094 1 92.94 51 TYR B CA 1
ATOM 3485 C C . TYR B 1 51 ? -7.957 -27.125 -9.797 1 92.94 51 TYR B C 1
ATOM 3487 O O . TYR B 1 51 ? -7.109 -26.234 -9.82 1 92.94 51 TYR B O 1
ATOM 3495 N N . LEU B 1 52 ? -8.312 -27.734 -8.742 1 93.69 52 LEU B N 1
ATOM 3496 C CA . LEU B 1 52 ? -7.789 -27.297 -7.449 1 93.69 52 LEU B CA 1
ATOM 3497 C C . LEU B 1 52 ? -6.309 -27.641 -7.32 1 93.69 52 LEU B C 1
ATOM 3499 O O . LEU B 1 52 ? -5.547 -26.875 -6.719 1 93.69 52 LEU B O 1
ATOM 3503 N N . LEU B 1 53 ? -5.957 -28.75 -7.863 1 94.06 53 LEU B N 1
ATOM 3504 C CA . LEU B 1 53 ? -4.543 -29.125 -7.844 1 94.06 53 LEU B CA 1
ATOM 3505 C C . LEU B 1 53 ? -3.707 -28.094 -8.609 1 94.06 53 LEU B C 1
ATOM 3507 O O . LEU B 1 53 ? -2.637 -27.703 -8.148 1 94.06 53 LEU B O 1
ATOM 3511 N N . LEU B 1 54 ? -4.219 -27.703 -9.727 1 94.44 54 LEU B N 1
ATOM 3512 C CA . LEU B 1 54 ? -3.52 -26.703 -10.523 1 94.44 54 LEU B CA 1
ATOM 3513 C C . LEU B 1 54 ? -3.424 -25.375 -9.773 1 94.44 54 LEU B C 1
ATOM 3515 O O . LEU B 1 54 ? -2.414 -24.672 -9.867 1 94.44 54 LEU B O 1
ATOM 3519 N N . ASN B 1 55 ? -4.406 -25.094 -9.031 1 94.38 55 ASN B N 1
ATOM 3520 C CA . ASN B 1 55 ? -4.418 -23.875 -8.242 1 94.38 55 ASN B CA 1
ATOM 3521 C C . ASN B 1 55 ? -3.355 -23.906 -7.145 1 94.38 55 ASN B C 1
ATOM 3523 O O . ASN B 1 55 ? -2.742 -22.875 -6.844 1 94.38 55 ASN B O 1
ATOM 3527 N N . VAL B 1 56 ? -3.195 -25 -6.605 1 94.5 56 VAL B N 1
ATOM 3528 C CA . VAL B 1 56 ? -2.264 -25.141 -5.492 1 94.5 56 VAL B CA 1
ATOM 3529 C C . VAL B 1 56 ? -0.829 -25 -5.996 1 94.5 56 VAL B C 1
ATOM 3531 O O . VAL B 1 56 ? 0.04 -24.5 -5.285 1 94.5 56 VAL B O 1
ATOM 3534 N N . ILE B 1 57 ? -0.6 -25.328 -7.215 1 94.5 57 ILE B N 1
ATOM 3535 C CA . ILE B 1 57 ? 0.764 -25.406 -7.727 1 94.5 57 ILE B CA 1
ATOM 3536 C C . ILE B 1 57 ? 1.071 -24.172 -8.562 1 94.5 57 ILE B C 1
ATOM 3538 O O . ILE B 1 57 ? 2.135 -23.562 -8.414 1 94.5 57 ILE B O 1
ATOM 3542 N N . GLY B 1 58 ? 0.173 -23.703 -9.344 1 93.62 58 GLY B N 1
ATOM 3543 C CA . GLY B 1 58 ? 0.412 -22.719 -10.383 1 93.62 58 GLY B CA 1
ATOM 3544 C C . GLY B 1 58 ? 1.035 -21.438 -9.844 1 93.62 58 GLY B C 1
ATOM 3545 O O . GLY B 1 58 ? 2.246 -21.234 -9.961 1 93.62 58 GLY B O 1
ATOM 3546 N N . MET B 1 59 ? 0.351 -20.672 -9.102 1 93.69 59 MET B N 1
ATOM 3547 C CA . MET B 1 59 ? 0.801 -19.359 -8.68 1 93.69 59 MET B CA 1
ATOM 3548 C C . MET B 1 59 ? 1.86 -19.469 -7.586 1 93.69 59 MET B C 1
ATOM 3550 O O . MET B 1 59 ? 2.844 -18.719 -7.598 1 93.69 59 MET B O 1
ATOM 3554 N N . PRO B 1 60 ? 1.736 -20.422 -6.734 1 95.19 60 PRO B N 1
ATOM 3555 C CA . PRO B 1 60 ? 2.775 -20.516 -5.707 1 95.19 60 PRO B CA 1
ATOM 3556 C C . PRO B 1 60 ? 4.148 -20.844 -6.289 1 95.19 60 PRO B C 1
ATOM 3558 O O . PRO B 1 60 ? 5.152 -20.25 -5.891 1 95.19 60 PRO B O 1
ATOM 3561 N N . VAL B 1 61 ? 4.191 -21.766 -7.215 1 94.62 61 VAL B N 1
ATOM 3562 C CA . VAL B 1 61 ? 5.465 -22.109 -7.844 1 94.62 61 VAL B CA 1
ATOM 3563 C C . VAL B 1 61 ? 5.988 -20.906 -8.633 1 94.62 61 VAL B C 1
ATOM 3565 O O . VAL B 1 61 ? 7.172 -20.578 -8.547 1 94.62 61 VAL B O 1
ATOM 3568 N N . PHE B 1 62 ? 5.094 -20.359 -9.312 1 93.69 62 PHE B N 1
ATOM 3569 C CA . PHE B 1 62 ? 5.465 -19.172 -10.086 1 93.69 62 PHE B CA 1
ATOM 3570 C C . PHE B 1 62 ? 6.02 -18.094 -9.172 1 93.69 62 PHE B C 1
ATOM 3572 O O . PHE B 1 62 ? 7.027 -17.453 -9.5 1 93.69 62 PHE B O 1
ATOM 3579 N N . THR B 1 63 ? 5.418 -17.844 -8.086 1 95.06 63 THR B N 1
ATOM 3580 C CA . THR B 1 63 ? 5.84 -16.828 -7.117 1 95.06 63 THR B CA 1
ATOM 3581 C C . THR B 1 63 ? 7.18 -17.203 -6.492 1 95.06 63 THR B C 1
ATOM 3583 O O . THR B 1 63 ? 8.047 -16.344 -6.316 1 95.06 63 THR B O 1
ATOM 3586 N N . CYS B 1 64 ? 7.352 -18.438 -6.234 1 94.88 64 CYS B N 1
ATOM 3587 C CA . CYS B 1 64 ? 8.602 -18.922 -5.66 1 94.88 64 CYS B CA 1
ATOM 3588 C C . CYS B 1 64 ? 9.758 -18.734 -6.637 1 94.88 64 CYS B C 1
ATOM 3590 O O . CYS B 1 64 ? 10.844 -18.312 -6.246 1 94.88 64 CYS B O 1
ATOM 3592 N N . VAL B 1 65 ? 9.516 -19.031 -7.832 1 92.88 65 VAL B N 1
ATOM 3593 C CA . VAL B 1 65 ? 10.531 -18.891 -8.875 1 92.88 65 VAL B CA 1
ATOM 3594 C C . VAL B 1 65 ? 10.898 -17.406 -9.039 1 92.88 65 VAL B C 1
ATOM 3596 O O . VAL B 1 65 ? 12.07 -17.078 -9.188 1 92.88 65 VAL B O 1
ATOM 3599 N N . SER B 1 66 ? 9.906 -16.562 -9.031 1 91.69 66 SER B N 1
ATOM 3600 C CA . SER B 1 66 ? 10.164 -15.133 -9.117 1 91.69 66 SER B CA 1
ATOM 3601 C C . SER B 1 66 ? 11.039 -14.656 -7.957 1 91.69 66 SER B C 1
ATOM 3603 O O . SER B 1 66 ? 11.914 -13.812 -8.141 1 91.69 66 SER B O 1
ATOM 3605 N N . GLY B 1 67 ? 10.766 -15.18 -6.816 1 93.06 67 GLY B N 1
ATOM 3606 C CA . GLY B 1 67 ? 11.617 -14.883 -5.68 1 93.06 67 GLY B CA 1
ATOM 3607 C C . GLY B 1 67 ? 13.047 -15.367 -5.863 1 93.06 67 GLY B C 1
ATOM 3608 O O . GLY B 1 67 ? 13.992 -14.633 -5.566 1 93.06 67 GLY B O 1
ATOM 3609 N N . TYR B 1 68 ? 13.195 -16.531 -6.418 1 91.88 68 TYR B N 1
ATOM 3610 C CA . TYR B 1 68 ? 14.516 -17.109 -6.652 1 91.88 68 TYR B CA 1
ATOM 3611 C C . TYR B 1 68 ? 15.305 -16.281 -7.656 1 91.88 68 TYR B C 1
ATOM 3613 O O . TYR B 1 68 ? 16.516 -16.078 -7.488 1 91.88 68 TYR B O 1
ATOM 3621 N N . LEU B 1 69 ? 14.648 -15.836 -8.594 1 88 69 LEU B N 1
ATOM 3622 C CA . LEU B 1 69 ? 15.305 -15.047 -9.633 1 88 69 LEU B CA 1
ATOM 3623 C C . LEU B 1 69 ? 15.672 -13.664 -9.125 1 88 69 LEU B C 1
ATOM 3625 O O . LEU B 1 69 ? 16.484 -12.969 -9.734 1 88 69 LEU B O 1
ATOM 3629 N N . SER B 1 70 ? 15.078 -13.25 -8.07 1 86.38 70 SER B N 1
ATOM 3630 C CA . SER B 1 70 ? 15.375 -11.945 -7.477 1 86.38 70 SER B CA 1
ATOM 3631 C C . SER B 1 70 ? 16.484 -12.047 -6.434 1 86.38 70 SER B C 1
ATOM 3633 O O . SER B 1 70 ? 16.719 -11.109 -5.676 1 86.38 70 SER B O 1
ATOM 3635 N N . ARG B 1 71 ? 17.078 -13.125 -6.375 1 84.88 71 ARG B N 1
ATOM 3636 C CA . ARG B 1 71 ? 18.109 -13.367 -5.379 1 84.88 71 ARG B CA 1
ATOM 3637 C C . ARG B 1 71 ? 19.297 -12.414 -5.57 1 84.88 71 ARG B C 1
ATOM 3639 O O . ARG B 1 71 ? 19.922 -11.992 -4.598 1 84.88 71 ARG B O 1
ATOM 3646 N N . SER B 1 72 ? 19.562 -12.086 -6.809 1 79.81 72 SER B N 1
ATOM 3647 C CA . SER B 1 72 ? 20.656 -11.156 -7.09 1 79.81 72 SER B CA 1
ATOM 3648 C C . SER B 1 72 ? 20.406 -9.805 -6.434 1 79.81 72 SER B C 1
ATOM 3650 O O . SER B 1 72 ? 21.359 -9.117 -6.043 1 79.81 72 SER B O 1
ATOM 3652 N N . TRP B 1 73 ? 19.219 -9.5 -6.266 1 78.44 73 TRP B N 1
ATOM 3653 C CA . TRP B 1 73 ? 18.859 -8.242 -5.613 1 78.44 73 TRP B CA 1
ATOM 3654 C C . TRP B 1 73 ? 19.188 -8.289 -4.125 1 78.44 73 TRP B C 1
ATOM 3656 O O . TRP B 1 73 ? 19.641 -7.293 -3.557 1 78.44 73 TRP B O 1
ATOM 3666 N N . LEU B 1 74 ? 18.938 -9.398 -3.57 1 76.31 74 LEU B N 1
ATOM 3667 C CA . LEU B 1 74 ? 19.234 -9.578 -2.154 1 76.31 74 LEU B CA 1
ATOM 3668 C C . LEU B 1 74 ? 20.734 -9.469 -1.893 1 76.31 74 LEU B C 1
ATOM 3670 O O . LEU B 1 74 ? 21.156 -8.812 -0.938 1 76.31 74 LEU B O 1
ATOM 3674 N N . ASN B 1 75 ? 21.438 -10.078 -2.805 1 76.94 75 ASN B N 1
ATOM 3675 C CA . ASN B 1 75 ? 22.875 -10.016 -2.676 1 76.94 75 ASN B CA 1
ATOM 3676 C C . ASN B 1 75 ? 23.406 -8.594 -2.852 1 76.94 75 ASN B C 1
ATOM 3678 O O . ASN B 1 75 ? 24.297 -8.164 -2.133 1 76.94 75 ASN B O 1
ATOM 3682 N N . ALA B 1 76 ? 22.828 -7.934 -3.729 1 74.12 76 ALA B N 1
ATOM 3683 C CA . ALA B 1 76 ? 23.219 -6.551 -3.98 1 74.12 76 ALA B CA 1
ATOM 3684 C C . ALA B 1 76 ? 22.875 -5.656 -2.793 1 74.12 76 ALA B C 1
ATOM 3686 O O . ALA B 1 76 ? 23.609 -4.719 -2.48 1 74.12 76 ALA B O 1
ATOM 3687 N N . ALA B 1 77 ? 21.875 -5.969 -2.186 1 73.38 77 ALA B N 1
ATOM 3688 C CA . ALA B 1 77 ? 21.422 -5.188 -1.031 1 73.38 77 ALA B CA 1
ATOM 3689 C C . ALA B 1 77 ? 22.375 -5.371 0.151 1 73.38 77 ALA B C 1
ATOM 3691 O O . ALA B 1 77 ? 22.453 -4.504 1.024 1 73.38 77 ALA B O 1
ATOM 3692 N N . ARG B 1 78 ? 23.047 -6.461 0.149 1 74.31 78 ARG B N 1
ATOM 3693 C CA . ARG B 1 78 ? 23.875 -6.828 1.291 1 74.31 78 ARG B CA 1
ATOM 3694 C C . ARG B 1 78 ? 25.344 -6.504 1.025 1 74.31 78 ARG B C 1
ATOM 3696 O O . ARG B 1 78 ? 26.156 -6.461 1.955 1 74.31 78 ARG B O 1
ATOM 3703 N N . GLU B 1 79 ? 25.734 -6.418 -0.181 1 71.31 79 GLU B N 1
ATOM 3704 C CA . GLU B 1 79 ? 27.156 -6.27 -0.536 1 71.31 79 GLU B CA 1
ATOM 3705 C C . GLU B 1 79 ? 27.578 -4.809 -0.469 1 71.31 79 GLU B C 1
ATOM 3707 O O . GLU B 1 79 ? 26.828 -3.953 0.003 1 71.31 79 GLU B O 1
ATOM 3712 N N . ASP B 1 80 ? 28.688 -4.422 -1.298 1 63.81 80 ASP B N 1
ATOM 3713 C CA . ASP B 1 80 ? 29.453 -3.176 -1.326 1 63.81 80 ASP B CA 1
ATOM 3714 C C . ASP B 1 80 ? 28.625 -2.039 -1.917 1 63.81 80 ASP B C 1
ATOM 3716 O O . ASP B 1 80 ? 27.5 -2.266 -2.402 1 63.81 80 ASP B O 1
ATOM 3720 N N . GLU B 1 81 ? 29.078 -0.882 -1.777 1 63.94 81 GLU B N 1
ATOM 3721 C CA . GLU B 1 81 ? 28.469 0.368 -2.225 1 63.94 81 GLU B CA 1
ATOM 3722 C C . GLU B 1 81 ? 28.062 0.293 -3.697 1 63.94 81 GLU B C 1
ATOM 3724 O O . GLU B 1 81 ? 26.984 0.749 -4.078 1 63.94 81 GLU B O 1
ATOM 3729 N N . ALA B 1 82 ? 28.906 -0.323 -4.453 1 63.25 82 ALA B N 1
ATOM 3730 C CA . ALA B 1 82 ? 28.641 -0.426 -5.883 1 63.25 82 ALA B CA 1
ATOM 3731 C C . ALA B 1 82 ? 27.422 -1.322 -6.148 1 63.25 82 ALA B C 1
ATOM 3733 O O . ALA B 1 82 ? 26.625 -1.041 -7.039 1 63.25 82 ALA B O 1
ATOM 3734 N N . SER B 1 83 ? 27.281 -2.199 -5.324 1 72.75 83 SER B N 1
ATOM 3735 C CA . SER B 1 83 ? 26.172 -3.143 -5.477 1 72.75 83 SER B CA 1
ATOM 3736 C C . SER B 1 83 ? 24.844 -2.502 -5.102 1 72.75 83 SER B C 1
ATOM 3738 O O . SER B 1 83 ? 23.812 -2.787 -5.723 1 72.75 83 SER B O 1
ATOM 3740 N N . ALA B 1 84 ? 24.984 -1.578 -4.27 1 73.5 84 ALA B N 1
ATOM 3741 C CA . ALA B 1 84 ? 23.766 -0.878 -3.842 1 73.5 84 ALA B CA 1
ATOM 3742 C C . ALA B 1 84 ? 23.219 0.008 -4.957 1 73.5 84 ALA B C 1
ATOM 3744 O O . ALA B 1 84 ? 22.016 0.082 -5.16 1 73.5 84 ALA B O 1
ATOM 3745 N N . ALA B 1 85 ? 24.141 0.647 -5.617 1 74.75 85 ALA B N 1
ATOM 3746 C CA . ALA B 1 85 ? 23.734 1.51 -6.73 1 74.75 85 ALA B CA 1
ATOM 3747 C C . ALA B 1 85 ? 23.094 0.698 -7.852 1 74.75 85 ALA B C 1
ATOM 3749 O O . ALA B 1 85 ? 22.062 1.101 -8.406 1 74.75 85 ALA B O 1
ATOM 3750 N N . ASN B 1 86 ? 23.703 -0.377 -8.094 1 74.81 86 ASN B N 1
ATOM 3751 C CA . ASN B 1 86 ? 23.172 -1.254 -9.133 1 74.81 86 ASN B CA 1
ATOM 3752 C C . ASN B 1 86 ? 21.812 -1.82 -8.742 1 74.81 86 ASN B C 1
ATOM 3754 O O . ASN B 1 86 ? 20.922 -1.942 -9.594 1 74.81 86 ASN B O 1
ATOM 3758 N N . LEU B 1 87 ? 21.672 -2.102 -7.527 1 76.19 87 LEU B N 1
ATOM 3759 C CA . LEU B 1 87 ? 20.391 -2.598 -7.016 1 76.19 87 LEU B CA 1
ATOM 3760 C C . LEU B 1 87 ? 19.297 -1.56 -7.195 1 76.19 87 LEU B C 1
ATOM 3762 O O . LEU B 1 87 ? 18.203 -1.884 -7.66 1 76.19 87 LEU B O 1
ATOM 3766 N N . LEU B 1 88 ? 19.672 -0.382 -6.891 1 76.69 88 LEU B N 1
ATOM 3767 C CA . LEU B 1 88 ? 18.688 0.695 -6.984 1 76.69 88 LEU B CA 1
ATOM 3768 C C . LEU B 1 88 ? 18.234 0.895 -8.422 1 76.69 88 LEU B C 1
ATOM 3770 O O . LEU B 1 88 ? 17.047 1.053 -8.688 1 76.69 88 LEU B O 1
ATOM 3774 N N . VAL B 1 89 ? 19.156 0.809 -9.258 1 76.56 89 VAL B N 1
ATOM 3775 C CA . VAL B 1 89 ? 18.859 1.006 -10.672 1 76.56 89 VAL B CA 1
ATOM 3776 C C . VAL B 1 89 ? 17.984 -0.142 -11.172 1 76.56 89 VAL B C 1
ATOM 3778 O O . VAL B 1 89 ? 17.016 0.079 -11.906 1 76.56 89 VAL B O 1
ATOM 3781 N N . ARG B 1 90 ? 18.297 -1.285 -10.781 1 77.31 90 ARG B N 1
ATOM 3782 C CA . ARG B 1 90 ? 17.562 -2.465 -11.219 1 77.31 90 ARG B CA 1
ATOM 3783 C C . ARG B 1 90 ? 16.141 -2.447 -10.672 1 77.31 90 ARG B C 1
ATOM 3785 O O . ARG B 1 90 ? 15.188 -2.75 -11.391 1 77.31 90 ARG B O 1
ATOM 3792 N N . VAL B 1 91 ? 16.047 -2.139 -9.492 1 76.88 91 VAL B N 1
ATOM 3793 C CA . VAL B 1 91 ? 14.734 -2.107 -8.852 1 76.88 91 VAL B CA 1
ATOM 3794 C C . VAL B 1 91 ? 13.891 -0.993 -9.469 1 76.88 91 VAL B C 1
ATOM 3796 O O . VAL B 1 91 ? 12.695 -1.173 -9.711 1 76.88 91 VAL B O 1
ATOM 3799 N N . ARG B 1 92 ? 14.531 0.09 -9.766 1 79.75 92 ARG B N 1
ATOM 3800 C CA . ARG B 1 92 ? 13.828 1.21 -10.383 1 79.75 92 ARG B CA 1
ATOM 3801 C C . ARG B 1 92 ? 13.289 0.824 -11.758 1 79.75 92 ARG B C 1
ATOM 3803 O O . ARG B 1 92 ? 12.133 1.114 -12.078 1 79.75 92 ARG B O 1
ATOM 3810 N N . SER B 1 93 ? 14.133 0.166 -12.438 1 78.94 93 SER B N 1
ATOM 3811 C CA . SER B 1 93 ? 13.734 -0.232 -13.781 1 78.94 93 SER B CA 1
ATOM 3812 C C . SER B 1 93 ? 12.617 -1.267 -13.75 1 78.94 93 SER B C 1
ATOM 3814 O O . SER B 1 93 ? 11.648 -1.168 -14.508 1 78.94 93 SER B O 1
ATOM 3816 N N . SER B 1 94 ? 12.797 -2.166 -12.906 1 81.06 94 SER B N 1
ATOM 3817 C CA . SER B 1 94 ? 11.781 -3.203 -12.766 1 81.06 94 SER B CA 1
ATOM 3818 C C . SER B 1 94 ? 10.453 -2.617 -12.297 1 81.06 94 SER B C 1
ATOM 3820 O O . SER B 1 94 ? 9.391 -2.967 -12.828 1 81.06 94 SER B O 1
ATOM 3822 N N . THR B 1 95 ? 10.578 -1.754 -11.367 1 82.31 95 THR B N 1
ATOM 3823 C CA . THR B 1 95 ? 9.383 -1.128 -10.812 1 82.31 95 THR B CA 1
ATOM 3824 C C . THR B 1 95 ? 8.68 -0.28 -11.859 1 82.31 95 THR B C 1
ATOM 3826 O O . THR B 1 95 ? 7.453 -0.336 -11.992 1 82.31 95 THR B O 1
ATOM 3829 N N . ALA B 1 96 ? 9.375 0.427 -12.555 1 80.25 96 ALA B N 1
ATOM 3830 C CA . ALA B 1 96 ? 8.789 1.272 -13.594 1 80.25 96 ALA B CA 1
ATOM 3831 C C . ALA B 1 96 ? 8.086 0.431 -14.648 1 80.25 96 ALA B C 1
ATOM 3833 O O . ALA B 1 96 ? 6.969 0.757 -15.07 1 80.25 96 ALA B O 1
ATOM 3834 N N . MET B 1 97 ? 8.719 -0.626 -14.945 1 81.06 97 MET B N 1
ATOM 3835 C CA . MET B 1 97 ? 8.148 -1.504 -15.961 1 81.06 97 MET B CA 1
ATOM 3836 C C . MET B 1 97 ? 6.887 -2.188 -15.438 1 81.06 97 MET B C 1
ATOM 3838 O O . MET B 1 97 ? 5.852 -2.186 -16.109 1 81.06 97 MET B O 1
ATOM 3842 N N . LEU B 1 98 ? 7 -2.711 -14.328 1 86 98 LEU B N 1
ATOM 3843 C CA . LEU B 1 98 ? 5.887 -3.463 -13.766 1 86 98 LEU B CA 1
ATOM 3844 C C . LEU B 1 98 ? 4.719 -2.539 -13.43 1 86 98 LEU B C 1
ATOM 3846 O O . LEU B 1 98 ? 3.564 -2.863 -13.719 1 86 98 LEU B O 1
ATOM 3850 N N . LEU B 1 99 ? 5.043 -1.418 -12.844 1 85.5 99 LEU B N 1
ATOM 3851 C CA . LEU B 1 99 ? 3.988 -0.472 -12.492 1 85.5 99 LEU B CA 1
ATOM 3852 C C . LEU B 1 99 ? 3.371 0.138 -13.75 1 85.5 99 LEU B C 1
ATOM 3854 O O . LEU B 1 99 ? 2.166 0.404 -13.789 1 85.5 99 LEU B O 1
ATOM 3858 N N . GLY B 1 100 ? 4.215 0.393 -14.688 1 83.88 100 GLY B N 1
ATOM 3859 C CA . GLY B 1 100 ? 3.686 0.867 -15.953 1 83.88 100 GLY B CA 1
ATOM 3860 C C . GLY B 1 100 ? 2.75 -0.124 -16.625 1 83.88 100 GLY B C 1
ATOM 3861 O O . GLY B 1 100 ? 1.656 0.242 -17.047 1 83.88 100 GLY B O 1
ATOM 3862 N N . THR B 1 101 ? 3.213 -1.341 -16.672 1 84.94 101 THR B N 1
ATOM 3863 C CA . THR B 1 101 ? 2.396 -2.4 -17.25 1 84.94 101 THR B CA 1
ATOM 3864 C C . THR B 1 101 ? 1.115 -2.6 -16.438 1 84.94 101 THR B C 1
ATOM 3866 O O . THR B 1 101 ? 0.031 -2.732 -17.016 1 84.94 101 THR B O 1
ATOM 3869 N N . TYR B 1 102 ? 1.218 -2.541 -15.234 1 89.25 102 TYR B N 1
ATOM 3870 C CA . TYR B 1 102 ? 0.062 -2.686 -14.352 1 89.25 102 TYR B CA 1
ATOM 3871 C C . TYR B 1 102 ? -0.966 -1.594 -14.625 1 89.25 102 TYR B C 1
ATOM 3873 O O . TYR B 1 102 ? -2.158 -1.876 -14.766 1 89.25 102 TYR B O 1
ATOM 3881 N N . THR B 1 103 ? -0.477 -0.385 -14.656 1 87.94 103 THR B N 1
ATOM 3882 C CA . THR B 1 103 ? -1.382 0.747 -14.828 1 87.94 103 THR B CA 1
ATOM 3883 C C . THR B 1 103 ? -2.104 0.667 -16.172 1 87.94 103 THR B C 1
ATOM 3885 O O . THR B 1 103 ? -3.309 0.912 -16.25 1 87.94 103 THR B O 1
ATOM 3888 N N . MET B 1 104 ? -1.417 0.305 -17.109 1 86.62 104 MET B N 1
ATOM 3889 C CA . MET B 1 104 ? -1.996 0.221 -18.438 1 86.62 104 MET B CA 1
ATOM 3890 C C . MET B 1 104 ? -3.041 -0.887 -18.516 1 86.62 104 MET B C 1
ATOM 3892 O O . MET B 1 104 ? -4.172 -0.653 -18.953 1 86.62 104 MET B O 1
ATOM 3896 N N . TRP B 1 105 ? -2.697 -1.999 -18.062 1 86.81 105 TRP B N 1
ATOM 3897 C CA . TRP B 1 105 ? -3.594 -3.145 -18.156 1 86.81 105 TRP B CA 1
ATOM 3898 C C . TRP B 1 105 ? -4.746 -3.023 -17.172 1 86.81 105 TRP B C 1
ATOM 3900 O O . TRP B 1 105 ? -5.875 -3.432 -17.469 1 86.81 105 TRP B O 1
ATOM 3910 N N . GLN B 1 106 ? -4.504 -2.492 -16.031 1 89.88 106 GLN B N 1
ATOM 3911 C CA . GLN B 1 106 ? -5.574 -2.24 -15.07 1 89.88 106 GLN B CA 1
ATOM 3912 C C . GLN B 1 106 ? -6.613 -1.282 -15.641 1 89.88 106 GLN B C 1
ATOM 3914 O O . GLN B 1 106 ? -7.816 -1.495 -15.484 1 89.88 106 GLN B O 1
ATOM 3919 N N . THR B 1 107 ? -6.137 -0.279 -16.312 1 89 107 THR B N 1
ATOM 3920 C CA . THR B 1 107 ? -7.035 0.68 -16.938 1 89 107 THR B CA 1
ATOM 3921 C C . THR B 1 107 ? -7.852 0.011 -18.047 1 89 107 THR B C 1
ATOM 3923 O O . THR B 1 107 ? -9.062 0.219 -18.141 1 89 107 THR B O 1
ATOM 3926 N N . LEU B 1 108 ? -7.184 -0.786 -18.797 1 85.5 108 LEU B N 1
ATOM 3927 C CA . LEU B 1 108 ? -7.859 -1.494 -19.875 1 85.5 108 LEU B CA 1
ATOM 3928 C C . LEU B 1 108 ? -8.945 -2.41 -19.328 1 85.5 108 LEU B C 1
ATOM 3930 O O . LEU B 1 108 ? -10.078 -2.398 -19.812 1 85.5 108 LEU B O 1
ATOM 3934 N N . TYR B 1 109 ? -8.602 -3.109 -18.297 1 84.69 109 TYR B N 1
ATOM 3935 C CA . TYR B 1 109 ? -9.57 -4.031 -17.703 1 84.69 109 TYR B CA 1
ATOM 3936 C C . TYR B 1 109 ? -10.727 -3.275 -17.078 1 84.69 109 TYR B C 1
ATOM 3938 O O . TYR B 1 109 ? -11.875 -3.725 -17.141 1 84.69 109 TYR B O 1
ATOM 3946 N N . LEU B 1 110 ? -10.445 -2.188 -16.484 1 86.88 110 LEU B N 1
ATOM 3947 C CA . LEU B 1 110 ? -11.492 -1.382 -15.867 1 86.88 110 LEU B CA 1
ATOM 3948 C C . LEU B 1 110 ? -12.461 -0.846 -16.906 1 86.88 110 LEU B C 1
ATOM 3950 O O . LEU B 1 110 ? -13.68 -0.865 -16.703 1 86.88 110 LEU B O 1
ATOM 3954 N N . VAL B 1 111 ? -11.938 -0.455 -18.031 1 86.88 111 VAL B N 1
ATOM 3955 C CA . VAL B 1 111 ? -12.75 0.134 -19.078 1 86.88 111 VAL B CA 1
ATOM 3956 C C . VAL B 1 111 ? -13.609 -0.948 -19.734 1 86.88 111 VAL B C 1
ATOM 3958 O O . VAL B 1 111 ? -14.766 -0.705 -20.094 1 86.88 111 VAL B O 1
ATOM 3961 N N . ILE B 1 112 ? -13.094 -2.098 -19.797 1 82 112 ILE B N 1
ATOM 3962 C CA . ILE B 1 112 ? -13.797 -3.178 -20.484 1 82 112 ILE B CA 1
ATOM 3963 C C . ILE B 1 112 ? -14.852 -3.777 -19.547 1 82 112 ILE B C 1
ATOM 3965 O O . ILE B 1 112 ? -15.984 -4.027 -19.969 1 82 112 ILE B O 1
ATOM 3969 N N . ASN B 1 113 ? -14.492 -3.906 -18.312 1 80 113 ASN B N 1
ATOM 3970 C CA . ASN B 1 113 ? -15.336 -4.719 -17.453 1 80 113 ASN B CA 1
ATOM 3971 C C . ASN B 1 113 ? -16.156 -3.854 -16.5 1 80 113 ASN B C 1
ATOM 3973 O O . ASN B 1 113 ? -17.219 -4.277 -16.016 1 80 113 ASN B O 1
ATOM 3977 N N . TYR B 1 114 ? -15.695 -2.65 -16.203 1 81 114 TYR B N 1
ATOM 3978 C CA . TYR B 1 114 ? -16.328 -1.905 -15.117 1 81 114 TYR B CA 1
ATOM 3979 C C . TYR B 1 114 ? -16.484 -0.436 -15.492 1 81 114 TYR B C 1
ATOM 3981 O O . TYR B 1 114 ? -16.312 0.447 -14.648 1 81 114 TYR B O 1
ATOM 3989 N N . TYR B 1 115 ? -16.703 -0.158 -16.656 1 78.25 115 TYR B N 1
ATOM 3990 C CA . TYR B 1 115 ? -16.844 1.216 -17.125 1 78.25 115 TYR B CA 1
ATOM 3991 C C . TYR B 1 115 ? -18.078 1.88 -16.5 1 78.25 115 TYR B C 1
ATOM 3993 O O . TYR B 1 115 ? -18.125 3.105 -16.391 1 78.25 115 TYR B O 1
ATOM 4001 N N . ASP B 1 116 ? -19.062 1.129 -15.914 1 80.19 116 ASP B N 1
ATOM 4002 C CA . ASP B 1 116 ? -20.328 1.669 -15.445 1 80.19 116 ASP B CA 1
ATOM 4003 C C . ASP B 1 116 ? -20.359 1.766 -13.922 1 80.19 116 ASP B C 1
ATOM 4005 O O . ASP B 1 116 ? -21.375 2.125 -13.328 1 80.19 116 ASP B O 1
ATOM 4009 N N . VAL B 1 117 ? -19.266 1.408 -13.422 1 78.75 117 VAL B N 1
ATOM 4010 C CA . VAL B 1 117 ? -19.25 1.42 -11.961 1 78.75 117 VAL B CA 1
ATOM 4011 C C . VAL B 1 117 ? -18.656 2.738 -11.469 1 78.75 117 VAL B C 1
ATOM 4013 O O . VAL B 1 117 ? -17.547 3.125 -11.867 1 78.75 117 VAL B O 1
ATOM 4016 N N . THR B 1 118 ? -19.422 3.52 -10.672 1 80.12 118 THR B N 1
ATOM 4017 C CA . THR B 1 118 ? -18.984 4.777 -10.07 1 80.12 118 THR B CA 1
ATOM 4018 C C . THR B 1 118 ? -19.062 4.703 -8.547 1 80.12 118 THR B C 1
ATOM 4020 O O . THR B 1 118 ? -20 4.117 -7.996 1 80.12 118 THR B O 1
ATOM 4023 N N . PRO B 1 119 ? -18.078 5.285 -7.871 1 82.88 119 PRO B N 1
ATOM 4024 C CA . PRO B 1 119 ? -16.797 5.828 -8.328 1 82.88 119 PRO B CA 1
ATOM 4025 C C . PRO B 1 119 ? -15.875 4.754 -8.898 1 82.88 119 PRO B C 1
ATOM 4027 O O . PRO B 1 119 ? -16.125 3.559 -8.719 1 82.88 119 PRO B O 1
ATOM 4030 N N . VAL B 1 120 ? -14.844 5.199 -9.625 1 83.69 120 VAL B N 1
ATOM 4031 C CA . VAL B 1 120 ? -13.938 4.297 -10.32 1 83.69 120 VAL B CA 1
ATOM 4032 C C . VAL B 1 120 ? -13.227 3.395 -9.312 1 83.69 120 VAL B C 1
ATOM 4034 O O . VAL B 1 120 ? -12.734 3.867 -8.281 1 83.69 120 VAL B O 1
ATOM 4037 N N . GLN B 1 121 ? -13.227 2.152 -9.555 1 83.5 121 GLN B N 1
ATOM 4038 C CA . GLN B 1 121 ? -12.602 1.159 -8.688 1 83.5 121 GLN B CA 1
ATOM 4039 C C . GLN B 1 121 ? -11.18 0.839 -9.141 1 83.5 121 GLN B C 1
ATOM 4041 O O . GLN B 1 121 ? -10.883 -0.302 -9.492 1 83.5 121 GLN B O 1
ATOM 4046 N N . TRP B 1 122 ? -10.297 1.667 -8.953 1 85.94 122 TRP B N 1
ATOM 4047 C CA . TRP B 1 122 ? -8.945 1.567 -9.516 1 85.94 122 TRP B CA 1
ATOM 4048 C C . TRP B 1 122 ? -8.047 0.733 -8.609 1 85.94 122 TRP B C 1
ATOM 4050 O O . TRP B 1 122 ? -7.141 0.048 -9.086 1 85.94 122 TRP B O 1
ATOM 4060 N N . TRP B 1 123 ? -8.273 0.668 -7.359 1 85.19 123 TRP B N 1
ATOM 4061 C CA . TRP B 1 123 ? -7.305 0.167 -6.391 1 85.19 123 TRP B CA 1
ATOM 4062 C C . TRP B 1 123 ? -7.488 -1.329 -6.16 1 85.19 123 TRP B C 1
ATOM 4064 O O . TRP B 1 123 ? -6.707 -1.955 -5.445 1 85.19 123 TRP B O 1
ATOM 4074 N N . GLY B 1 124 ? -8.531 -1.877 -6.68 1 87.5 124 GLY B N 1
ATOM 4075 C CA . GLY B 1 124 ? -8.719 -3.318 -6.656 1 87.5 124 GLY B CA 1
ATOM 4076 C C . GLY B 1 124 ? -8.242 -4 -7.926 1 87.5 124 GLY B C 1
ATOM 4077 O O . GLY B 1 124 ? -8.875 -3.873 -8.977 1 87.5 124 GLY B O 1
ATOM 4078 N N . PRO B 1 125 ? -7.086 -4.684 -7.855 1 89.75 125 PRO B N 1
ATOM 4079 C CA . PRO B 1 125 ? -6.598 -5.359 -9.062 1 89.75 125 PRO B CA 1
ATOM 4080 C C . PRO B 1 125 ? -7.625 -6.328 -9.648 1 89.75 125 PRO B C 1
ATOM 4082 O O . PRO B 1 125 ? -8.258 -7.082 -8.914 1 89.75 125 PRO B O 1
ATOM 4085 N N . ILE B 1 126 ? -7.695 -6.258 -10.914 1 87.38 126 ILE B N 1
ATOM 4086 C CA . ILE B 1 126 ? -8.68 -7.078 -11.602 1 87.38 126 ILE B CA 1
ATOM 4087 C C . ILE B 1 126 ? -8.016 -8.336 -12.148 1 87.38 126 ILE B C 1
ATOM 4089 O O . ILE B 1 126 ? -7.047 -8.258 -12.906 1 87.38 126 ILE B O 1
ATOM 4093 N N . GLY B 1 127 ? -8.477 -9.422 -11.648 1 83.75 127 GLY B N 1
ATOM 4094 C CA . GLY B 1 127 ? -8.023 -10.703 -12.172 1 83.75 127 GLY B CA 1
ATOM 4095 C C . GLY B 1 127 ? -6.555 -10.977 -11.898 1 83.75 127 GLY B C 1
ATOM 4096 O O . GLY B 1 127 ? -6.129 -11.016 -10.742 1 83.75 127 GLY B O 1
ATOM 4097 N N . VAL B 1 128 ? -5.762 -10.992 -13.023 1 87.5 128 VAL B N 1
ATOM 4098 C CA . VAL B 1 128 ? -4.371 -11.43 -12.922 1 87.5 128 VAL B CA 1
ATOM 4099 C C . VAL B 1 128 ? -3.49 -10.25 -12.516 1 87.5 128 VAL B C 1
ATOM 4101 O O . VAL B 1 128 ? -2.318 -10.43 -12.172 1 87.5 128 VAL B O 1
ATOM 4104 N N . MET B 1 129 ? -4.07 -9.078 -12.422 1 91.81 129 MET B N 1
ATOM 4105 C CA . MET B 1 129 ? -3.275 -7.887 -12.141 1 91.81 129 MET B CA 1
ATOM 4106 C C . MET B 1 129 ? -2.799 -7.875 -10.695 1 91.81 129 MET B C 1
ATOM 4108 O O . MET B 1 129 ? -1.853 -7.16 -10.352 1 91.81 129 MET B O 1
ATOM 4112 N N . TRP B 1 130 ? -3.375 -8.703 -9.875 1 92.38 130 TRP B N 1
ATOM 4113 C CA . TRP B 1 130 ? -2.943 -8.734 -8.484 1 92.38 130 TRP B CA 1
ATOM 4114 C C . TRP B 1 130 ? -1.479 -9.148 -8.375 1 92.38 130 TRP B C 1
ATOM 4116 O O . TRP B 1 130 ? -0.74 -8.625 -7.535 1 92.38 130 TRP B O 1
ATOM 4126 N N . TYR B 1 131 ? -1.089 -9.984 -9.203 1 94.06 131 TYR B N 1
ATOM 4127 C CA . TYR B 1 131 ? 0.257 -10.539 -9.102 1 94.06 131 TYR B CA 1
ATOM 4128 C C . TYR B 1 131 ? 1.305 -9.508 -9.492 1 94.06 131 TYR B C 1
ATOM 4130 O O . TYR B 1 131 ? 2.363 -9.414 -8.867 1 94.06 131 TYR B O 1
ATOM 4138 N N . LEU B 1 132 ? 1.029 -8.781 -10.602 1 91.12 132 LEU B N 1
ATOM 4139 C CA . LEU B 1 132 ? 1.977 -7.754 -11.016 1 91.12 132 LEU B CA 1
ATOM 4140 C C . LEU B 1 132 ? 2.172 -6.719 -9.914 1 91.12 132 LEU B C 1
ATOM 4142 O O . LEU B 1 132 ? 3.299 -6.289 -9.648 1 91.12 132 LEU B O 1
ATOM 4146 N N . PHE B 1 133 ? 1.114 -6.383 -9.367 1 92.5 133 PHE B N 1
ATOM 4147 C CA . PHE B 1 133 ? 1.168 -5.445 -8.25 1 92.5 133 PHE B CA 1
ATOM 4148 C C . PHE B 1 133 ? 1.936 -6.043 -7.078 1 92.5 133 PHE B C 1
ATOM 4150 O O . PHE B 1 133 ? 2.822 -5.395 -6.516 1 92.5 133 PHE B O 1
ATOM 4157 N N . ALA B 1 134 ? 1.64 -7.223 -6.711 1 94.5 134 ALA B N 1
ATOM 4158 C CA . ALA B 1 134 ? 2.299 -7.906 -5.602 1 94.5 134 ALA B CA 1
ATOM 4159 C C . ALA B 1 134 ? 3.791 -8.078 -5.871 1 94.5 134 ALA B C 1
ATOM 4161 O O . ALA B 1 134 ? 4.617 -7.832 -4.988 1 94.5 134 ALA B O 1
ATOM 4162 N N . LEU B 1 135 ? 4.105 -8.477 -7.059 1 93.62 135 LEU B N 1
ATOM 4163 C CA . LEU B 1 135 ? 5.504 -8.688 -7.422 1 93.62 135 LEU B CA 1
ATOM 4164 C C . LEU B 1 135 ? 6.301 -7.395 -7.281 1 93.62 135 LEU B C 1
ATOM 4166 O O . LEU B 1 135 ? 7.43 -7.406 -6.789 1 93.62 135 LEU B O 1
ATOM 4170 N N . THR B 1 136 ? 5.703 -6.332 -7.715 1 91.12 136 THR B N 1
ATOM 4171 C CA . THR B 1 136 ? 6.355 -5.035 -7.594 1 91.12 136 THR B CA 1
ATOM 4172 C C . THR B 1 136 ? 6.633 -4.703 -6.129 1 91.12 136 THR B C 1
ATOM 4174 O O . THR B 1 136 ? 7.734 -4.273 -5.781 1 91.12 136 THR B O 1
ATOM 4177 N N . LEU B 1 137 ? 5.715 -4.949 -5.324 1 91.44 137 LEU B N 1
ATOM 4178 C CA . LEU B 1 137 ? 5.867 -4.648 -3.906 1 91.44 137 LEU B CA 1
ATOM 4179 C C . LEU B 1 137 ? 6.898 -5.566 -3.26 1 91.44 137 LEU B C 1
ATOM 4181 O O . LEU B 1 137 ? 7.699 -5.125 -2.432 1 91.44 137 LEU B O 1
ATOM 4185 N N . TRP B 1 138 ? 6.859 -6.809 -3.602 1 93 138 TRP B N 1
ATOM 4186 C CA . TRP B 1 138 ? 7.816 -7.762 -3.039 1 93 138 TRP B CA 1
ATOM 4187 C C . TRP B 1 138 ? 9.242 -7.402 -3.447 1 93 138 TRP B C 1
ATOM 4189 O O . TRP B 1 138 ? 10.148 -7.414 -2.615 1 93 138 TRP B O 1
ATOM 4199 N N . ARG B 1 139 ? 9.391 -7.039 -4.656 1 88.38 139 ARG B N 1
ATOM 4200 C CA . ARG B 1 139 ? 10.711 -6.668 -5.145 1 88.38 139 ARG B CA 1
ATOM 4201 C C . ARG B 1 139 ? 11.188 -5.371 -4.496 1 88.38 139 ARG B C 1
ATOM 4203 O O . ARG B 1 139 ? 12.359 -5.25 -4.129 1 88.38 139 ARG B O 1
ATOM 4210 N N . MET B 1 140 ? 10.273 -4.473 -4.355 1 86 140 MET B N 1
ATOM 4211 C CA . MET B 1 140 ? 10.617 -3.211 -3.699 1 86 140 MET B CA 1
ATOM 4212 C C . MET B 1 140 ? 10.961 -3.438 -2.23 1 86 140 MET B C 1
ATOM 4214 O O . MET B 1 140 ? 11.828 -2.756 -1.677 1 86 140 MET B O 1
ATOM 4218 N N . SER B 1 141 ? 10.336 -4.328 -1.646 1 87.94 141 SER B N 1
ATOM 4219 C CA . SER B 1 141 ? 10.547 -4.594 -0.228 1 87.94 141 SER B CA 1
ATOM 4220 C C . SER B 1 141 ? 11.938 -5.172 0.02 1 87.94 141 SER B C 1
ATOM 4222 O O . SER B 1 141 ? 12.453 -5.102 1.138 1 87.94 141 SER B O 1
ATOM 4224 N N . VAL B 1 142 ? 12.516 -5.73 -0.972 1 85.94 142 VAL B N 1
ATOM 4225 C CA . VAL B 1 142 ? 13.844 -6.309 -0.83 1 85.94 142 VAL B CA 1
ATOM 4226 C C . VAL B 1 142 ? 14.859 -5.203 -0.533 1 85.94 142 VAL B C 1
ATOM 4228 O O . VAL B 1 142 ? 15.859 -5.438 0.145 1 85.94 142 VAL B O 1
ATOM 4231 N N . LEU B 1 143 ? 14.555 -3.982 -1.002 1 81.12 143 LEU B N 1
ATOM 4232 C CA . LEU B 1 143 ? 15.43 -2.846 -0.744 1 81.12 143 LEU B CA 1
ATOM 4233 C C . LEU B 1 143 ? 15.531 -2.566 0.751 1 81.12 143 LEU B C 1
ATOM 4235 O O . LEU B 1 143 ? 16.594 -2.158 1.241 1 81.12 143 LEU B O 1
ATOM 4239 N N . VAL B 1 144 ? 14.484 -2.9 1.353 1 80.19 144 VAL B N 1
ATOM 4240 C CA . VAL B 1 144 ? 14.438 -2.586 2.777 1 80.19 144 VAL B CA 1
ATOM 4241 C C . VAL B 1 144 ? 14.742 -3.84 3.594 1 80.19 144 VAL B C 1
ATOM 4243 O O . VAL B 1 144 ? 15.562 -3.803 4.516 1 80.19 144 VAL B O 1
ATOM 4246 N N . LEU B 1 145 ? 14.195 -4.953 3.211 1 83.5 145 LEU B N 1
ATOM 4247 C CA . LEU B 1 145 ? 14.297 -6.188 3.979 1 83.5 145 LEU B CA 1
ATOM 4248 C C . LEU B 1 145 ? 15.633 -6.879 3.711 1 83.5 145 LEU B C 1
ATOM 4250 O O . LEU B 1 145 ? 16.031 -7.773 4.461 1 83.5 145 LEU B O 1
ATOM 4254 N N . GLY B 1 146 ? 16.281 -6.465 2.643 1 80.19 146 GLY B N 1
ATOM 4255 C CA . GLY B 1 146 ? 17.531 -7.109 2.275 1 80.19 146 GLY B CA 1
ATOM 4256 C C . GLY B 1 146 ? 18.594 -6.977 3.338 1 80.19 146 GLY B C 1
ATOM 4257 O O . GLY B 1 146 ? 19.531 -7.781 3.387 1 80.19 146 GLY B O 1
ATOM 4258 N N . ALA B 1 147 ? 18.422 -5.992 4.188 1 79.69 147 ALA B N 1
ATOM 4259 C CA . ALA B 1 147 ? 19.422 -5.766 5.227 1 79.69 147 ALA B CA 1
ATOM 4260 C C . ALA B 1 147 ? 19.172 -6.672 6.434 1 79.69 147 ALA B C 1
ATOM 4262 O O . ALA B 1 147 ? 20.047 -6.824 7.285 1 79.69 147 ALA B O 1
ATOM 4263 N N . LEU B 1 148 ? 18.094 -7.367 6.414 1 84.25 148 LEU B N 1
ATOM 4264 C CA . LEU B 1 148 ? 17.734 -8.227 7.539 1 84.25 148 LEU B CA 1
ATOM 4265 C C . LEU B 1 148 ? 18.25 -9.641 7.324 1 84.25 148 LEU B C 1
ATOM 4267 O O . LEU B 1 148 ? 18.625 -10.008 6.211 1 84.25 148 LEU B O 1
ATOM 4271 N N . LYS B 1 149 ? 18.328 -10.336 8.438 1 87.38 149 LYS B N 1
ATOM 4272 C CA . LYS B 1 149 ? 18.703 -11.742 8.344 1 87.38 149 LYS B CA 1
ATOM 4273 C C . LYS B 1 149 ? 17.641 -12.555 7.613 1 87.38 149 LYS B C 1
ATOM 4275 O O . LYS B 1 149 ? 16.453 -12.25 7.707 1 87.38 149 LYS B O 1
ATOM 4280 N N . ASN B 1 150 ? 18.062 -13.594 6.926 1 89.38 150 ASN B N 1
ATOM 4281 C CA . ASN B 1 150 ? 17.141 -14.438 6.168 1 89.38 150 ASN B CA 1
ATOM 4282 C C . ASN B 1 150 ? 16.062 -15.023 7.066 1 89.38 150 ASN B C 1
ATOM 4284 O O . ASN B 1 150 ? 14.891 -15.078 6.68 1 89.38 150 ASN B O 1
ATOM 4288 N N . ARG B 1 151 ? 16.422 -15.438 8.25 1 90.88 151 ARG B N 1
ATOM 4289 C CA . ARG B 1 151 ? 15.469 -16.047 9.172 1 90.88 151 ARG B CA 1
ATOM 4290 C C . ARG B 1 151 ? 14.406 -15.031 9.602 1 90.88 151 ARG B C 1
ATOM 4292 O O . ARG B 1 151 ? 13.242 -15.398 9.797 1 90.88 151 ARG B O 1
ATOM 4299 N N . VAL B 1 152 ? 14.852 -13.828 9.688 1 89.75 152 VAL B N 1
ATOM 4300 C CA . VAL B 1 152 ? 13.922 -12.781 10.094 1 89.75 152 VAL B CA 1
ATOM 4301 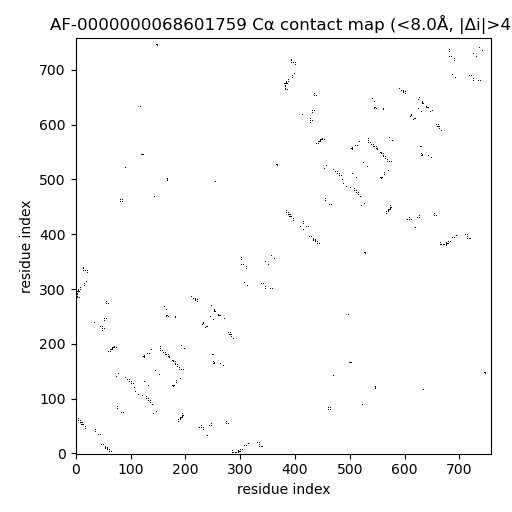C C . VAL B 1 152 ? 12.961 -12.469 8.953 1 89.75 152 VAL B C 1
ATOM 4303 O O . VAL B 1 152 ? 11.758 -12.289 9.172 1 89.75 152 VAL B O 1
ATOM 4306 N N . ILE B 1 153 ? 13.508 -12.414 7.789 1 91.88 153 ILE B N 1
ATOM 4307 C CA . ILE B 1 153 ? 12.672 -12.148 6.621 1 91.88 153 ILE B CA 1
ATOM 4308 C C . ILE B 1 153 ? 11.609 -13.234 6.484 1 91.88 153 ILE B C 1
ATOM 4310 O O . ILE B 1 153 ? 10.43 -12.938 6.297 1 91.88 153 ILE B O 1
ATOM 4314 N N . LEU B 1 154 ? 12.031 -14.469 6.633 1 94.12 154 LEU B N 1
ATOM 4315 C CA . LEU B 1 154 ? 11.109 -15.594 6.516 1 94.12 154 LEU B CA 1
ATOM 4316 C C . LEU B 1 154 ? 10.109 -15.602 7.672 1 94.12 154 LEU B C 1
ATOM 4318 O O . LEU B 1 154 ? 8.922 -15.859 7.469 1 94.12 154 LEU B O 1
ATOM 4322 N N . GLY B 1 155 ? 10.57 -15.344 8.805 1 94.31 155 GLY B N 1
ATOM 4323 C CA . GLY B 1 155 ? 9.688 -15.273 9.961 1 94.31 155 GLY B CA 1
ATOM 4324 C C . GLY B 1 155 ? 8.633 -14.188 9.844 1 94.31 155 GLY B C 1
ATOM 4325 O O . GLY B 1 155 ? 7.461 -14.414 10.148 1 94.31 155 GLY B O 1
ATOM 4326 N N . LEU B 1 156 ? 9.07 -13.062 9.383 1 92 156 LEU B N 1
ATOM 4327 C CA . LEU B 1 156 ? 8.156 -11.945 9.195 1 92 156 LEU B CA 1
ATOM 4328 C C . LEU B 1 156 ? 7.133 -12.258 8.117 1 92 156 LEU B C 1
ATOM 4330 O O . LEU B 1 156 ? 5.953 -11.93 8.258 1 92 156 LEU B O 1
ATOM 4334 N N . SER B 1 157 ? 7.633 -12.812 7.031 1 95.19 157 SER B N 1
ATOM 4335 C CA . SER B 1 157 ? 6.715 -13.156 5.953 1 95.19 157 SER B CA 1
ATOM 4336 C C . SER B 1 157 ? 5.695 -14.195 6.398 1 95.19 157 SER B C 1
ATOM 4338 O O . SER B 1 157 ? 4.512 -14.094 6.074 1 95.19 157 SER B O 1
ATOM 4340 N N . LEU B 1 158 ? 6.117 -15.195 7.113 1 96.06 158 LEU B N 1
ATOM 4341 C CA . LEU B 1 158 ? 5.211 -16.219 7.629 1 96.06 158 LEU B CA 1
ATOM 4342 C C . LEU B 1 158 ? 4.223 -15.625 8.625 1 96.06 158 LEU B C 1
ATOM 4344 O O . LEU B 1 158 ? 3.033 -15.945 8.594 1 96.06 158 LEU B O 1
ATOM 4348 N N . PHE B 1 159 ? 4.73 -14.812 9.43 1 95.31 159 PHE B N 1
ATOM 4349 C CA . PHE B 1 159 ? 3.865 -14.148 10.398 1 95.31 159 PHE B CA 1
ATOM 4350 C C . PHE B 1 159 ? 2.787 -13.336 9.688 1 95.31 159 PHE B C 1
ATOM 4352 O O . PHE B 1 159 ? 1.604 -13.445 10.016 1 95.31 159 PHE B O 1
ATOM 4359 N N . MET B 1 160 ? 3.215 -12.57 8.75 1 93.25 160 MET B N 1
ATOM 4360 C CA . MET B 1 160 ? 2.268 -11.719 8.039 1 93.25 160 MET B CA 1
ATOM 4361 C C . MET B 1 160 ? 1.296 -12.562 7.215 1 93.25 160 MET B C 1
ATOM 4363 O O . MET B 1 160 ? 0.119 -12.219 7.094 1 93.25 160 MET B O 1
ATOM 4367 N N . GLY B 1 161 ? 1.766 -13.633 6.645 1 95.44 161 GLY B N 1
ATOM 4368 C CA . GLY B 1 161 ? 0.905 -14.516 5.871 1 95.44 161 GLY B CA 1
ATOM 4369 C C . GLY B 1 161 ? -0.171 -15.188 6.707 1 95.44 161 GLY B C 1
ATOM 4370 O O . GLY B 1 161 ? -1.282 -15.414 6.227 1 95.44 161 GLY B O 1
ATOM 4371 N N . LEU B 1 162 ? 0.13 -15.461 7.93 1 95.31 162 LEU B N 1
ATOM 4372 C CA . LEU B 1 162 ? -0.818 -16.141 8.812 1 95.31 162 LEU B CA 1
ATOM 4373 C C . LEU B 1 162 ? -1.695 -15.117 9.539 1 95.31 162 LEU B C 1
ATOM 4375 O O . LEU B 1 162 ? -2.895 -15.352 9.719 1 95.31 162 LEU B O 1
ATOM 4379 N N . PHE B 1 163 ? -1.198 -13.977 9.852 1 91.81 163 PHE B N 1
ATOM 4380 C CA . PHE B 1 163 ? -1.908 -12.992 10.664 1 91.81 163 PHE B CA 1
ATOM 4381 C C . PHE B 1 163 ? -2.896 -12.203 9.812 1 91.81 163 PHE B C 1
ATOM 4383 O O . PHE B 1 163 ? -3.898 -11.703 10.32 1 91.81 163 PHE B O 1
ATOM 4390 N N . VAL B 1 164 ? -2.623 -12.047 8.562 1 92.5 164 VAL B N 1
ATOM 4391 C CA . VAL B 1 164 ? -3.477 -11.25 7.691 1 92.5 164 VAL B CA 1
ATOM 4392 C C . VAL B 1 164 ? -4.879 -11.852 7.645 1 92.5 164 VAL B C 1
ATOM 4394 O O . VAL B 1 164 ? -5.867 -11.141 7.473 1 92.5 164 VAL B O 1
ATOM 4397 N N . GLY B 1 165 ? -4.988 -13.141 7.906 1 92.56 165 GLY B N 1
ATOM 4398 C CA . GLY B 1 165 ? -6.281 -13.805 7.902 1 92.56 165 GLY B CA 1
ATOM 4399 C C . GLY B 1 165 ? -7.188 -13.344 9.031 1 92.56 165 GLY B C 1
ATOM 4400 O O . GLY B 1 165 ? -8.414 -13.484 8.945 1 92.56 165 GLY B O 1
ATOM 4401 N N . PHE B 1 166 ? -6.594 -12.773 10.031 1 90.69 166 PHE B N 1
ATOM 4402 C CA . PHE B 1 166 ? -7.371 -12.297 11.172 1 90.69 166 PHE B CA 1
ATOM 4403 C C . PHE B 1 166 ? -7.863 -10.875 10.938 1 90.69 166 PHE B C 1
ATOM 4405 O O . PHE B 1 166 ? -8.656 -10.352 11.719 1 90.69 166 PHE B O 1
ATOM 4412 N N . THR B 1 167 ? -7.465 -10.305 9.891 1 88.31 167 THR B N 1
ATOM 4413 C CA . THR B 1 167 ? -7.797 -8.906 9.633 1 88.31 167 THR B CA 1
ATOM 4414 C C . THR B 1 167 ? -8.852 -8.797 8.539 1 88.31 167 THR B C 1
ATOM 4416 O O . THR B 1 167 ? -9.039 -9.734 7.75 1 88.31 167 THR B O 1
ATOM 4419 N N . GLU B 1 168 ? -9.484 -7.617 8.555 1 85.25 168 GLU B N 1
ATOM 4420 C CA . GLU B 1 168 ? -10.539 -7.391 7.574 1 85.25 168 GLU B CA 1
ATOM 4421 C C . GLU B 1 168 ? -9.953 -6.93 6.238 1 85.25 168 GLU B C 1
ATOM 4423 O O . GLU B 1 168 ? -8.867 -6.348 6.195 1 85.25 168 GLU B O 1
ATOM 4428 N N . THR B 1 169 ? -10.672 -7.371 5.195 1 81.31 169 THR B N 1
ATOM 4429 C CA . THR B 1 169 ? -10.352 -6.926 3.842 1 81.31 169 THR B CA 1
ATOM 4430 C C . THR B 1 169 ? -11.562 -6.273 3.186 1 81.31 169 THR B C 1
ATOM 4432 O O . THR B 1 169 ? -12.438 -6.965 2.66 1 81.31 169 THR B O 1
ATOM 4435 N N . PRO B 1 170 ? -11.539 -4.977 3.17 1 81.75 170 PRO B N 1
ATOM 4436 C CA . PRO B 1 170 ? -12.703 -4.332 2.547 1 81.75 170 PRO B CA 1
ATOM 4437 C C . PRO B 1 170 ? -12.703 -4.465 1.025 1 81.75 170 PRO B C 1
ATOM 4439 O O . PRO B 1 170 ? -11.641 -4.496 0.405 1 81.75 170 PRO B O 1
ATOM 4442 N N . SER B 1 171 ? -13.852 -4.691 0.504 1 81.69 171 SER B N 1
ATOM 4443 C CA . SER B 1 171 ? -14.039 -4.801 -0.938 1 81.69 171 SER B CA 1
ATOM 4444 C C . SER B 1 171 ? -14.797 -3.598 -1.491 1 81.69 171 SER B C 1
ATOM 4446 O O . SER B 1 171 ? -15.586 -2.971 -0.776 1 81.69 171 SER B O 1
ATOM 4448 N N . GLY B 1 172 ? -14.469 -3.207 -2.682 1 77 172 GLY B N 1
ATOM 4449 C CA . GLY B 1 172 ? -15.18 -2.119 -3.342 1 77 172 GLY B CA 1
ATOM 4450 C C . GLY B 1 172 ? -16.547 -2.523 -3.854 1 77 172 GLY B C 1
ATOM 4451 O O . GLY B 1 172 ? -17.016 -3.625 -3.572 1 77 172 GLY B O 1
ATOM 4452 N N . LYS B 1 173 ? -17.172 -1.603 -4.508 1 78.19 173 LYS B N 1
ATOM 4453 C CA . LYS B 1 173 ? -18.516 -1.81 -5.055 1 78.19 173 LYS B CA 1
ATOM 4454 C C . LYS B 1 173 ? -18.516 -2.898 -6.125 1 78.19 173 LYS B C 1
ATOM 4456 O O . LYS B 1 173 ? -19.531 -3.562 -6.348 1 78.19 173 LYS B O 1
ATOM 4461 N N . ASN B 1 174 ? -17.375 -3.094 -6.758 1 76.44 174 ASN B N 1
ATOM 4462 C CA . ASN B 1 174 ? -17.266 -4.121 -7.789 1 76.44 174 ASN B CA 1
ATOM 4463 C C . ASN B 1 174 ? -16.953 -5.488 -7.191 1 76.44 174 ASN B C 1
ATOM 4465 O O . ASN B 1 174 ? -16.844 -6.477 -7.918 1 76.44 174 ASN B O 1
ATOM 4469 N N . GLY B 1 175 ? -16.734 -5.473 -5.926 1 76.31 175 GLY B N 1
ATOM 4470 C CA . GLY B 1 175 ? -16.469 -6.746 -5.273 1 76.31 175 GLY B CA 1
ATOM 4471 C C . GLY B 1 175 ? -14.984 -7.055 -5.152 1 76.31 175 GLY B C 1
ATOM 4472 O O . GLY B 1 175 ? -14.594 -8.016 -4.48 1 76.31 175 GLY B O 1
ATOM 4473 N N . ALA B 1 176 ? -14.195 -6.312 -5.812 1 78.94 176 ALA B N 1
ATOM 4474 C CA . ALA B 1 176 ? -12.758 -6.555 -5.754 1 78.94 176 ALA B CA 1
ATOM 4475 C C . ALA B 1 176 ? -12.164 -6.023 -4.453 1 78.94 176 ALA B C 1
ATOM 4477 O O . ALA B 1 176 ? -12.562 -4.953 -3.977 1 78.94 176 ALA B O 1
ATOM 4478 N N . ALA B 1 177 ? -11.32 -6.809 -3.896 1 83.94 177 ALA B N 1
ATOM 4479 C CA . ALA B 1 177 ? -10.648 -6.395 -2.668 1 83.94 177 ALA B CA 1
ATOM 4480 C C . ALA B 1 177 ? -9.594 -5.32 -2.953 1 83.94 177 ALA B C 1
ATOM 4482 O O . ALA B 1 177 ? -8.891 -5.387 -3.963 1 83.94 177 ALA B O 1
ATOM 4483 N N . ILE B 1 178 ? -9.516 -4.391 -2.07 1 84.12 178 ILE B N 1
ATOM 4484 C CA . ILE B 1 178 ? -8.539 -3.32 -2.246 1 84.12 178 ILE B CA 1
ATOM 4485 C C . ILE B 1 178 ? -7.129 -3.889 -2.152 1 84.12 178 ILE B C 1
ATOM 4487 O O . ILE B 1 178 ? -6.793 -4.578 -1.187 1 84.12 178 ILE B O 1
ATOM 4491 N N . PHE B 1 179 ? -6.375 -3.742 -3.223 1 85.31 179 PHE B N 1
ATOM 4492 C CA . PHE B 1 179 ? -4.98 -4.141 -3.365 1 85.31 179 PHE B CA 1
ATOM 4493 C C . PHE B 1 179 ? -4.832 -5.648 -3.207 1 85.31 179 PHE B C 1
ATOM 4495 O O . PHE B 1 179 ? -3.717 -6.176 -3.254 1 85.31 179 PHE B O 1
ATOM 4502 N N . ASP B 1 180 ? -5.852 -6.379 -2.979 1 89.38 180 ASP B N 1
ATOM 4503 C CA . ASP B 1 180 ? -5.773 -7.82 -2.766 1 89.38 180 ASP B CA 1
ATOM 4504 C C . ASP B 1 180 ? -4.715 -8.164 -1.723 1 89.38 180 ASP B C 1
ATOM 4506 O O . ASP B 1 180 ? -3.848 -9.008 -1.967 1 89.38 180 ASP B O 1
ATOM 4510 N N . TRP B 1 181 ? -4.84 -7.555 -0.604 1 86.69 181 TRP B N 1
ATOM 4511 C CA . TRP B 1 181 ? -3.75 -7.602 0.367 1 86.69 181 TRP B CA 1
ATOM 4512 C C . TRP B 1 181 ? -3.662 -8.977 1.018 1 86.69 181 TRP B C 1
ATOM 4514 O O . TRP B 1 181 ? -2.578 -9.422 1.407 1 86.69 181 TRP B O 1
ATOM 4524 N N . GLN B 1 182 ? -4.812 -9.695 1.108 1 91.19 182 GLN B N 1
ATOM 4525 C CA . GLN B 1 182 ? -4.742 -11.047 1.653 1 91.19 182 GLN B CA 1
ATOM 4526 C C . GLN B 1 182 ? -3.787 -11.922 0.842 1 91.19 182 GLN B C 1
ATOM 4528 O O . GLN B 1 182 ? -2.83 -12.477 1.386 1 91.19 182 GLN B O 1
ATOM 4533 N N . ARG B 1 183 ? -3.975 -11.883 -0.443 1 93.31 183 ARG B N 1
ATOM 4534 C CA . ARG B 1 183 ? -3.129 -12.68 -1.323 1 93.31 183 ARG B CA 1
ATOM 4535 C C . ARG B 1 183 ? -1.699 -12.148 -1.337 1 93.31 183 ARG B C 1
ATOM 4537 O O . ARG B 1 183 ? -0.745 -12.93 -1.415 1 93.31 183 ARG B O 1
ATOM 4544 N N . LEU B 1 184 ? -1.633 -10.891 -1.274 1 94.19 184 LEU B N 1
ATOM 4545 C CA . LEU B 1 184 ? -0.323 -10.25 -1.292 1 94.19 184 LEU B CA 1
ATOM 4546 C C . LEU B 1 184 ? 0.554 -10.773 -0.16 1 94.19 184 LEU B C 1
ATOM 4548 O O . LEU B 1 184 ? 1.708 -11.148 -0.385 1 94.19 184 LEU B O 1
ATOM 4552 N N . PHE B 1 185 ? 0.018 -10.922 1.002 1 94.94 185 PHE B N 1
ATOM 4553 C CA . PHE B 1 185 ? 0.814 -11.32 2.154 1 94.94 185 PHE B CA 1
ATOM 4554 C C . PHE B 1 185 ? 0.934 -12.844 2.225 1 94.94 185 PHE B C 1
ATOM 4556 O O . PHE B 1 185 ? 1.974 -13.367 2.625 1 94.94 185 PHE B O 1
ATOM 4563 N N . VAL B 1 186 ? -0.093 -13.484 1.853 1 96.56 186 VAL B N 1
ATOM 4564 C CA . VAL B 1 186 ? -0.057 -14.938 1.912 1 96.56 186 VAL B CA 1
ATOM 4565 C C . VAL B 1 186 ? 0.95 -15.469 0.896 1 96.56 186 VAL B C 1
ATOM 4567 O O . VAL B 1 186 ? 1.751 -16.359 1.213 1 96.56 186 VAL B O 1
ATOM 4570 N N . TYR B 1 187 ? 0.966 -14.914 -0.279 1 97.12 187 TYR B N 1
ATOM 4571 C CA . TYR B 1 187 ? 1.861 -15.398 -1.324 1 97.12 187 TYR B CA 1
ATOM 4572 C C . TYR B 1 187 ? 3.27 -14.844 -1.134 1 97.12 187 TYR B C 1
ATOM 4574 O O . TYR B 1 187 ? 4.219 -15.32 -1.762 1 97.12 187 TYR B O 1
ATOM 4582 N N . ALA B 1 188 ? 3.393 -13.859 -0.287 1 97.06 188 ALA B N 1
ATOM 4583 C CA . ALA B 1 188 ? 4.723 -13.344 0.027 1 97.06 188 ALA B CA 1
ATOM 4584 C C . ALA B 1 188 ? 5.605 -14.438 0.62 1 97.06 188 ALA B C 1
ATOM 4586 O O . ALA B 1 188 ? 6.82 -14.445 0.412 1 97.06 188 ALA B O 1
ATOM 4587 N N . VAL B 1 189 ? 5.004 -15.344 1.278 1 96.88 189 VAL B N 1
ATOM 4588 C CA . VAL B 1 189 ? 5.734 -16.438 1.906 1 96.88 189 VAL B CA 1
ATOM 4589 C C . VAL B 1 189 ? 6.441 -17.266 0.836 1 96.88 189 VAL B C 1
ATOM 4591 O O . VAL B 1 189 ? 7.609 -17.625 0.994 1 96.88 189 VAL B O 1
ATOM 4594 N N . TYR B 1 190 ? 5.793 -17.484 -0.218 1 97.06 190 TYR B N 1
ATOM 4595 C CA . TYR B 1 190 ? 6.383 -18.25 -1.312 1 97.06 190 TYR B CA 1
ATOM 4596 C C . TYR B 1 190 ? 7.508 -17.469 -1.978 1 97.06 190 TYR B C 1
ATOM 4598 O O . TYR B 1 190 ? 8.547 -18.031 -2.326 1 97.06 190 TYR B O 1
ATOM 4606 N N . PHE B 1 191 ? 7.336 -16.219 -2.16 1 96.62 191 PHE B N 1
ATOM 4607 C CA . PHE B 1 191 ? 8.344 -15.367 -2.783 1 96.62 191 PHE B CA 1
ATOM 4608 C C . PHE B 1 191 ? 9.625 -15.344 -1.953 1 96.62 191 PHE B C 1
ATOM 4610 O O . PHE B 1 191 ? 10.719 -15.547 -2.484 1 96.62 191 PHE B O 1
ATOM 4617 N N . PHE B 1 192 ? 9.461 -15.125 -0.713 1 95.81 192 PHE B N 1
ATOM 4618 C CA . PHE B 1 192 ? 10.625 -14.977 0.144 1 95.81 192 PHE B CA 1
ATOM 4619 C C . PHE B 1 192 ? 11.258 -16.328 0.444 1 95.81 192 PHE B C 1
ATOM 4621 O O . PHE B 1 192 ? 12.445 -16.422 0.747 1 95.81 192 PHE B O 1
ATOM 4628 N N . PHE B 1 193 ? 10.422 -17.344 0.399 1 94.88 193 PHE B N 1
ATOM 4629 C CA . PHE B 1 193 ? 11 -18.688 0.478 1 94.88 193 PHE B CA 1
ATOM 4630 C C . PHE B 1 193 ? 11.93 -18.938 -0.696 1 94.88 193 PHE B C 1
ATOM 4632 O O . PHE B 1 193 ? 13.023 -19.484 -0.518 1 94.88 193 PHE B O 1
ATOM 4639 N N . GLY B 1 194 ? 11.539 -18.547 -1.853 1 93.19 194 GLY B N 1
ATOM 4640 C CA . GLY B 1 194 ? 12.391 -18.672 -3.025 1 93.19 194 GLY B CA 1
ATOM 4641 C C . GLY B 1 194 ? 13.602 -17.766 -2.973 1 93.19 194 GLY B C 1
ATOM 4642 O O . GLY B 1 194 ? 14.695 -18.156 -3.402 1 93.19 194 GLY B O 1
ATOM 4643 N N . LEU B 1 195 ? 13.391 -16.672 -2.43 1 91.88 195 LEU B N 1
ATOM 4644 C CA . LEU B 1 195 ? 14.438 -15.656 -2.369 1 91.88 195 LEU B CA 1
ATOM 4645 C C . LEU B 1 195 ? 15.516 -16.047 -1.366 1 91.88 195 LEU B C 1
ATOM 4647 O O . LEU B 1 195 ? 16.703 -15.93 -1.651 1 91.88 195 LEU B O 1
ATOM 4651 N N . CYS B 1 196 ? 15.117 -16.594 -0.196 1 90.69 196 CYS B N 1
ATOM 4652 C CA . CYS B 1 196 ? 16.047 -16.719 0.917 1 90.69 196 CYS B CA 1
ATOM 4653 C C . CYS B 1 196 ? 16.469 -18.188 1.108 1 90.69 196 CYS B C 1
ATOM 4655 O O . CYS B 1 196 ? 17.562 -18.469 1.586 1 90.69 196 CYS B O 1
ATOM 4657 N N . VAL B 1 197 ? 15.602 -19.078 0.818 1 88.56 197 VAL B N 1
ATOM 4658 C CA . VAL B 1 197 ? 15.836 -20.469 1.229 1 88.56 197 VAL B CA 1
ATOM 4659 C C . VAL B 1 197 ? 16.406 -21.266 0.058 1 88.56 197 VAL B C 1
ATOM 4661 O O . VAL B 1 197 ? 17.375 -22 0.217 1 88.56 197 VAL B O 1
ATOM 4664 N N . ILE B 1 198 ? 15.812 -21.031 -1.073 1 87.62 198 ILE B N 1
ATOM 4665 C CA . ILE B 1 198 ? 16.234 -21.828 -2.215 1 87.62 198 ILE B CA 1
ATOM 4666 C C . ILE B 1 198 ? 17.578 -21.312 -2.725 1 87.62 198 ILE B C 1
ATOM 4668 O O . ILE B 1 198 ? 17.703 -20.156 -3.113 1 87.62 198 ILE B O 1
ATOM 4672 N N . ARG B 1 199 ? 18.562 -22.203 -2.725 1 84.5 199 ARG B N 1
ATOM 4673 C CA . ARG B 1 199 ? 19.906 -21.906 -3.201 1 84.5 199 ARG B CA 1
ATOM 4674 C C . ARG B 1 199 ? 20.234 -22.672 -4.477 1 84.5 199 ARG B C 1
ATOM 4676 O O . ARG B 1 199 ? 19.625 -23.719 -4.75 1 84.5 199 ARG B O 1
ATOM 4683 N N . PRO B 1 200 ? 21.062 -22.047 -5.223 1 84.38 200 PRO B N 1
ATOM 4684 C CA . PRO B 1 200 ? 21.438 -22.766 -6.453 1 84.38 200 PRO B CA 1
ATOM 4685 C C . PRO B 1 200 ? 21.922 -24.188 -6.188 1 84.38 200 PRO B C 1
ATOM 4687 O O . PRO B 1 200 ? 21.672 -25.078 -7 1 84.38 200 PRO B O 1
ATOM 4690 N N . ASP B 1 201 ? 22.484 -24.391 -5.086 1 85.88 201 ASP B N 1
ATOM 4691 C CA . ASP B 1 201 ? 22.984 -25.703 -4.727 1 85.88 201 ASP B CA 1
ATOM 4692 C C . ASP B 1 201 ? 21.844 -26.703 -4.566 1 85.88 201 ASP B C 1
ATOM 4694 O O . ASP B 1 201 ? 21.984 -27.875 -4.906 1 85.88 201 ASP B O 1
ATOM 4698 N N . HIS B 1 202 ? 20.766 -26.266 -4.043 1 83.19 202 HIS B N 1
ATOM 4699 C CA . HIS B 1 202 ? 19.594 -27.125 -3.908 1 83.19 202 HIS B CA 1
ATOM 4700 C C . HIS B 1 202 ? 19.094 -27.578 -5.27 1 83.19 202 HIS B C 1
ATOM 4702 O O . HIS B 1 202 ? 18.734 -28.75 -5.445 1 83.19 202 HIS B O 1
ATOM 4708 N N . LEU B 1 203 ? 19.094 -26.734 -6.168 1 80.75 203 LEU B N 1
ATOM 4709 C CA . LEU B 1 203 ? 18.625 -27.047 -7.508 1 80.75 203 LEU B CA 1
ATOM 4710 C C . LEU B 1 203 ? 19.594 -27.953 -8.234 1 80.75 203 LEU B C 1
ATOM 4712 O O . LEU B 1 203 ? 19.188 -28.844 -8.984 1 80.75 203 LEU B O 1
ATOM 4716 N N . LYS B 1 204 ? 20.891 -27.719 -7.977 1 82.25 204 LYS B N 1
ATOM 4717 C CA . LYS B 1 204 ? 21.906 -28.594 -8.562 1 82.25 204 LYS B CA 1
ATOM 4718 C C . LYS B 1 204 ? 21.781 -30.016 -8.031 1 82.25 204 LYS B C 1
ATOM 4720 O O . LYS B 1 204 ? 21.938 -30.969 -8.781 1 82.25 204 LYS B O 1
ATOM 4725 N N . ARG B 1 205 ? 21.516 -30.109 -6.812 1 83.25 205 ARG B N 1
ATOM 4726 C CA . ARG B 1 205 ? 21.328 -31.422 -6.207 1 83.25 205 ARG B CA 1
ATOM 4727 C C . ARG B 1 205 ? 20.141 -32.156 -6.812 1 83.25 205 ARG B C 1
ATOM 4729 O O . ARG B 1 205 ? 20.188 -33.344 -7.043 1 83.25 205 ARG B O 1
ATOM 4736 N N . LEU B 1 206 ? 19.141 -31.406 -6.992 1 81.19 206 LEU B N 1
ATOM 4737 C CA . LEU B 1 206 ? 17.953 -31.969 -7.633 1 81.19 206 LEU B CA 1
ATOM 4738 C C . LEU B 1 206 ? 18.266 -32.406 -9.062 1 81.19 206 LEU B C 1
ATOM 4740 O O . LEU B 1 206 ? 17.797 -33.469 -9.508 1 81.19 206 LEU B O 1
ATOM 4744 N N . HIS B 1 207 ? 19.094 -31.641 -9.672 1 79.38 207 HIS B N 1
ATOM 4745 C CA . HIS B 1 207 ? 19.438 -31.922 -11.062 1 79.38 207 HIS B CA 1
ATOM 4746 C C . HIS B 1 207 ? 20.406 -33.094 -11.164 1 79.38 207 HIS B C 1
ATOM 4748 O O . HIS B 1 207 ? 20.453 -33.781 -12.188 1 79.38 207 HIS B O 1
ATOM 4754 N N . ARG B 1 208 ? 21.172 -33.281 -10.156 1 81.44 208 ARG B N 1
ATOM 4755 C CA . ARG B 1 208 ? 22.156 -34.344 -10.148 1 81.44 208 ARG B CA 1
ATOM 4756 C C . ARG B 1 208 ? 21.469 -35.719 -9.938 1 81.44 208 ARG B C 1
ATOM 4758 O O . ARG B 1 208 ? 22.016 -36.75 -10.336 1 81.44 208 ARG B O 1
ATOM 4765 N N . THR B 1 209 ? 20.406 -35.625 -9.375 1 85.44 209 THR B N 1
ATOM 4766 C CA . THR B 1 209 ? 19.656 -36.875 -9.195 1 85.44 209 THR B CA 1
ATOM 4767 C C . THR B 1 209 ? 19.109 -37.375 -10.531 1 85.44 209 THR B C 1
ATOM 4769 O O . THR B 1 209 ? 18.719 -36.562 -11.383 1 85.44 209 THR B O 1
ATOM 4772 N N . GLU B 1 210 ? 19.172 -38.656 -10.711 1 88.19 210 GLU B N 1
ATOM 4773 C CA . GLU B 1 210 ? 18.703 -39.25 -11.953 1 88.19 210 GLU B CA 1
ATOM 4774 C C . GLU B 1 210 ? 17.266 -38.844 -12.234 1 88.19 210 GLU B C 1
ATOM 4776 O O . GLU B 1 210 ? 16.391 -38.969 -11.367 1 88.19 210 GLU B O 1
ATOM 4781 N N . TYR B 1 211 ? 17.016 -38.375 -13.398 1 88.12 211 TYR B N 1
ATOM 4782 C CA . TYR B 1 211 ? 15.711 -37.875 -13.789 1 88.12 211 TYR B CA 1
ATOM 4783 C C . TYR B 1 211 ? 14.633 -38.938 -13.602 1 88.12 211 TYR B C 1
ATOM 4785 O O . TYR B 1 211 ? 13.523 -38.625 -13.164 1 88.12 211 TYR B O 1
ATOM 4793 N N . GLY B 1 212 ? 14.961 -40.188 -13.859 1 88.94 212 GLY B N 1
ATOM 4794 C CA . GLY B 1 212 ? 14 -41.281 -13.719 1 88.94 212 GLY B CA 1
ATOM 4795 C C . GLY B 1 212 ? 13.492 -41.438 -12.305 1 88.94 212 GLY B C 1
ATOM 4796 O O . GLY B 1 212 ? 12.289 -41.594 -12.086 1 88.94 212 GLY B O 1
ATOM 4797 N N . LYS B 1 213 ? 14.367 -41.375 -11.414 1 90.81 213 LYS B N 1
ATOM 4798 C CA . LYS B 1 213 ? 13.984 -41.531 -10.016 1 90.81 213 LYS B CA 1
ATOM 4799 C C . LYS B 1 213 ? 13.18 -40.312 -9.539 1 90.81 213 LYS B C 1
ATOM 4801 O O . LYS B 1 213 ? 12.203 -40.469 -8.805 1 90.81 213 LYS B O 1
ATOM 4806 N N . ARG B 1 214 ? 13.547 -39.156 -9.984 1 90.75 214 ARG B N 1
ATOM 4807 C CA . ARG B 1 214 ? 12.852 -37.938 -9.609 1 90.75 214 ARG B CA 1
ATOM 4808 C C . ARG B 1 214 ? 11.414 -37.938 -10.133 1 90.75 214 ARG B C 1
ATOM 4810 O O . ARG B 1 214 ? 10.492 -37.531 -9.43 1 90.75 214 ARG B O 1
ATOM 4817 N N . VAL B 1 215 ? 11.305 -38.375 -11.258 1 91.94 215 VAL B N 1
ATOM 4818 C CA . VAL B 1 215 ? 10 -38.344 -11.906 1 91.94 215 VAL B CA 1
ATOM 4819 C C . VAL B 1 215 ? 9.047 -39.312 -11.188 1 91.94 215 VAL B C 1
ATOM 4821 O O . VAL B 1 215 ? 7.867 -39 -11 1 91.94 215 VAL B O 1
ATOM 4824 N N . VAL B 1 216 ? 9.57 -40.406 -10.789 1 93.5 216 VAL B N 1
ATOM 4825 C CA . VAL B 1 216 ? 8.742 -41.406 -10.109 1 93.5 216 VAL B CA 1
ATOM 4826 C C . VAL B 1 216 ? 8.273 -40.844 -8.766 1 93.5 216 VAL B C 1
ATOM 4828 O O . VAL B 1 216 ? 7.086 -40.938 -8.438 1 93.5 216 VAL B O 1
ATOM 4831 N N . ILE B 1 217 ? 9.133 -40.312 -8.07 1 91.81 217 ILE B N 1
ATOM 4832 C CA . ILE B 1 217 ? 8.797 -39.75 -6.773 1 91.81 217 ILE B CA 1
ATOM 4833 C C . ILE B 1 217 ? 7.828 -38.562 -6.965 1 91.81 217 ILE B C 1
ATOM 4835 O O . ILE B 1 217 ? 6.844 -38.438 -6.234 1 91.81 217 ILE B O 1
ATOM 4839 N N . GLY B 1 218 ? 8.109 -37.75 -7.914 1 93 218 GLY B N 1
ATOM 4840 C CA . GLY B 1 218 ? 7.238 -36.625 -8.211 1 93 218 GLY B CA 1
ATOM 4841 C C . GLY B 1 218 ? 5.832 -37.031 -8.594 1 93 218 GLY B C 1
ATOM 4842 O O . GLY B 1 218 ? 4.855 -36.438 -8.133 1 93 218 GLY B O 1
ATOM 4843 N N . LEU B 1 219 ? 5.758 -38.031 -9.344 1 94.44 219 LEU B N 1
ATOM 4844 C CA . LEU B 1 219 ? 4.453 -38.5 -9.781 1 94.44 219 LEU B CA 1
ATOM 4845 C C . LEU B 1 219 ? 3.67 -39.094 -8.617 1 94.44 219 LEU B C 1
ATOM 4847 O O . LEU B 1 219 ? 2.455 -38.906 -8.523 1 94.44 219 LEU B O 1
ATOM 4851 N N . ILE B 1 220 ? 4.363 -39.812 -7.789 1 95.19 220 ILE B N 1
ATOM 4852 C CA . ILE B 1 220 ? 3.711 -40.406 -6.629 1 95.19 220 ILE B CA 1
ATOM 4853 C C . ILE B 1 220 ? 3.15 -39.312 -5.727 1 95.19 220 ILE B C 1
ATOM 4855 O O . ILE B 1 220 ? 1.997 -39.375 -5.297 1 95.19 220 ILE B O 1
ATOM 4859 N N . ILE B 1 221 ? 3.947 -38.312 -5.527 1 94 221 ILE B N 1
ATOM 4860 C CA . ILE B 1 221 ? 3.521 -37.219 -4.66 1 94 221 ILE B CA 1
ATOM 4861 C C . ILE B 1 221 ? 2.393 -36.438 -5.332 1 94 221 ILE B C 1
ATOM 4863 O O . ILE B 1 221 ? 1.432 -36.031 -4.672 1 94 221 ILE B O 1
ATOM 4867 N N . MET B 1 222 ? 2.48 -36.25 -6.555 1 94.62 222 MET B N 1
ATOM 4868 C CA . MET B 1 222 ? 1.458 -35.5 -7.289 1 94.62 222 MET B CA 1
ATOM 4869 C C . MET B 1 222 ? 0.127 -36.25 -7.266 1 94.62 222 MET B C 1
ATOM 4871 O O . MET B 1 222 ? -0.921 -35.656 -7.027 1 94.62 222 MET B O 1
ATOM 4875 N N . VAL B 1 223 ? 0.181 -37.5 -7.484 1 94.12 223 VAL B N 1
ATOM 4876 C CA . VAL B 1 223 ? -1.022 -38.344 -7.473 1 94.12 223 VAL B CA 1
ATOM 4877 C C . VAL B 1 223 ? -1.604 -38.375 -6.062 1 94.12 223 VAL B C 1
ATOM 4879 O O . VAL B 1 223 ? -2.824 -38.344 -5.883 1 94.12 223 VAL B O 1
ATOM 4882 N N . SER B 1 224 ? -0.721 -38.5 -5.121 1 94 224 SER B N 1
ATOM 4883 C CA . SER B 1 224 ? -1.175 -38.5 -3.736 1 94 224 SER B CA 1
ATOM 4884 C C . SER B 1 224 ? -1.841 -37.156 -3.385 1 94 224 SER B C 1
ATOM 4886 O O . SER B 1 224 ? -2.824 -37.125 -2.643 1 94 224 SER B O 1
ATOM 4888 N N . SER B 1 225 ? -1.276 -36.094 -3.855 1 93.12 225 SER B N 1
ATOM 4889 C CA . SER B 1 225 ? -1.867 -34.781 -3.625 1 93.12 225 SER B CA 1
ATOM 4890 C C . SER B 1 225 ? -3.236 -34.656 -4.289 1 93.12 225 SER B C 1
ATOM 4892 O O . SER B 1 225 ? -4.176 -34.125 -3.697 1 93.12 225 SER B O 1
ATOM 4894 N N . TYR B 1 226 ? -3.281 -35.156 -5.473 1 93.69 226 TYR B N 1
ATOM 4895 C CA . TYR B 1 226 ? -4.559 -35.188 -6.176 1 93.69 226 TYR B CA 1
ATOM 4896 C C . TYR B 1 226 ? -5.582 -36.031 -5.406 1 93.69 226 TYR B C 1
ATOM 4898 O O . TYR B 1 226 ? -6.73 -35.594 -5.242 1 93.69 226 TYR B O 1
ATOM 4906 N N . ALA B 1 227 ? -5.172 -37.156 -4.969 1 91.81 227 ALA B N 1
ATOM 4907 C CA . ALA B 1 227 ? -6.055 -38.031 -4.211 1 91.81 227 ALA B CA 1
ATOM 4908 C C . ALA B 1 227 ? -6.516 -37.375 -2.916 1 91.81 227 ALA B C 1
ATOM 4910 O O . ALA B 1 227 ? -7.668 -37.562 -2.502 1 91.81 227 ALA B O 1
ATOM 4911 N N . GLY B 1 228 ? -5.59 -36.75 -2.271 1 89.12 228 GLY B N 1
ATOM 4912 C CA . GLY B 1 228 ? -5.957 -36.031 -1.064 1 89.12 228 GLY B CA 1
ATOM 4913 C C . GLY B 1 228 ? -7.031 -35 -1.299 1 89.12 228 GLY B C 1
ATOM 4914 O O . GLY B 1 228 ? -7.984 -34.906 -0.525 1 89.12 228 GLY B O 1
ATOM 4915 N N . ILE B 1 229 ? -6.949 -34.219 -2.359 1 90.38 229 ILE B N 1
ATOM 4916 C CA . ILE B 1 229 ? -7.926 -33.188 -2.695 1 90.38 229 ILE B CA 1
ATOM 4917 C C . ILE B 1 229 ? -9.258 -33.844 -3.055 1 90.38 229 ILE B C 1
ATOM 4919 O O . ILE B 1 229 ? -10.32 -33.406 -2.609 1 90.38 229 ILE B O 1
ATOM 4923 N N . TYR B 1 230 ? -9.133 -34.906 -3.83 1 88.31 230 TYR B N 1
ATOM 4924 C CA . TYR B 1 230 ? -10.328 -35.625 -4.234 1 88.31 230 TYR B CA 1
ATOM 4925 C C . TYR B 1 230 ? -11.094 -36.156 -3.02 1 88.31 230 TYR B C 1
ATOM 4927 O O . TYR B 1 230 ? -12.312 -36 -2.945 1 88.31 230 TYR B O 1
ATOM 4935 N N . LEU B 1 231 ? -10.406 -36.688 -2.064 1 85.94 231 LEU B N 1
ATOM 4936 C CA . LEU B 1 231 ? -11.023 -37.219 -0.862 1 85.94 231 LEU B CA 1
ATOM 4937 C C . LEU B 1 231 ? -11.625 -36.125 -0.003 1 85.94 231 LEU B C 1
ATOM 4939 O O . LEU B 1 231 ? -12.695 -36.312 0.591 1 85.94 231 LEU B O 1
ATOM 4943 N N . THR B 1 232 ? -10.938 -35.031 0.083 1 82.94 232 THR B N 1
ATOM 4944 C CA . THR B 1 232 ? -11.438 -33.906 0.873 1 82.94 232 THR B CA 1
ATOM 4945 C C . THR B 1 232 ? -12.734 -33.375 0.287 1 82.94 232 THR B C 1
ATOM 4947 O O . THR B 1 232 ? -13.656 -33.031 1.027 1 82.94 232 THR B O 1
ATOM 4950 N N . LEU B 1 233 ? -12.844 -33.25 -1.01 1 82.25 233 LEU B N 1
ATOM 4951 C CA . LEU B 1 233 ? -14.023 -32.719 -1.678 1 82.25 233 LEU B CA 1
ATOM 4952 C C . LEU B 1 233 ? -15.195 -33.688 -1.557 1 82.25 233 LEU B C 1
ATOM 4954 O O . LEU B 1 233 ? -16.344 -33.25 -1.389 1 82.25 233 LEU B O 1
ATOM 4958 N N . ASN B 1 234 ? -14.945 -34.938 -1.604 1 77.25 234 ASN B N 1
ATOM 4959 C CA . ASN B 1 234 ? -16.016 -35.938 -1.655 1 77.25 234 ASN B CA 1
ATOM 4960 C C . ASN B 1 234 ? -16.359 -36.469 -0.265 1 77.25 234 ASN B C 1
ATOM 4962 O O . ASN B 1 234 ? -17.531 -36.688 0.044 1 77.25 234 ASN B O 1
ATOM 4966 N N . TYR B 1 235 ? -15.445 -36.625 0.461 1 71 235 TYR B N 1
ATOM 4967 C CA . TYR B 1 235 ? -15.703 -37.281 1.736 1 71 235 TYR B CA 1
ATOM 4968 C C . TYR B 1 235 ? -16.031 -36.25 2.82 1 71 235 TYR B C 1
ATOM 4970 O O . TYR B 1 235 ? -16.906 -36.5 3.66 1 71 235 TYR B O 1
ATOM 4978 N N . PHE B 1 236 ? -15.484 -35.125 2.805 1 68 236 PHE B N 1
ATOM 4979 C CA . PHE B 1 236 ? -15.695 -34.156 3.896 1 68 236 PHE B CA 1
ATOM 4980 C C . PHE B 1 236 ? -16.719 -33.094 3.504 1 68 236 PHE B C 1
ATOM 4982 O O . PHE B 1 236 ? -17.031 -32.219 4.297 1 68 236 PHE B O 1
ATOM 4989 N N . ASP B 1 237 ? -17.359 -33.281 2.373 1 63.72 237 ASP B N 1
ATOM 4990 C CA . ASP B 1 237 ? -18.453 -32.469 1.869 1 63.72 237 ASP B CA 1
ATOM 4991 C C . ASP B 1 237 ? -18.109 -30.969 1.944 1 63.72 237 ASP B C 1
ATOM 4993 O O . ASP B 1 237 ? -18.938 -30.156 2.395 1 63.72 237 ASP B O 1
ATOM 4997 N N . LYS B 1 238 ? -16.969 -30.688 1.657 1 68.94 238 LYS B N 1
ATOM 4998 C CA . LYS B 1 238 ? -16.594 -29.281 1.633 1 68.94 238 LYS B CA 1
ATOM 4999 C C . LYS B 1 238 ? -17.094 -28.609 0.355 1 68.94 238 LYS B C 1
ATOM 5001 O O . LYS B 1 238 ? -16.922 -29.141 -0.741 1 68.94 238 LYS B O 1
ATOM 5006 N N . CYS B 1 239 ? -17.734 -27.578 0.575 1 81.31 239 CYS B N 1
ATOM 5007 C CA . CYS B 1 239 ? -18.188 -26.75 -0.542 1 81.31 239 CYS B CA 1
ATOM 5008 C C . CYS B 1 239 ? -17.016 -26.344 -1.424 1 81.31 239 CYS B C 1
ATOM 5010 O O . CYS B 1 239 ? -15.977 -25.906 -0.922 1 81.31 239 CYS B O 1
ATOM 5012 N N . PHE B 1 240 ? -17.125 -26.641 -2.771 1 85.56 240 PHE B N 1
ATOM 5013 C CA . PHE B 1 240 ? -16.094 -26.344 -3.76 1 85.56 240 PHE B CA 1
ATOM 5014 C C . PHE B 1 240 ? -15.68 -24.875 -3.678 1 85.56 240 PHE B C 1
ATOM 5016 O O . PHE B 1 240 ? -14.492 -24.562 -3.768 1 85.56 240 PHE B O 1
ATOM 5023 N N . ASP B 1 241 ? -16.609 -24.062 -3.396 1 85.44 241 ASP B N 1
ATOM 5024 C CA . ASP B 1 241 ? -16.328 -22.625 -3.307 1 85.44 241 ASP B CA 1
ATOM 5025 C C . ASP B 1 241 ? -15.414 -22.328 -2.123 1 85.44 241 ASP B C 1
ATOM 5027 O O . ASP B 1 241 ? -14.469 -21.547 -2.252 1 85.44 241 ASP B O 1
ATOM 5031 N N . THR B 1 242 ? -15.688 -22.953 -1.063 1 84.25 242 THR B N 1
ATOM 5032 C CA . THR B 1 242 ? -14.906 -22.734 0.146 1 84.25 242 THR B CA 1
ATOM 5033 C C . THR B 1 242 ? -13.477 -23.234 -0.039 1 84.25 242 THR B C 1
ATOM 5035 O O . THR B 1 242 ? -12.523 -22.578 0.392 1 84.25 242 THR B O 1
ATOM 5038 N N . ALA B 1 243 ? -13.398 -24.375 -0.69 1 86.5 243 ALA B N 1
ATOM 5039 C CA . ALA B 1 243 ? -12.07 -24.938 -0.95 1 86.5 243 ALA B CA 1
ATOM 5040 C C . ALA B 1 243 ? -11.273 -24.031 -1.89 1 86.5 243 ALA B C 1
ATOM 5042 O O . ALA B 1 243 ? -10.094 -23.781 -1.66 1 86.5 243 ALA B O 1
ATOM 5043 N N . GLU B 1 244 ? -11.953 -23.594 -2.91 1 89.44 244 GLU B N 1
ATOM 5044 C CA . GLU B 1 244 ? -11.312 -22.719 -3.883 1 89.44 244 GLU B CA 1
ATOM 5045 C C . GLU B 1 244 ? -10.852 -21.422 -3.232 1 89.44 244 GLU B C 1
ATOM 5047 O O . GLU B 1 244 ? -9.719 -20.984 -3.441 1 89.44 244 GLU B O 1
ATOM 5052 N N . ARG B 1 245 ? -11.648 -20.859 -2.42 1 87 245 ARG B N 1
ATOM 5053 C CA . ARG B 1 245 ? -11.336 -19.594 -1.76 1 87 245 ARG B CA 1
ATOM 5054 C C . ARG B 1 245 ? -10.203 -19.766 -0.758 1 87 245 ARG B C 1
ATOM 5056 O O . ARG B 1 245 ? -9.391 -18.859 -0.572 1 87 245 ARG B O 1
ATOM 5063 N N . ALA B 1 246 ? -10.219 -20.859 -0.182 1 86.94 246 ALA B N 1
ATOM 5064 C CA . ALA B 1 246 ? -9.141 -21.156 0.758 1 86.94 246 ALA B CA 1
ATOM 5065 C C . ALA B 1 246 ? -7.793 -21.234 0.041 1 86.94 246 ALA B C 1
ATOM 5067 O O . ALA B 1 246 ? -6.789 -20.719 0.531 1 86.94 246 ALA B O 1
ATOM 5068 N N . ILE B 1 247 ? -7.82 -21.812 -1.097 1 90.56 247 ILE B N 1
ATOM 5069 C CA . ILE B 1 247 ? -6.59 -21.969 -1.864 1 90.56 247 ILE B CA 1
ATOM 5070 C C . ILE B 1 247 ? -6.168 -20.609 -2.441 1 90.56 247 ILE B C 1
ATOM 5072 O O . ILE B 1 247 ? -4.984 -20.281 -2.453 1 90.56 247 ILE B O 1
ATOM 5076 N N . TRP B 1 248 ? -7.129 -19.828 -2.83 1 88.56 248 TRP B N 1
ATOM 5077 C CA . TRP B 1 248 ? -6.844 -18.5 -3.367 1 88.56 248 TRP B CA 1
ATOM 5078 C C . TRP B 1 248 ? -6.41 -17.547 -2.258 1 88.56 248 TRP B C 1
ATOM 5080 O O . TRP B 1 248 ? -5.727 -16.547 -2.516 1 88.56 248 TRP B O 1
ATOM 5090 N N . SER B 1 249 ? -6.785 -17.812 -1.071 1 88.19 249 SER B N 1
ATOM 5091 C CA . SER B 1 249 ? -6.461 -16.984 0.084 1 88.19 249 SER B CA 1
ATOM 5092 C C . SER B 1 249 ? -6.879 -15.531 -0.141 1 88.19 249 SER B C 1
ATOM 5094 O O . SER B 1 249 ? -6.094 -14.609 0.091 1 88.19 249 SER B O 1
ATOM 5096 N N . THR B 1 250 ? -8.117 -15.305 -0.586 1 84.88 250 THR B N 1
ATOM 5097 C CA . THR B 1 250 ? -8.602 -13.969 -0.903 1 84.88 250 THR B CA 1
ATOM 5098 C C . THR B 1 250 ? -9.445 -13.406 0.244 1 84.88 250 THR B C 1
ATOM 5100 O O . THR B 1 250 ? -9.719 -12.211 0.288 1 84.88 250 THR B O 1
ATOM 5103 N N . SER B 1 251 ? -9.859 -14.266 1.153 1 85.44 251 SER B N 1
ATOM 5104 C CA . SER B 1 251 ? -10.75 -13.828 2.221 1 85.44 251 SER B CA 1
ATOM 5105 C C . SER B 1 251 ? -10.133 -14.078 3.594 1 85.44 251 SER B C 1
ATOM 5107 O O . SER B 1 251 ? -9.32 -14.992 3.758 1 85.44 251 SER B O 1
ATOM 5109 N N . PRO B 1 252 ? -10.547 -13.219 4.469 1 88.62 252 PRO B N 1
ATOM 5110 C CA . PRO B 1 252 ? -10.094 -13.445 5.84 1 88.62 252 PRO B CA 1
ATOM 5111 C C . PRO B 1 252 ? -10.695 -14.703 6.461 1 88.62 252 PRO B C 1
ATOM 5113 O O . PRO B 1 252 ? -11.562 -15.344 5.855 1 88.62 252 PRO B O 1
ATOM 5116 N N . TYR B 1 253 ? -10.094 -15.031 7.621 1 90.56 253 TYR B N 1
ATOM 5117 C CA . TYR B 1 253 ? -10.656 -16.141 8.367 1 90.56 253 TYR B CA 1
ATOM 5118 C C . TYR B 1 253 ? -12.094 -15.852 8.781 1 90.56 253 TYR B C 1
ATOM 5120 O O . TYR B 1 253 ? -12.461 -14.695 9.008 1 90.56 253 TYR B O 1
ATOM 5128 N N . ASP B 1 254 ? -12.883 -16.875 8.766 1 85.5 254 ASP B N 1
ATOM 5129 C CA . ASP B 1 254 ? -14.266 -16.719 9.203 1 85.5 254 ASP B CA 1
ATOM 5130 C C . ASP B 1 254 ? -14.336 -16.156 10.625 1 85.5 254 ASP B C 1
ATOM 5132 O O . ASP B 1 254 ? -13.773 -16.75 11.547 1 85.5 254 ASP B O 1
ATOM 5136 N N . SER B 1 255 ? -14.945 -15.023 10.797 1 80.06 255 SER B N 1
ATOM 5137 C CA . SER B 1 255 ? -14.961 -14.344 12.086 1 80.06 255 SER B CA 1
ATOM 5138 C C . SER B 1 255 ? -16.266 -14.602 12.836 1 80.06 255 SER B C 1
ATOM 5140 O O . SER B 1 255 ? -16.641 -13.828 13.711 1 80.06 255 SER B O 1
ATOM 5142 N N . THR B 1 256 ? -17.016 -15.602 12.523 1 78.06 256 THR B N 1
ATOM 5143 C CA . THR B 1 256 ? -18.281 -15.898 13.195 1 78.06 256 THR B CA 1
ATOM 5144 C C . THR B 1 256 ? -18.031 -16.359 14.633 1 78.06 256 THR B C 1
ATOM 5146 O O . THR B 1 256 ? -18.766 -16 15.547 1 78.06 256 THR B O 1
ATOM 5149 N N . SER B 1 257 ? -16.969 -17.125 14.766 1 82.62 257 SER B N 1
ATOM 5150 C CA . SER B 1 257 ? -16.562 -17.578 16.094 1 82.62 257 SER B CA 1
ATOM 5151 C C . SER B 1 257 ? -15.039 -17.641 16.203 1 82.62 257 SER B C 1
ATOM 5153 O O . SER B 1 257 ? -14.328 -17.625 15.203 1 82.62 257 SER B O 1
ATOM 5155 N N . VAL B 1 258 ? -14.656 -17.516 17.391 1 82.62 258 VAL B N 1
ATOM 5156 C CA . VAL B 1 258 ? -13.227 -17.609 17.656 1 82.62 258 VAL B CA 1
ATOM 5157 C C . VAL B 1 258 ? -12.688 -18.938 17.156 1 82.62 258 VAL B C 1
ATOM 5159 O O . VAL B 1 258 ? -11.609 -19 16.562 1 82.62 258 VAL B O 1
ATOM 5162 N N . MET B 1 259 ? -13.5 -19.953 17.312 1 85.75 259 MET B N 1
ATOM 5163 C CA . MET B 1 259 ? -13.094 -21.281 16.891 1 85.75 259 MET B CA 1
ATOM 5164 C C . MET B 1 259 ? -12.984 -21.344 15.367 1 85.75 259 MET B C 1
ATOM 5166 O O . MET B 1 259 ? -12.07 -21.984 14.828 1 85.75 259 MET B O 1
ATOM 5170 N N . SER B 1 260 ? -13.852 -20.703 14.742 1 87.75 260 SER B N 1
ATOM 5171 C CA . SER B 1 260 ? -13.828 -20.688 13.281 1 87.75 260 SER B CA 1
ATOM 5172 C C . SER B 1 260 ? -12.594 -19.969 12.758 1 87.75 260 SER B C 1
ATOM 5174 O O . SER B 1 260 ? -12.023 -20.344 11.734 1 87.75 260 SER B O 1
ATOM 5176 N N . MET B 1 261 ? -12.164 -19.016 13.531 1 88.69 261 MET B N 1
ATOM 5177 C CA . MET B 1 261 ? -10.977 -18.266 13.133 1 88.69 261 MET B CA 1
ATOM 5178 C C . MET B 1 261 ? -9.727 -19.141 13.234 1 88.69 261 MET B C 1
ATOM 5180 O O . MET B 1 261 ? -8.891 -19.125 12.328 1 88.69 261 MET B O 1
ATOM 5184 N N . PHE B 1 262 ? -9.68 -19.891 14.219 1 90.88 262 PHE B N 1
ATOM 5185 C CA . PHE B 1 262 ? -8.5 -20.719 14.406 1 90.88 262 PHE B CA 1
ATOM 5186 C C . PHE B 1 262 ? -8.531 -21.922 13.477 1 90.88 262 PHE B C 1
ATOM 5188 O O . PHE B 1 262 ? -7.48 -22.438 13.078 1 90.88 262 PHE B O 1
ATOM 5195 N N . LYS B 1 263 ? -9.727 -22.375 13.141 1 90 263 LYS B N 1
ATOM 5196 C CA . LYS B 1 263 ? -9.828 -23.391 12.102 1 90 263 LYS B CA 1
ATOM 5197 C C . LYS B 1 263 ? -9.266 -22.891 10.781 1 90 263 LYS B C 1
ATOM 5199 O O . LYS B 1 263 ? -8.547 -23.609 10.086 1 90 263 LYS B O 1
ATOM 5204 N N . GLY B 1 264 ? -9.609 -21.672 10.492 1 90.38 264 GLY B N 1
ATOM 5205 C CA . GLY B 1 264 ? -9.055 -21.062 9.297 1 90.38 264 GLY B CA 1
ATOM 5206 C C . GLY B 1 264 ? -7.543 -20.938 9.336 1 90.38 264 GLY B C 1
ATOM 5207 O O . GLY B 1 264 ? -6.863 -21.188 8.336 1 90.38 264 GLY B O 1
ATOM 5208 N N . PHE B 1 265 ? -7.094 -20.578 10.477 1 93.5 265 PHE B N 1
ATOM 5209 C CA . PHE B 1 265 ? -5.656 -20.5 10.695 1 93.5 265 PHE B CA 1
ATOM 5210 C C . PHE B 1 265 ? -4.984 -21.844 10.453 1 93.5 265 PHE B C 1
ATOM 5212 O O . PHE B 1 265 ? -3.963 -21.922 9.773 1 93.5 265 PHE B O 1
ATOM 5219 N N . GLY B 1 266 ? -5.527 -22.859 11.008 1 93.5 266 GLY B N 1
ATOM 5220 C CA . GLY B 1 266 ? -4.996 -24.203 10.805 1 93.5 266 GLY B CA 1
ATOM 5221 C C . GLY B 1 266 ? -5.027 -24.641 9.359 1 93.5 266 GLY B C 1
ATOM 5222 O O . GLY B 1 266 ? -4.086 -25.281 8.875 1 93.5 266 GLY B O 1
ATOM 5223 N N . GLU B 1 267 ? -6.047 -24.344 8.68 1 91.62 267 GLU B N 1
ATOM 5224 C CA . GLU B 1 267 ? -6.176 -24.672 7.262 1 91.62 267 GLU B CA 1
ATOM 5225 C C . GLU B 1 267 ? -5.098 -23.984 6.43 1 91.62 267 GLU B C 1
ATOM 5227 O O . GLU B 1 267 ? -4.57 -24.578 5.48 1 91.62 267 GLU B O 1
ATOM 5232 N N . ARG B 1 268 ? -4.793 -22.828 6.777 1 94.69 268 ARG B N 1
ATOM 5233 C CA . ARG B 1 268 ? -3.756 -22.094 6.055 1 94.69 268 ARG B CA 1
ATOM 5234 C C . ARG B 1 268 ? -2.383 -22.719 6.281 1 94.69 268 ARG B C 1
ATOM 5236 O O . ARG B 1 268 ? -1.577 -22.812 5.355 1 94.69 268 ARG B O 1
ATOM 5243 N N . VAL B 1 269 ? -2.133 -23.062 7.473 1 95.69 269 VAL B N 1
ATOM 5244 C CA . VAL B 1 269 ? -0.868 -23.719 7.777 1 95.69 269 VAL B CA 1
ATOM 5245 C C . VAL B 1 269 ? -0.759 -25.016 6.98 1 95.69 269 VAL B C 1
ATOM 5247 O O . VAL B 1 269 ? 0.286 -25.297 6.391 1 95.69 269 VAL B O 1
ATOM 5250 N N . PHE B 1 270 ? -1.842 -25.688 6.961 1 94 270 PHE B N 1
ATOM 5251 C CA . PHE B 1 270 ? -1.877 -26.922 6.195 1 94 270 PHE B CA 1
ATOM 5252 C C . PHE B 1 270 ? -1.685 -26.656 4.711 1 94 270 PHE B C 1
ATOM 5254 O O . PHE B 1 270 ? -0.998 -27.406 4.02 1 94 270 PHE B O 1
ATOM 5261 N N . LEU B 1 271 ? -2.26 -25.672 4.262 1 93.38 271 LEU B N 1
ATOM 5262 C CA . LEU B 1 271 ? -2.152 -25.312 2.854 1 93.38 271 LEU B CA 1
ATOM 5263 C C . LEU B 1 271 ? -0.71 -24.984 2.482 1 93.38 271 LEU B C 1
ATOM 5265 O O . LEU B 1 271 ? -0.239 -25.359 1.409 1 93.38 271 LEU B O 1
ATOM 5269 N N . TYR B 1 272 ? -0.01 -24.266 3.352 1 95.81 272 TYR B N 1
ATOM 5270 C CA . TYR B 1 272 ? 1.396 -23.969 3.1 1 95.81 272 TYR B CA 1
ATOM 5271 C C . TYR B 1 272 ? 2.211 -25.25 2.965 1 95.81 272 TYR B C 1
ATOM 5273 O O . TYR B 1 272 ? 3.039 -25.375 2.059 1 95.81 272 TYR B O 1
ATOM 5281 N N . PHE B 1 273 ? 1.914 -26.141 3.85 1 94.88 273 PHE B N 1
ATOM 5282 C CA . PHE B 1 273 ? 2.621 -27.422 3.816 1 94.88 273 PHE B CA 1
ATOM 5283 C C . PHE B 1 273 ? 2.271 -28.203 2.555 1 94.88 273 PHE B C 1
ATOM 5285 O O . PHE B 1 273 ? 3.16 -28.703 1.861 1 94.88 273 PHE B O 1
ATOM 5292 N N . PHE B 1 274 ? 1.025 -28.25 2.285 1 93.94 274 PHE B N 1
ATOM 5293 C CA . PHE B 1 274 ? 0.544 -28.984 1.119 1 93.94 274 PHE B CA 1
ATOM 5294 C C . PHE B 1 274 ? 1.098 -28.375 -0.166 1 93.94 274 PHE B C 1
ATOM 5296 O O . PHE B 1 274 ? 1.535 -29.109 -1.062 1 93.94 274 PHE B O 1
ATOM 5303 N N . THR B 1 275 ? 1.051 -27.094 -0.278 1 94.38 275 THR B N 1
ATOM 5304 C CA . THR B 1 275 ? 1.573 -26.391 -1.448 1 94.38 275 THR B CA 1
ATOM 5305 C C . THR B 1 275 ? 3.07 -26.641 -1.602 1 94.38 275 THR B C 1
ATOM 5307 O O . THR B 1 275 ? 3.562 -26.844 -2.715 1 94.38 275 THR B O 1
ATOM 5310 N N . GLY B 1 276 ? 3.77 -26.656 -0.507 1 94.19 276 GLY B N 1
ATOM 5311 C CA . GLY B 1 276 ? 5.191 -26.969 -0.545 1 94.19 276 GLY B CA 1
ATOM 5312 C C . GLY B 1 276 ? 5.488 -28.344 -1.103 1 94.19 276 GLY B C 1
ATOM 5313 O O . GLY B 1 276 ? 6.359 -28.5 -1.963 1 94.19 276 GLY B O 1
ATOM 5314 N N . VAL B 1 277 ? 4.727 -29.266 -0.687 1 93.56 277 VAL B N 1
ATOM 5315 C CA . VAL B 1 277 ? 4.926 -30.656 -1.113 1 93.56 277 VAL B CA 1
ATOM 5316 C C . VAL B 1 277 ? 4.562 -30.797 -2.59 1 93.56 277 VAL B C 1
ATOM 5318 O O . VAL B 1 277 ? 5.316 -31.391 -3.365 1 93.56 277 VAL B O 1
ATOM 5321 N N . ALA B 1 278 ? 3.469 -30.25 -2.916 1 93.25 278 ALA B N 1
ATOM 5322 C CA . ALA B 1 278 ? 3.021 -30.328 -4.305 1 93.25 278 ALA B CA 1
ATOM 5323 C C . ALA B 1 278 ? 3.988 -29.609 -5.234 1 93.25 278 ALA B C 1
ATOM 5325 O O . ALA B 1 278 ? 4.25 -30.062 -6.352 1 93.25 278 ALA B O 1
ATOM 5326 N N . SER B 1 279 ? 4.457 -28.469 -4.781 1 92.56 279 SER B N 1
ATOM 5327 C CA . SER B 1 279 ? 5.414 -27.719 -5.578 1 92.56 279 SER B CA 1
ATOM 5328 C C . SER B 1 279 ? 6.715 -28.484 -5.766 1 92.56 279 SER B C 1
ATOM 5330 O O . SER B 1 279 ? 7.324 -28.438 -6.84 1 92.56 279 SER B O 1
ATOM 5332 N N . PHE B 1 280 ? 7.137 -29.156 -4.727 1 90.12 280 PHE B N 1
ATOM 5333 C CA . PHE B 1 280 ? 8.328 -29.984 -4.82 1 90.12 280 PHE B CA 1
ATOM 5334 C C . PHE B 1 280 ? 8.133 -31.094 -5.836 1 90.12 280 PHE B C 1
ATOM 5336 O O . PHE B 1 280 ? 9.039 -31.422 -6.605 1 90.12 280 PHE B O 1
ATOM 5343 N N . ALA B 1 281 ? 6.984 -31.688 -5.809 1 93.56 281 ALA B N 1
ATOM 5344 C CA . ALA B 1 281 ? 6.664 -32.719 -6.777 1 93.56 281 ALA B CA 1
ATOM 5345 C C . ALA B 1 281 ? 6.691 -32.188 -8.203 1 93.56 281 ALA B C 1
ATOM 5347 O O . ALA B 1 281 ? 7.207 -32.844 -9.109 1 93.56 281 ALA B O 1
ATOM 5348 N N . PHE B 1 282 ? 6.152 -31.047 -8.406 1 93 282 PHE B N 1
ATOM 5349 C CA . PHE B 1 282 ? 6.133 -30.406 -9.711 1 93 282 PHE B CA 1
ATOM 5350 C C . PHE B 1 282 ? 7.551 -30.156 -10.211 1 93 282 PHE B C 1
ATOM 5352 O O . PHE B 1 282 ? 7.867 -30.422 -11.375 1 93 282 PHE B O 1
ATOM 5359 N N . LEU B 1 283 ? 8.406 -29.656 -9.328 1 90.5 283 LEU B N 1
ATOM 5360 C CA . LEU B 1 283 ? 9.789 -29.375 -9.695 1 90.5 283 LEU B CA 1
ATOM 5361 C C . LEU B 1 283 ? 10.539 -30.641 -10.055 1 90.5 283 LEU B C 1
ATOM 5363 O O . LEU B 1 283 ? 11.422 -30.625 -10.914 1 90.5 283 LEU B O 1
ATOM 5367 N N . ALA B 1 284 ? 10.148 -31.719 -9.391 1 90.44 284 ALA B N 1
ATOM 5368 C CA . ALA B 1 284 ? 10.789 -33 -9.656 1 90.44 284 ALA B CA 1
ATOM 5369 C C . ALA B 1 284 ? 10.422 -33.531 -11.047 1 90.44 284 ALA B C 1
ATOM 5371 O O . ALA B 1 284 ? 11.188 -34.25 -11.664 1 90.44 284 ALA B O 1
ATOM 5372 N N . LEU B 1 285 ? 9.281 -33.094 -11.555 1 91.94 285 LEU B N 1
ATOM 5373 C CA . LEU B 1 285 ? 8.797 -33.562 -12.844 1 91.94 285 LEU B CA 1
ATOM 5374 C C . LEU B 1 285 ? 9.398 -32.75 -13.984 1 91.94 285 LEU B C 1
ATOM 5376 O O . LEU B 1 285 ? 9.344 -33.188 -15.141 1 91.94 285 LEU B O 1
ATOM 5380 N N . VAL B 1 286 ? 9.914 -31.625 -13.727 1 90.31 286 VAL B N 1
ATOM 5381 C CA . VAL B 1 286 ? 10.445 -30.719 -14.75 1 90.31 286 VAL B CA 1
ATOM 5382 C C . VAL B 1 286 ? 11.789 -31.25 -15.242 1 90.31 286 VAL B C 1
ATOM 5384 O O . VAL B 1 286 ? 12.695 -31.5 -14.438 1 90.31 286 VAL B O 1
ATOM 5387 N N . PRO B 1 287 ? 11.898 -31.438 -16.531 1 87.94 287 PRO B N 1
ATOM 5388 C CA . PRO B 1 287 ? 13.18 -31.906 -17.062 1 87.94 287 PRO B CA 1
ATOM 5389 C C . PRO B 1 287 ? 14.289 -30.875 -16.922 1 87.94 287 PRO B C 1
ATOM 5391 O O . PRO B 1 287 ? 14.023 -29.672 -16.969 1 87.94 287 PRO B O 1
ATOM 5394 N N . SER B 1 288 ? 15.508 -31.344 -16.781 1 84.38 288 SER B N 1
ATOM 5395 C CA . SER B 1 288 ? 16.656 -30.453 -16.578 1 84.38 288 SER B CA 1
ATOM 5396 C C . SER B 1 288 ? 17.391 -30.188 -17.891 1 84.38 288 SER B C 1
ATOM 5398 O O . SER B 1 288 ? 18.156 -29.234 -17.984 1 84.38 288 SER B O 1
ATOM 5400 N N . ASP B 1 289 ? 17 -30.969 -18.859 1 85.19 289 ASP B N 1
ATOM 5401 C CA . ASP B 1 289 ? 17.672 -30.797 -20.141 1 85.19 289 ASP B CA 1
ATOM 5402 C C . ASP B 1 289 ? 16.984 -29.75 -21 1 85.19 289 ASP B C 1
ATOM 5404 O O . ASP B 1 289 ? 15.852 -29.359 -20.719 1 85.19 289 ASP B O 1
ATOM 5408 N N . THR B 1 290 ? 17.719 -29.266 -21.922 1 86.88 290 THR B N 1
ATOM 5409 C CA . THR B 1 290 ? 17.156 -28.281 -22.844 1 86.88 290 THR B CA 1
ATOM 5410 C C . THR B 1 290 ? 16.125 -28.938 -23.75 1 86.88 290 THR B C 1
ATOM 5412 O O . THR B 1 290 ? 16.375 -30 -24.328 1 86.88 290 THR B O 1
ATOM 5415 N N . MET B 1 291 ? 15 -28.469 -23.703 1 87.38 291 MET B N 1
ATOM 5416 C CA . MET B 1 291 ? 13.898 -28.953 -24.531 1 87.38 291 MET B CA 1
ATOM 5417 C C . MET B 1 291 ? 13.508 -27.938 -25.594 1 87.38 291 MET B C 1
ATOM 5419 O O . MET B 1 291 ? 14.039 -26.812 -25.609 1 87.38 291 MET B O 1
ATOM 5423 N N . CYS B 1 292 ? 12.602 -28.297 -26.438 1 85.62 292 CYS B N 1
ATOM 5424 C CA . CYS B 1 292 ? 12.148 -27.406 -27.516 1 85.62 292 CYS B CA 1
ATOM 5425 C C . CYS B 1 292 ? 11.391 -26.219 -26.938 1 85.62 292 CYS B C 1
ATOM 5427 O O . CYS B 1 292 ? 11.352 -25.141 -27.562 1 85.62 292 CYS B O 1
ATOM 5429 N N . PHE B 1 293 ? 10.898 -26.312 -25.719 1 88.5 293 PHE B N 1
ATOM 5430 C CA . PHE B 1 293 ? 10.07 -25.25 -25.141 1 88.5 293 PHE B CA 1
ATOM 5431 C C . PHE B 1 293 ? 10.875 -24.406 -24.172 1 88.5 293 PHE B C 1
ATOM 5433 O O . PHE B 1 293 ? 10.344 -23.453 -23.578 1 88.5 293 PHE B O 1
ATOM 5440 N N . THR B 1 294 ? 12.078 -24.656 -24.047 1 88.44 294 THR B N 1
ATOM 5441 C CA . THR B 1 294 ? 12.914 -23.938 -23.078 1 88.44 294 THR B CA 1
ATOM 5442 C C . THR B 1 294 ? 12.977 -22.453 -23.406 1 88.44 294 THR B C 1
ATOM 5444 O O . THR B 1 294 ? 12.906 -21.609 -22.516 1 88.44 294 THR B O 1
ATOM 5447 N N . VAL B 1 295 ? 13.008 -22.188 -24.672 1 88.69 295 VAL B N 1
ATOM 5448 C CA . VAL B 1 295 ? 13.141 -20.797 -25.094 1 88.69 295 VAL B CA 1
ATOM 5449 C C . VAL B 1 295 ? 11.867 -20.031 -24.766 1 88.69 295 VAL B C 1
ATOM 5451 O O . VAL B 1 295 ? 11.922 -18.828 -24.469 1 88.69 295 VAL B O 1
ATOM 5454 N N . MET B 1 296 ? 10.789 -20.734 -24.656 1 89.56 296 MET B N 1
ATOM 5455 C CA . MET B 1 296 ? 9.5 -20.109 -24.375 1 89.56 296 MET B CA 1
ATOM 5456 C C . MET B 1 296 ? 9.406 -19.688 -22.922 1 89.56 296 MET B C 1
ATOM 5458 O O . MET B 1 296 ? 8.617 -18.812 -22.562 1 89.56 296 MET B O 1
ATOM 5462 N N . GLY B 1 297 ? 10.211 -20.266 -22.125 1 89.69 297 GLY B N 1
ATOM 5463 C CA . GLY B 1 297 ? 10.219 -19.953 -20.703 1 89.69 297 GLY B CA 1
ATOM 5464 C C . GLY B 1 297 ? 10.672 -18.531 -20.406 1 89.69 297 GLY B C 1
ATOM 5465 O O . GLY B 1 297 ? 10.383 -18 -19.344 1 89.69 297 GLY B O 1
ATOM 5466 N N . SER B 1 298 ? 11.32 -17.906 -21.328 1 88.31 298 SER B N 1
ATOM 5467 C CA . SER B 1 298 ? 11.797 -16.547 -21.125 1 88.31 298 SER B CA 1
ATOM 5468 C C . SER B 1 298 ? 10.742 -15.531 -21.531 1 88.31 298 SER B C 1
ATOM 5470 O O . SER B 1 298 ? 10.922 -14.328 -21.328 1 88.31 298 SER B O 1
ATOM 5472 N N . ARG B 1 299 ? 9.586 -16 -22.031 1 90.69 299 ARG B N 1
ATOM 5473 C CA . ARG B 1 299 ? 8.547 -15.109 -22.547 1 90.69 299 ARG B CA 1
ATOM 5474 C C . ARG B 1 299 ? 7.23 -15.32 -21.812 1 90.69 299 ARG B C 1
ATOM 5476 O O . ARG B 1 299 ? 6.156 -15.203 -22.406 1 90.69 299 ARG B O 1
ATOM 5483 N N . THR B 1 300 ? 7.32 -15.609 -20.562 1 90.44 300 THR B N 1
ATOM 5484 C CA . THR B 1 300 ? 6.125 -15.992 -19.812 1 90.44 300 THR B CA 1
ATOM 5485 C C . THR B 1 300 ? 5.285 -14.766 -19.469 1 90.44 300 THR B C 1
ATOM 5487 O O . THR B 1 300 ? 4.074 -14.875 -19.266 1 90.44 300 THR B O 1
ATOM 5490 N N . LEU B 1 301 ? 5.945 -13.586 -19.391 1 85.81 301 LEU B N 1
ATOM 5491 C CA . LEU B 1 301 ? 5.223 -12.367 -19.031 1 85.81 301 LEU B CA 1
ATOM 5492 C C . LEU B 1 301 ? 4.145 -12.062 -20.062 1 85.81 301 LEU B C 1
ATOM 5494 O O . LEU B 1 301 ? 3.041 -11.641 -19.719 1 85.81 301 LEU B O 1
ATOM 5498 N N . TYR B 1 302 ? 4.398 -12.297 -21.281 1 88.31 302 TYR B N 1
ATOM 5499 C CA . TYR B 1 302 ? 3.465 -12.023 -22.375 1 88.31 302 TYR B CA 1
ATOM 5500 C C . TYR B 1 302 ? 2.248 -12.938 -22.297 1 88.31 302 TYR B C 1
ATOM 5502 O O . TYR B 1 302 ? 1.112 -12.484 -22.453 1 88.31 302 TYR B O 1
ATOM 5510 N N . CYS B 1 303 ? 2.553 -14.125 -22.062 1 91.31 303 CYS B N 1
ATOM 5511 C CA . CYS B 1 303 ? 1.465 -15.086 -21.891 1 91.31 303 CYS B CA 1
ATOM 5512 C C . CYS B 1 303 ? 0.648 -14.75 -20.641 1 91.31 303 CYS B C 1
ATOM 5514 O O . CYS B 1 303 ? -0.583 -14.789 -20.672 1 91.31 303 CYS B O 1
ATOM 5516 N N . TYR B 1 304 ? 1.3 -14.383 -19.656 1 89.94 304 TYR B N 1
ATOM 5517 C CA . TYR B 1 304 ? 0.64 -14.078 -18.391 1 89.94 304 TYR B CA 1
ATOM 5518 C C . TYR B 1 304 ? -0.367 -12.945 -18.562 1 89.94 304 TYR B C 1
ATOM 5520 O O . TYR B 1 304 ? -1.497 -13.039 -18.078 1 89.94 304 TYR B O 1
ATOM 5528 N N . LEU B 1 305 ? -0.069 -11.977 -19.266 1 86.88 305 LEU B N 1
ATOM 5529 C CA . LEU B 1 305 ? -0.888 -10.773 -19.344 1 86.88 305 LEU B CA 1
ATOM 5530 C C . LEU B 1 305 ? -2.035 -10.961 -20.328 1 86.88 305 LEU B C 1
ATOM 5532 O O . LEU B 1 305 ? -3.135 -10.445 -20.125 1 86.88 305 LEU B O 1
ATOM 5536 N N . VAL B 1 306 ? -1.82 -11.742 -21.344 1 89.12 306 VAL B N 1
ATOM 5537 C CA . VAL B 1 306 ? -2.783 -11.766 -22.438 1 89.12 306 VAL B CA 1
ATOM 5538 C C . VAL B 1 306 ? -3.658 -13.008 -22.328 1 89.12 306 VAL B C 1
ATOM 5540 O O . VAL B 1 306 ? -4.754 -13.055 -22.906 1 89.12 306 VAL B O 1
ATOM 5543 N N . HIS B 1 307 ? -3.27 -13.992 -21.672 1 91.75 307 HIS B N 1
ATOM 5544 C CA . HIS B 1 307 ? -3.951 -15.273 -21.734 1 91.75 307 HIS B CA 1
ATOM 5545 C C . HIS B 1 307 ? -5.395 -15.164 -21.25 1 91.75 307 HIS B C 1
ATOM 5547 O O . HIS B 1 307 ? -6.293 -15.781 -21.828 1 91.75 307 HIS B O 1
ATOM 5553 N N . LEU B 1 308 ? -5.578 -14.352 -20.25 1 88.94 308 LEU B N 1
ATOM 5554 C CA . LEU B 1 308 ? -6.934 -14.242 -19.719 1 88.94 308 LEU B CA 1
ATOM 5555 C C . LEU B 1 308 ? -7.859 -13.578 -20.734 1 88.94 308 LEU B C 1
ATOM 5557 O O . LEU B 1 308 ? -9.039 -13.938 -20.844 1 88.94 308 LEU B O 1
ATOM 5561 N N . LEU B 1 309 ? -7.359 -12.617 -21.391 1 86.94 309 LEU B N 1
ATOM 5562 C CA . LEU B 1 309 ? -8.141 -11.945 -22.422 1 86.94 309 LEU B CA 1
ATOM 5563 C C . LEU B 1 309 ? -8.586 -12.922 -23.5 1 86.94 309 LEU B C 1
ATOM 5565 O O . LEU B 1 309 ? -9.719 -12.859 -23.969 1 86.94 309 LEU B O 1
ATOM 5569 N N . LEU B 1 310 ? -7.723 -13.781 -23.797 1 88.81 310 LEU B N 1
ATOM 5570 C CA . LEU B 1 310 ? -8.023 -14.727 -24.875 1 88.81 310 LEU B CA 1
ATOM 5571 C C . LEU B 1 310 ? -8.961 -15.828 -24.375 1 88.81 310 LEU B C 1
ATOM 5573 O O . LEU B 1 310 ? -9.914 -16.188 -25.062 1 88.81 310 LEU B O 1
ATOM 5577 N N . ILE B 1 311 ? -8.664 -16.281 -23.172 1 90.31 311 ILE B N 1
ATOM 5578 C CA . ILE B 1 311 ? -9.461 -17.375 -22.641 1 90.31 311 ILE B CA 1
ATOM 5579 C C . ILE B 1 311 ? -10.867 -16.891 -22.312 1 90.31 311 ILE B C 1
ATOM 5581 O O . ILE B 1 311 ? -11.859 -17.453 -22.781 1 90.31 311 ILE B O 1
ATOM 5585 N N . HIS B 1 312 ? -10.938 -15.828 -21.562 1 87.19 312 HIS B N 1
ATOM 5586 C CA . HIS B 1 312 ? -12.242 -15.273 -21.203 1 87.19 312 HIS B CA 1
ATOM 5587 C C . HIS B 1 312 ? -12.945 -14.695 -22.422 1 87.19 312 HIS B C 1
ATOM 5589 O O . HIS B 1 312 ? -14.172 -14.766 -22.531 1 87.19 312 HIS B O 1
ATOM 5595 N N . GLY B 1 313 ? -12.172 -14.086 -23.281 1 86.06 313 GLY B N 1
ATOM 5596 C CA . GLY B 1 313 ? -12.75 -13.578 -24.516 1 86.06 313 GLY B CA 1
ATOM 5597 C C . GLY B 1 313 ? -13.375 -14.656 -25.375 1 86.06 313 GLY B C 1
ATOM 5598 O O . GLY B 1 313 ? -14.469 -14.469 -25.922 1 86.06 313 GLY B O 1
ATOM 5599 N N . PHE B 1 314 ? -12.68 -15.734 -25.453 1 88.25 314 PHE B N 1
ATOM 5600 C CA . PHE B 1 314 ? -13.203 -16.859 -26.219 1 88.25 314 PHE B CA 1
ATOM 5601 C C . PHE B 1 314 ? -14.461 -17.422 -25.562 1 88.25 314 PHE B C 1
ATOM 5603 O O . PHE B 1 314 ? -15.43 -17.766 -26.25 1 88.25 314 PHE B O 1
ATOM 5610 N N . TYR B 1 315 ? -14.398 -17.516 -24.312 1 87.12 315 TYR B N 1
ATOM 5611 C CA . TYR B 1 315 ? -15.562 -18 -23.578 1 87.12 315 TYR B CA 1
ATOM 5612 C C . TYR B 1 315 ? -16.781 -17.109 -23.828 1 87.12 315 TYR B C 1
ATOM 5614 O O . TYR B 1 315 ? -17.875 -17.594 -24.109 1 87.12 315 TYR B O 1
ATOM 5622 N N . ARG B 1 316 ? -16.578 -15.836 -23.734 1 84.94 316 ARG B N 1
ATOM 5623 C CA . ARG B 1 316 ? -17.656 -14.891 -23.969 1 84.94 316 ARG B CA 1
ATOM 5624 C C . ARG B 1 316 ? -18.141 -14.945 -25.422 1 84.94 316 ARG B C 1
ATOM 5626 O O . ARG B 1 316 ? -19.344 -14.867 -25.688 1 84.94 316 ARG B O 1
ATOM 5633 N N . PHE B 1 317 ? -17.219 -15.117 -26.266 1 86.25 317 PHE B N 1
ATOM 5634 C CA . PHE B 1 317 ? -17.516 -15.188 -27.688 1 86.25 317 PHE B CA 1
ATOM 5635 C C . PHE B 1 317 ? -18.359 -16.406 -28 1 86.25 317 PHE B C 1
ATOM 5637 O O . PHE B 1 317 ? -19.391 -16.312 -28.688 1 86.25 317 PHE B O 1
ATOM 5644 N N . ILE B 1 318 ? -18 -17.531 -27.516 1 85.31 318 ILE B N 1
ATOM 5645 C CA . ILE B 1 318 ? -18.719 -18.781 -27.781 1 85.31 318 ILE B CA 1
ATOM 5646 C C . ILE B 1 318 ? -20.109 -18.719 -27.156 1 85.31 318 ILE B C 1
ATOM 5648 O O . ILE B 1 318 ? -21.078 -19.203 -27.734 1 85.31 318 ILE B O 1
ATOM 5652 N N . ASN B 1 319 ? -20.188 -18.109 -25.984 1 84.06 319 ASN B N 1
ATOM 5653 C CA . ASN B 1 319 ? -21.484 -17.984 -25.312 1 84.06 319 ASN B CA 1
ATOM 5654 C C . ASN B 1 319 ? -22.438 -17.078 -26.078 1 84.06 319 ASN B C 1
ATOM 5656 O O . ASN B 1 319 ? -23.656 -17.266 -26.031 1 84.06 319 ASN B O 1
ATOM 5660 N N . GLU B 1 320 ? -21.906 -16.156 -26.719 1 85.19 320 GLU B N 1
ATOM 5661 C CA . GLU B 1 320 ? -22.719 -15.219 -27.484 1 85.19 320 GLU B CA 1
ATOM 5662 C C . GLU B 1 320 ? -23.109 -15.797 -28.828 1 85.19 320 GLU B C 1
ATOM 5664 O O . GLU B 1 320 ? -24.25 -15.625 -29.281 1 85.19 320 GLU B O 1
ATOM 5669 N N . VAL B 1 321 ? -22.203 -16.469 -29.484 1 85.81 321 VAL B N 1
ATOM 5670 C CA . VAL B 1 321 ? -22.422 -16.922 -30.859 1 85.81 321 VAL B CA 1
ATOM 5671 C C . VAL B 1 321 ? -23.078 -18.297 -30.844 1 85.81 321 VAL B C 1
ATOM 5673 O O . VAL B 1 321 ? -23.875 -18.609 -31.719 1 85.81 321 VAL B O 1
ATOM 5676 N N . TRP B 1 322 ? -22.641 -19.172 -29.906 1 84.94 322 TRP B N 1
ATOM 5677 C CA . TRP B 1 322 ? -23.109 -20.547 -29.828 1 84.94 322 TRP B CA 1
ATOM 5678 C C . TRP B 1 322 ? -23.531 -20.891 -28.391 1 84.94 322 TRP B C 1
ATOM 5680 O O . TRP B 1 322 ? -22.938 -21.766 -27.766 1 84.94 322 TRP B O 1
ATOM 5690 N N . ALA B 1 323 ? -24.609 -20.312 -28 1 76.56 323 ALA B N 1
ATOM 5691 C CA . ALA B 1 323 ? -25.109 -20.453 -26.625 1 76.56 323 ALA B CA 1
ATOM 5692 C C . ALA B 1 323 ? -25.453 -21.906 -26.312 1 76.56 323 ALA B C 1
ATOM 5694 O O . ALA B 1 323 ? -25.344 -22.344 -25.156 1 76.56 323 ALA B O 1
ATOM 5695 N N . ALA B 1 324 ? -25.719 -22.656 -27.406 1 75.75 324 ALA B N 1
ATOM 5696 C CA . ALA B 1 324 ? -26.203 -24.031 -27.188 1 75.75 324 ALA B CA 1
ATOM 5697 C C . ALA B 1 324 ? -25.094 -25.047 -27.422 1 75.75 324 ALA B C 1
ATOM 5699 O O . ALA B 1 324 ? -25.359 -26.219 -27.672 1 75.75 324 ALA B O 1
ATOM 5700 N N . ALA B 1 325 ? -23.953 -24.578 -27.297 1 79.31 325 ALA B N 1
ATOM 5701 C CA . ALA B 1 325 ? -22.844 -25.516 -27.516 1 79.31 325 ALA B CA 1
ATOM 5702 C C . ALA B 1 325 ? -22.891 -26.656 -26.5 1 79.31 325 ALA B C 1
ATOM 5704 O O . ALA B 1 325 ? -23.094 -26.422 -25.312 1 79.31 325 ALA B O 1
ATOM 5705 N N . PRO B 1 326 ? -22.781 -27.891 -27.094 1 79.44 326 PRO B N 1
ATOM 5706 C CA . PRO B 1 326 ? -22.844 -29.031 -26.172 1 79.44 326 PRO B CA 1
ATOM 5707 C C . PRO B 1 326 ? -21.625 -29.141 -25.281 1 79.44 326 PRO B C 1
ATOM 5709 O O . PRO B 1 326 ? -20.578 -28.562 -25.578 1 79.44 326 PRO B O 1
ATOM 5712 N N . LEU B 1 327 ? -21.781 -29.828 -24.203 1 77 327 LEU B N 1
ATOM 5713 C CA . LEU B 1 327 ? -20.719 -30.031 -23.234 1 77 327 LEU B CA 1
ATOM 5714 C C . LEU B 1 327 ? -19.547 -30.781 -23.859 1 77 327 LEU B C 1
ATOM 5716 O O . LEU B 1 327 ? -18.391 -30.578 -23.469 1 77 327 LEU B O 1
ATOM 5720 N N . SER B 1 328 ? -19.891 -31.578 -24.812 1 77.69 328 SER B N 1
ATOM 5721 C CA . SER B 1 328 ? -18.844 -32.344 -25.5 1 77.69 328 SER B CA 1
ATOM 5722 C C . SER B 1 328 ? -17.875 -31.422 -26.234 1 77.69 328 SER B C 1
ATOM 5724 O O . SER B 1 328 ? -16.734 -31.812 -26.5 1 77.69 328 SER B O 1
ATOM 5726 N N . PHE B 1 329 ? -18.344 -30.281 -26.438 1 79.06 329 PHE B N 1
ATOM 5727 C CA . PHE B 1 329 ? -17.5 -29.297 -27.094 1 79.06 329 PHE B CA 1
ATOM 5728 C C . PHE B 1 329 ? -16.641 -28.562 -26.062 1 79.06 329 PHE B C 1
ATOM 5730 O O . PHE B 1 329 ? -15.438 -28.391 -26.266 1 79.06 329 PHE B O 1
ATOM 5737 N N . TYR B 1 330 ? -17.203 -28.203 -24.984 1 81.06 330 TYR B N 1
ATOM 5738 C CA . TYR B 1 330 ? -16.531 -27.391 -23.984 1 81.06 330 TYR B CA 1
ATOM 5739 C C . TYR B 1 330 ? -15.406 -28.156 -23.312 1 81.06 330 TYR B C 1
ATOM 5741 O O . TYR B 1 330 ? -14.352 -27.594 -23.016 1 81.06 330 TYR B O 1
ATOM 5749 N N . LEU B 1 331 ? -15.578 -29.359 -23.172 1 80.12 331 LEU B N 1
ATOM 5750 C CA . LEU B 1 331 ? -14.617 -30.156 -22.406 1 80.12 331 LEU B CA 1
ATOM 5751 C C . LEU B 1 331 ? -13.281 -30.219 -23.125 1 80.12 331 LEU B C 1
ATOM 5753 O O . LEU B 1 331 ? -12.25 -29.812 -22.594 1 80.12 331 LEU B O 1
ATOM 5757 N N . PRO B 1 332 ? -13.344 -30.703 -24.375 1 81.69 332 PRO B N 1
ATOM 5758 C CA . PRO B 1 332 ? -12.047 -30.781 -25.031 1 81.69 332 PRO B CA 1
ATOM 5759 C C . PRO B 1 332 ? -11.461 -29.406 -25.344 1 81.69 332 PRO B C 1
ATOM 5761 O O . PRO B 1 332 ? -10.242 -29.219 -25.297 1 81.69 332 PRO B O 1
ATOM 5764 N N . VAL B 1 333 ? -12.242 -28.516 -25.641 1 85.44 333 VAL B N 1
ATOM 5765 C CA . VAL B 1 333 ? -11.758 -27.203 -26.047 1 85.44 333 VAL B CA 1
ATOM 5766 C C . VAL B 1 333 ? -11.141 -26.484 -24.859 1 85.44 333 VAL B C 1
ATOM 5768 O O . VAL B 1 333 ? -9.977 -26.062 -24.906 1 85.44 333 VAL B O 1
ATOM 5771 N N . PHE B 1 334 ? -11.844 -26.422 -23.781 1 86.88 334 PHE B N 1
ATOM 5772 C CA . PHE B 1 334 ? -11.375 -25.656 -22.641 1 86.88 334 PHE B CA 1
ATOM 5773 C C . PHE B 1 334 ? -10.492 -26.516 -21.734 1 86.88 334 PHE B C 1
ATOM 5775 O O . PHE B 1 334 ? -9.641 -26 -21.016 1 86.88 334 PHE B O 1
ATOM 5782 N N . GLY B 1 335 ? -10.703 -27.766 -21.797 1 83.75 335 GLY B N 1
ATOM 5783 C CA . GLY B 1 335 ? -9.938 -28.656 -20.953 1 83.75 335 GLY B CA 1
ATOM 5784 C C . GLY B 1 335 ? -8.547 -28.938 -21.484 1 83.75 335 GLY B C 1
ATOM 5785 O O . GLY B 1 335 ? -7.621 -29.188 -20.719 1 83.75 335 GLY B O 1
ATOM 5786 N N . LEU B 1 336 ? -8.477 -28.859 -22.812 1 85.88 336 LEU B N 1
ATOM 5787 C CA . LEU B 1 336 ? -7.199 -29.312 -23.359 1 85.88 336 LEU B CA 1
ATOM 5788 C C . LEU B 1 336 ? -6.703 -28.344 -24.438 1 85.88 336 LEU B C 1
ATOM 5790 O O . LEU B 1 336 ? -5.684 -27.688 -24.25 1 85.88 336 LEU B O 1
ATOM 5794 N N . PHE B 1 337 ? -7.445 -28.078 -25.422 1 88.31 337 PHE B N 1
ATOM 5795 C CA . PHE B 1 337 ? -6.945 -27.438 -26.641 1 88.31 337 PHE B CA 1
ATOM 5796 C C . PHE B 1 337 ? -6.684 -25.953 -26.391 1 88.31 337 PH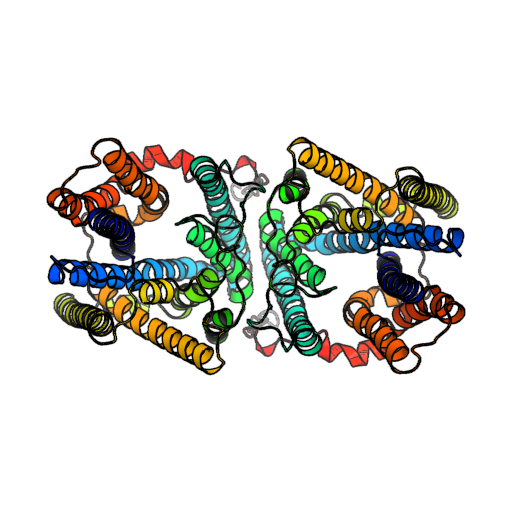E B C 1
ATOM 5798 O O . PHE B 1 337 ? -5.617 -25.438 -26.734 1 88.31 337 PHE B O 1
ATOM 5805 N N . LEU B 1 338 ? -7.609 -25.344 -25.844 1 90.5 338 LEU B N 1
ATOM 5806 C CA . LEU B 1 338 ? -7.504 -23.906 -25.688 1 90.5 338 LEU B CA 1
ATOM 5807 C C . LEU B 1 338 ? -6.305 -23.547 -24.812 1 90.5 338 LEU B C 1
ATOM 5809 O O . LEU B 1 338 ? -5.484 -22.703 -25.188 1 90.5 338 LEU B O 1
ATOM 5813 N N . PRO B 1 339 ? -6.148 -24.172 -23.703 1 91.56 339 PRO B N 1
ATOM 5814 C CA . PRO B 1 339 ? -4.988 -23.812 -22.875 1 91.56 339 PRO B CA 1
ATOM 5815 C C . PRO B 1 339 ? -3.66 -24.141 -23.562 1 91.56 339 PRO B C 1
ATOM 5817 O O . PRO B 1 339 ? -2.684 -23.406 -23.391 1 91.56 339 PRO B O 1
ATOM 5820 N N . LEU B 1 340 ? -3.637 -25.203 -24.312 1 91.19 340 LEU B N 1
ATOM 5821 C CA . LEU B 1 340 ? -2.41 -25.562 -25.016 1 91.19 340 LEU B CA 1
ATOM 5822 C C . LEU B 1 340 ? -2.107 -24.562 -26.125 1 91.19 340 LEU B C 1
ATOM 5824 O O . LEU B 1 340 ? -0.956 -24.156 -26.297 1 91.19 340 LEU B O 1
ATOM 5828 N N . ILE B 1 341 ? -3.086 -24.156 -26.766 1 93.06 341 ILE B N 1
ATOM 5829 C CA . ILE B 1 341 ? -2.896 -23.234 -27.891 1 93.06 341 ILE B CA 1
ATOM 5830 C C . ILE B 1 341 ? -2.52 -21.859 -27.344 1 93.06 341 ILE B C 1
ATOM 5832 O O . ILE B 1 341 ? -1.511 -21.281 -27.766 1 93.06 341 ILE B O 1
ATOM 5836 N N . VAL B 1 342 ? -3.279 -21.422 -26.453 1 93 342 VAL B N 1
ATOM 5837 C CA . VAL B 1 342 ? -3.053 -20.094 -25.906 1 93 342 VAL B CA 1
ATOM 5838 C C . VAL B 1 342 ? -1.722 -20.047 -25.156 1 93 342 VAL B C 1
ATOM 5840 O O . VAL B 1 342 ? -0.943 -19.109 -25.297 1 93 342 VAL B O 1
ATOM 5843 N N . GLY B 1 343 ? -1.446 -21.078 -24.375 1 92.19 343 GLY B N 1
ATOM 5844 C CA . GLY B 1 343 ? -0.227 -21.141 -23.594 1 92.19 343 GLY B CA 1
ATOM 5845 C C . GLY B 1 343 ? 1.029 -21.219 -24.438 1 92.19 343 GLY B C 1
ATOM 5846 O O . GLY B 1 343 ? 2.086 -20.719 -24.031 1 92.19 343 GLY B O 1
ATOM 5847 N N . ASN B 1 344 ? 0.883 -21.766 -25.594 1 92.62 344 ASN B N 1
ATOM 5848 C CA . ASN B 1 344 ? 2.049 -21.922 -26.453 1 92.62 344 ASN B CA 1
ATOM 5849 C C . ASN B 1 344 ? 2.137 -20.781 -27.469 1 92.62 344 ASN B C 1
ATOM 5851 O O . ASN B 1 344 ? 3.211 -20.219 -27.703 1 92.62 344 ASN B O 1
ATOM 5855 N N . VAL B 1 345 ? 1.128 -20.375 -28.031 1 93.31 345 VAL B N 1
ATOM 5856 C CA . VAL B 1 345 ? 1.117 -19.375 -29.094 1 93.31 345 VAL B CA 1
ATOM 5857 C C . VAL B 1 345 ? 1.583 -18.031 -28.531 1 93.31 345 VAL B C 1
ATOM 5859 O O . VAL B 1 345 ? 2.316 -17.297 -29.203 1 93.31 345 VAL B O 1
ATOM 5862 N N . LEU B 1 346 ? 1.245 -17.719 -27.344 1 93.12 346 LEU B N 1
ATOM 5863 C CA . LEU B 1 346 ? 1.562 -16.422 -26.75 1 93.12 346 LEU B CA 1
ATOM 5864 C C . LEU B 1 346 ? 3.033 -16.359 -26.359 1 93.12 346 LEU B C 1
ATOM 5866 O O . LEU B 1 346 ? 3.557 -15.266 -26.094 1 93.12 346 LEU B O 1
ATOM 5870 N N . MET B 1 347 ? 3.648 -17.516 -26.375 1 93.25 347 MET B N 1
ATOM 5871 C CA . MET B 1 347 ? 5.059 -17.531 -26 1 93.25 347 MET B CA 1
ATOM 5872 C C . MET B 1 347 ? 5.949 -17.766 -27.203 1 93.25 347 MET B C 1
ATOM 5874 O O . MET B 1 347 ? 7.148 -18 -27.062 1 93.25 347 MET B O 1
ATOM 5878 N N . LEU B 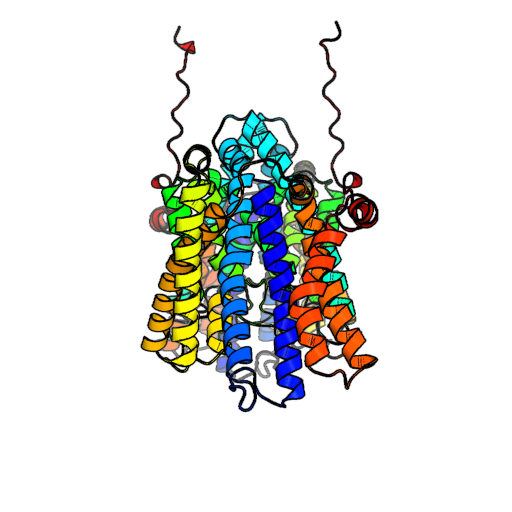1 348 ? 5.371 -17.625 -28.328 1 92.19 348 LEU B N 1
ATOM 5879 C CA . LEU B 1 348 ? 6.117 -17.734 -29.578 1 92.19 348 LEU B CA 1
ATOM 5880 C C . LEU B 1 348 ? 6.828 -16.422 -29.906 1 92.19 348 LEU B C 1
ATOM 5882 O O . LEU B 1 348 ? 6.324 -15.344 -29.578 1 92.19 348 LEU B O 1
ATOM 5886 N N . GLY B 1 349 ? 7.883 -16.5 -30.547 1 90.25 349 GLY B N 1
ATOM 5887 C CA . GLY B 1 349 ? 8.719 -15.352 -30.875 1 90.25 349 GLY B CA 1
ATOM 5888 C C . GLY B 1 349 ? 7.977 -14.266 -31.641 1 90.25 349 GLY B C 1
ATOM 5889 O O . GLY B 1 349 ? 7.965 -13.109 -31.219 1 90.25 349 GLY B O 1
ATOM 5890 N N . PRO B 1 350 ? 7.324 -14.617 -32.688 1 91.19 350 PRO B N 1
ATOM 5891 C CA . PRO B 1 350 ? 6.621 -13.602 -33.469 1 91.19 350 PRO B CA 1
ATOM 5892 C C . PRO B 1 350 ? 5.523 -12.891 -32.688 1 91.19 350 PRO B C 1
ATOM 5894 O O . PRO B 1 350 ? 5.309 -11.695 -32.844 1 91.19 350 PRO B O 1
ATOM 5897 N N . VAL B 1 351 ? 4.809 -13.57 -31.875 1 90.62 351 VAL B N 1
ATOM 5898 C CA . VAL B 1 351 ? 3.732 -12.977 -31.094 1 90.62 351 VAL B CA 1
ATOM 5899 C C . VAL B 1 351 ? 4.316 -12.023 -30.062 1 90.62 351 VAL B C 1
ATOM 5901 O O . VAL B 1 351 ? 3.783 -10.93 -29.828 1 90.62 351 VAL B O 1
ATOM 5904 N N . VAL B 1 352 ? 5.332 -12.391 -29.5 1 89.94 352 VAL B N 1
ATOM 5905 C CA . VAL B 1 352 ? 6.004 -11.57 -28.5 1 89.94 352 VAL B CA 1
ATOM 5906 C C . VAL B 1 352 ? 6.488 -10.273 -29.141 1 89.94 352 VAL B C 1
ATOM 5908 O O . VAL B 1 352 ? 6.402 -9.195 -28.547 1 89.94 352 VAL B O 1
ATOM 5911 N N . ARG B 1 353 ? 6.91 -10.375 -30.344 1 90.25 353 ARG B N 1
ATOM 5912 C CA . ARG B 1 353 ? 7.395 -9.203 -31.062 1 90.25 353 ARG B CA 1
ATOM 5913 C C . ARG B 1 353 ? 6.262 -8.211 -31.312 1 90.25 353 ARG B C 1
ATOM 5915 O O . ARG B 1 353 ? 6.465 -6.996 -31.234 1 90.25 353 ARG B O 1
ATOM 5922 N N . ILE B 1 354 ? 5.152 -8.672 -31.516 1 90 354 ILE B N 1
ATOM 5923 C CA . ILE B 1 354 ? 3.996 -7.824 -31.797 1 90 354 ILE B CA 1
ATOM 5924 C C . ILE B 1 354 ? 3.496 -7.184 -30.5 1 90 354 ILE B C 1
ATOM 5926 O O . ILE B 1 354 ? 3.084 -6.023 -30.5 1 90 354 ILE B O 1
ATOM 5930 N N . LEU B 1 355 ? 3.602 -7.914 -29.438 1 87.06 355 LEU B N 1
ATOM 5931 C CA . LEU B 1 355 ? 3.025 -7.461 -28.172 1 87.06 355 LEU B CA 1
ATOM 5932 C C . LEU B 1 355 ? 4.035 -6.648 -27.375 1 87.06 355 LEU B C 1
ATOM 5934 O O . LEU B 1 355 ? 3.666 -5.945 -26.422 1 87.06 355 LEU B O 1
ATOM 5938 N N . ARG B 1 356 ? 5.215 -6.645 -27.719 1 85.5 356 ARG B N 1
ATOM 5939 C CA . ARG B 1 356 ? 6.305 -6.043 -26.953 1 85.5 356 ARG B CA 1
ATOM 5940 C C . ARG B 1 356 ? 6.07 -4.551 -26.734 1 85.5 356 ARG B C 1
ATOM 5942 O O . ARG B 1 356 ? 6.227 -4.047 -25.625 1 85.5 356 ARG B O 1
ATOM 5949 N N . PRO B 1 357 ? 5.609 -3.859 -27.734 1 81 357 PRO B N 1
ATOM 5950 C CA . PRO B 1 357 ? 5.422 -2.424 -27.5 1 81 357 PRO B CA 1
ATOM 5951 C C . PRO B 1 357 ? 4.328 -2.127 -26.484 1 81 357 PRO B C 1
ATOM 5953 O O . PRO B 1 357 ? 4.363 -1.085 -25.812 1 81 357 PRO B O 1
ATOM 5956 N N . VAL B 1 358 ? 3.453 -3.045 -26.266 1 78.69 358 VAL B N 1
ATOM 5957 C CA . VAL B 1 358 ? 2.322 -2.82 -25.375 1 78.69 358 VAL B CA 1
ATOM 5958 C C . VAL B 1 358 ? 2.682 -3.273 -23.969 1 78.69 358 VAL B C 1
ATOM 5960 O O . VAL B 1 358 ? 2.238 -2.676 -22.984 1 78.69 358 VAL B O 1
ATOM 5963 N N . ILE B 1 359 ? 3.469 -4.23 -23.938 1 78.88 359 ILE B N 1
ATOM 5964 C CA . ILE B 1 359 ? 3.75 -4.844 -22.641 1 78.88 359 ILE B CA 1
ATOM 5965 C C . ILE B 1 359 ? 5 -4.211 -22.031 1 78.88 359 ILE B C 1
ATOM 5967 O O . ILE B 1 359 ? 5.09 -4.051 -20.812 1 78.88 359 ILE B O 1
ATOM 5971 N N . GLU B 1 360 ? 5.945 -3.83 -22.828 1 76.12 360 GLU B N 1
ATOM 5972 C CA . GLU B 1 360 ? 7.172 -3.207 -22.344 1 76.12 360 GLU B CA 1
ATOM 5973 C C . GLU B 1 360 ? 7.371 -1.823 -22.953 1 76.12 360 GLU B C 1
ATOM 5975 O O . GLU B 1 360 ? 8.32 -1.6 -23.703 1 76.12 360 GLU B O 1
ATOM 5980 N N . PRO B 1 361 ? 6.504 -0.931 -22.484 1 71.81 361 PRO B N 1
ATOM 5981 C CA . PRO B 1 361 ? 6.734 0.408 -23.031 1 71.81 361 PRO B CA 1
ATOM 5982 C C . PRO B 1 361 ? 8.031 1.035 -22.516 1 71.81 361 PRO B C 1
ATOM 5984 O O . PRO B 1 361 ? 8.461 0.751 -21.406 1 71.81 361 PRO B O 1
ATOM 5987 N N . SER B 1 362 ? 8.789 1.578 -23.375 1 70.25 362 SER B N 1
ATOM 5988 C CA . SER B 1 362 ? 10.031 2.234 -22.969 1 70.25 362 SER B CA 1
ATOM 5989 C C . SER B 1 362 ? 9.75 3.557 -22.25 1 70.25 362 SER B C 1
ATOM 5991 O O . SER B 1 362 ? 9 4.395 -22.766 1 70.25 362 SER B O 1
ATOM 5993 N N . PHE B 1 363 ? 10.102 3.607 -20.969 1 66.62 363 PHE B N 1
ATOM 5994 C CA . PHE B 1 363 ? 9.914 4.832 -20.203 1 66.62 363 PHE B CA 1
ATOM 5995 C C . PHE B 1 363 ? 11.227 5.605 -20.094 1 66.62 363 PHE B C 1
ATOM 5997 O O . PHE B 1 363 ? 11.445 6.34 -19.125 1 66.62 363 PHE B O 1
ATOM 6004 N N . ASP B 1 364 ? 12.055 5.477 -21.016 1 69.12 364 ASP B N 1
ATOM 6005 C CA . ASP B 1 364 ? 13.383 6.094 -20.969 1 69.12 364 ASP B CA 1
ATOM 6006 C C . ASP B 1 364 ? 13.273 7.617 -20.953 1 69.12 364 ASP B C 1
ATOM 6008 O O . ASP B 1 364 ? 14.156 8.297 -20.422 1 69.12 364 ASP B O 1
ATOM 6012 N N . PHE B 1 365 ? 12.211 8.133 -21.469 1 67.94 365 PHE B N 1
ATOM 6013 C CA . PHE B 1 365 ? 12.07 9.586 -21.547 1 67.94 365 PHE B CA 1
ATOM 6014 C C . PHE B 1 365 ? 11.773 10.172 -20.172 1 67.94 365 PHE B C 1
ATOM 6016 O O . PHE B 1 365 ? 11.953 11.375 -19.953 1 67.94 365 PHE B O 1
ATOM 6023 N N . LEU B 1 366 ? 11.453 9.367 -19.234 1 68.5 366 LEU B N 1
ATOM 6024 C CA . LEU B 1 366 ? 11.07 9.852 -17.922 1 68.5 366 LEU B CA 1
ATOM 6025 C C . LEU B 1 366 ? 12.289 9.961 -17 1 68.5 366 LEU B C 1
ATOM 6027 O O . LEU B 1 366 ? 12.258 10.688 -16.016 1 68.5 366 LEU B O 1
ATOM 6031 N N . TRP B 1 367 ? 13.344 9.25 -17.438 1 68.12 367 TRP B N 1
ATOM 6032 C CA . TRP B 1 367 ? 14.508 9.18 -16.578 1 68.12 367 TRP B CA 1
ATOM 6033 C C . TRP B 1 367 ? 15.461 10.344 -16.844 1 68.12 367 TRP B C 1
ATOM 6035 O O . TRP B 1 367 ? 15.484 10.891 -17.953 1 68.12 367 TRP B O 1
ATOM 6045 N N . ARG B 1 368 ? 16.094 10.789 -15.766 1 66.69 368 ARG B N 1
ATOM 6046 C CA . ARG B 1 368 ? 17.109 11.836 -15.914 1 66.69 368 ARG B CA 1
ATOM 6047 C C . ARG B 1 368 ? 18.297 11.344 -16.734 1 66.69 368 ARG B C 1
ATOM 6049 O O . ARG B 1 368 ? 18.672 10.172 -16.656 1 66.69 368 ARG B O 1
ATOM 6056 N N . SER B 1 369 ? 18.719 11.945 -17.766 1 54 369 SER B N 1
ATOM 6057 C CA . SER B 1 369 ? 19.859 11.609 -18.625 1 54 369 SER B CA 1
ATOM 6058 C C . SER B 1 369 ? 21.141 11.469 -17.797 1 54 369 SER B C 1
ATOM 6060 O O . SER B 1 369 ? 21.453 12.336 -16.984 1 54 369 SER B O 1
ATOM 6062 N N . HIS B 1 370 ? 21.516 10.391 -17.375 1 53.34 370 HIS B N 1
ATOM 6063 C CA . HIS B 1 370 ? 22.844 10.273 -16.781 1 53.34 370 HIS B CA 1
ATOM 6064 C C . HIS B 1 370 ? 23.906 10.766 -17.75 1 53.34 370 HIS B C 1
ATOM 6066 O O . HIS B 1 370 ? 24 10.289 -18.891 1 53.34 370 HIS B O 1
ATOM 6072 N N . LYS B 1 371 ? 24.5 11.945 -17.656 1 40.72 371 LYS B N 1
ATOM 6073 C CA . LYS B 1 371 ? 25.719 12.234 -18.406 1 40.72 371 LYS B CA 1
ATOM 6074 C C . LYS B 1 371 ? 26.781 11.164 -18.172 1 40.72 371 LYS B C 1
ATOM 6076 O O . LYS B 1 371 ? 27.078 10.828 -17.016 1 40.72 371 LYS B O 1
ATOM 6081 N N . PRO B 1 372 ? 27.156 10.383 -19.109 1 35.12 372 PRO B N 1
ATOM 6082 C CA . PRO B 1 372 ? 28.328 9.516 -18.938 1 35.12 372 PRO B CA 1
ATOM 6083 C C . PRO B 1 372 ? 29.516 10.25 -18.344 1 35.12 372 PRO B C 1
ATOM 6085 O O . PRO B 1 372 ? 29.766 11.422 -18.672 1 35.12 372 PRO B O 1
ATOM 6088 N N . ALA B 1 373 ? 30.094 9.945 -17.156 1 34.66 373 ALA B N 1
ATOM 6089 C CA . ALA B 1 373 ? 31.453 10.398 -16.828 1 34.66 373 ALA B CA 1
ATOM 6090 C C . ALA B 1 373 ? 32.375 10.266 -18.016 1 34.66 373 ALA B C 1
ATOM 6092 O O . ALA B 1 373 ? 32.312 9.289 -18.766 1 34.66 373 ALA B O 1
ATOM 6093 N N . THR B 1 374 ? 33.031 11.297 -18.547 1 31.84 374 THR B N 1
ATOM 6094 C CA . THR B 1 374 ? 34.156 11.352 -19.484 1 31.84 374 THR B CA 1
ATOM 6095 C C . THR B 1 374 ? 35.156 10.25 -19.188 1 31.84 374 THR B C 1
ATOM 6097 O O . THR B 1 374 ? 35.562 10.07 -18.031 1 31.84 374 THR B O 1
ATOM 6100 N N . SER B 1 375 ? 35.219 9.266 -19.922 1 31.11 375 SER B N 1
ATOM 6101 C CA . SER B 1 375 ? 36.406 8.406 -20.062 1 31.11 375 SER B CA 1
ATOM 6102 C C . SER B 1 375 ? 37.688 9.227 -20.047 1 31.11 375 SER B C 1
ATOM 6104 O O . SER B 1 375 ? 37.969 9.984 -20.984 1 31.11 375 SER B O 1
ATOM 6106 N N . MET B 1 376 ? 38.25 9.828 -18.938 1 29.77 376 MET B N 1
ATOM 6107 C CA . MET B 1 376 ? 39.656 10.234 -18.938 1 29.77 376 MET B CA 1
ATOM 6108 C C . MET B 1 376 ? 40.531 9.086 -19.406 1 29.77 376 MET B C 1
ATOM 6110 O O . MET B 1 376 ? 41.75 9.25 -19.516 1 29.77 376 MET B O 1
ATOM 6114 N N . ASN B 1 377 ? 40.031 7.785 -19.453 1 26.16 377 ASN B N 1
ATOM 6115 C CA . ASN B 1 377 ? 41.125 6.898 -19.844 1 26.16 377 ASN B CA 1
ATOM 6116 C C . ASN B 1 377 ? 41.469 7.039 -21.328 1 26.16 377 ASN B C 1
ATOM 6118 O O . ASN B 1 377 ? 42.188 6.215 -21.875 1 26.16 377 ASN B O 1
ATOM 6122 N N . ALA B 1 378 ? 40.875 7.809 -22.156 1 26.67 378 ALA B N 1
ATOM 6123 C CA . ALA B 1 378 ? 41.562 7.793 -23.453 1 26.67 378 ALA B CA 1
ATOM 6124 C C . ALA B 1 378 ? 42.844 8.617 -23.406 1 26.67 378 ALA B C 1
ATOM 6126 O O . ALA B 1 378 ? 43.469 8.844 -24.438 1 26.67 378 ALA B O 1
ATOM 6127 N N . LEU B 1 379 ? 43.344 9.195 -22.219 1 19.81 379 LEU B N 1
ATOM 6128 C CA . LEU B 1 379 ? 44.781 9.445 -22.359 1 19.81 379 LEU B CA 1
ATOM 6129 C C . LEU B 1 379 ? 45.594 8.25 -21.891 1 19.81 379 LEU B C 1
ATOM 6131 O O . LEU B 1 379 ? 45.25 7.594 -20.906 1 19.81 379 LEU B O 1
#

InterPro domains:
  IPR002656 Acyltransferase 3 domain [PF01757] (1-341)
  IPR052734 Nodulation factor acetyltransferase [PTHR37312] (46-364)

Sequence (758 aa):
MDNVKYLAMLVVVWNHSLQDFLKALDKHENRGWCEMDATNRFSNVHARAFYLLLNVIGMPVFTCVSGYLSRSWLNAAREDEASAANLLVRVRSSTAMLLGTYTMWQTLYLVINYYDVTPVQWWGPIGVMWYLFALTLWRMSVLVLGALKNRVILGLSLFMGLFVGFTETPSGKNGAAIFDWQRLFVYAVYFFFGLCVIRPDHLKRLHRTEYGKRVVIGLIIMVSSYAGIYLTLNYFDKCFDTAERAIWSTSPYDSTSVMSMFKGFGERVFLYFFTGVASFAFLALVPSDTMCFTVMGSRTLYCYLVHLLLIHGFYRFINEVWAAAPLSFYLPVFGLFLPLIVGNVLMLGPVVRILRPVIEPSFDFLWRSHKPATSMNALMDNVKYLAMLVVVWNHSLQDFLKALDKHENRGWCEMDATNRFSNVHARAFYLLLNVIGMPVFTCVSGYLSRSWLNAAREDEASAANLLVRVRSSTAMLLGTYTMWQTLYLVINYYDVTPVQWWGPIGVMWYLFALTLWRMSVLVLGALKNRVILGLSLFMGLFVGFTETPSGKNGAAIFDWQRLFVYAVYFFFGLCVIRPDHLKRLHRTEYGKRVVIGLIIMVSSYAGIYLTLNYFDKCFDTAERAIWSTSPYDSTSVMSMFKGFGERVFLYFFTGVASFAFLALVPSDTMCFTVMGSRTLYCYLVHLLLIHGFYRFINEVWAAAPLSFYLPVFGLFLPLIVGNVLMLGPVVRILRPVIEPSFDFLWRSHKPATSMNAL

Organism: Ostreococcus tauri (NCBI:txid70448)